Protein AF-0000000084583555 (afdb_homodimer)

InterPro domains:
  IPR003680 Flavodoxin-like fold [PF02525] (1-180)
  IPR029039 Flavoprotein-like superfamily [G3DSA:3.40.50.360] (1-193)
  IPR029039 Flavoprotein-like superfamily [SSF52218] (1-193)
  IPR051545 NAD(P)H dehydrogenase (quinone) [PTHR10204] (1-180)

pLDDT: mean 95.26, std 5.64, range [62.12, 98.94]

Organism: NCBI:txid361277

Foldseek 3Di:
DEEEEEEEDQDCPDLLVLLVVLLVLLQVLAPQYDHYHYDDLNVVVPDLDDDADDVRHQQCLQVPPVCVVVLVSLQPHQEYEYGAEDDPLAGDSSVVSVLSRRCGDPRQWHDPDPAIGADSANHAYEYEYEYQAQPVCSCPVVVVPHCCCPQPVRQVRNHHHHYYYHYQYNVVDPPSCSVVVSNVSSNCSNPDDD/DEEEEEEEDQDCPDLLVLLVVLLVLLQVLAPQYDHYHYDDLNVVVPDLDDDADDVRHQQCLQVPPVCVVVLVSLQPHQEYEYGAEDDPLAGDSSVVSVLSRRCGDPRQWHDPDPAIGADSANHAYEYEYEYQAQPVCSCPVVVVPHCCCPQPVRQVRNHHHHYYYHYQYNCVDPPSCSVVVSNVSSNCSNPDDD

Secondary structure (DSSP, 8-state):
-EEEEEE--S-TTSHHHHHHHHHHHHHHT-TT--EEEEEETTTTT--------SSS-GGGGGG-GGGHHHHHHHHH-SEEEEEEE-BTTB--HHHHHHHHHHS-BTTTEE-SSSS-EES-TT-EEEEEEE-SS-HHIIIIISTTHHHIIIIIIIIITTT--EEEEEEE--TTSTTS-HHHHHHHHHHHHHH---/-EEEEEE--S-TTSHHHHHHHHHHHHHHT-TT--EEEEEETTTTT--------SSS-GGGGGG-GGGHHHHHHHHH-SEEEEEEE-BTTB--HHHHHHHHHHS-BTTTEE-SSSS-EES-TT-EEEEEEE-SS-HHIIIIISTTHHHIIIIIIIIITTT--EEEEEEE--TTSTTS-HHHHHHHHHHHHHH---

Sequence (388 aa):
MNALLIYAHPNHASLNYAFFEAVQEGIRHNPAITEVDVIDLYDEDFNPTLVFHEKKRRRDMHSDPDFEIYREKIKRADLLVFIYPIFWGRPPAMLLGFIDQNFSSNFAYRHEGLLPEGLLKGKQAICVSTMKGPGFYSRFYLGNAHKILMKRALFRFVGIRKVKIFEFGGMEKKNGKQKKYLSRVGAYFRKLARMNALLIYAHPNHASLNYAFFEAVQEGIRHNPAITEVDVIDLYDEDFNPTLVFHEKKRRRDMHSDPDFEIYREKIKRADLLVFIYPIFWGRPPAMLLGFIDQNFSSNFAYRHEGLLPEGLLKGKQAICVSTMKGPGFYSRFYLGNAHKILMKRALFRFVGIRKVKIFEFGGMEKKNGKQKKYLSRVGAYFRKLAR

Solvent-accessible surface area (backbone atoms only — not comparable to full-atom values): 20064 Å² total; per-residue (Å²): 72,30,33,29,40,39,37,45,62,66,40,86,88,34,72,61,35,50,44,51,50,26,39,51,54,10,37,74,66,12,87,57,47,74,45,77,48,77,43,47,39,53,86,66,63,62,75,32,68,77,76,39,45,93,90,44,41,69,74,51,42,59,70,38,72,92,47,42,70,58,45,50,50,57,67,65,28,38,30,41,35,40,36,30,48,45,50,64,60,25,68,43,25,51,52,47,11,48,46,67,56,59,60,20,46,78,54,24,24,41,74,89,58,98,58,74,38,37,58,40,55,86,25,32,40,36,37,44,35,36,25,61,55,51,50,63,49,44,47,67,73,41,63,32,28,41,56,37,39,49,48,51,45,41,34,43,48,23,29,26,71,52,70,47,75,46,75,44,35,26,60,76,43,93,83,34,52,60,69,58,52,37,50,50,47,16,52,48,38,33,63,53,72,134,73,30,32,28,39,38,38,43,62,66,39,85,88,36,71,62,36,51,44,50,49,25,39,50,53,10,37,74,67,12,87,57,48,76,44,78,47,77,43,47,39,53,86,65,64,61,75,32,69,76,76,40,44,93,90,45,42,69,75,52,42,59,69,38,72,93,48,42,69,58,46,51,51,56,68,65,28,39,31,42,36,40,36,31,48,44,51,65,61,26,69,42,26,51,52,46,11,47,46,67,56,59,61,20,46,79,54,24,23,40,75,90,58,97,57,74,40,38,57,42,56,86,27,33,39,37,37,45,34,38,26,62,57,52,51,62,49,44,48,68,75,42,63,33,28,41,57,37,39,50,48,51,45,41,34,43,49,22,29,26,73,52,68,46,74,48,74,44,34,26,60,77,45,94,84,34,52,60,69,58,51,37,50,49,47,16,53,48,37,33,64,54,71,136

Nearest PDB structures (foldseek):
  3lcm-assembly1_B  TM=9.283E-01  e=2.173E-21  Streptococcus mutans UA159
  6jxn-assembly2_B  TM=8.075E-01  e=9.715E-12  Bacillus smithii
  3p0r-assembly1_A-2  TM=7.960E-01  e=1.244E-11  Bacillus anthracis str. Sterne
  4m0c-assembly1_B  TM=7.692E-01  e=1.498E-11  Bacillus anthracis str. 'Ames Ancestor'
  2z9b-assembly1_A-2  TM=7.422E-01  e=2.428E-10  Escherichia coli

Structure (mmCIF, N/CA/C/O backbone):
data_AF-0000000084583555-model_v1
#
loop_
_entity.id
_entity.type
_entity.pdbx_description
1 polymer 'NAD(P)H dehydrogenase'
#
loop_
_atom_site.group_PDB
_atom_site.id
_atom_site.type_symbol
_atom_site.label_atom_id
_atom_site.label_alt_id
_atom_site.label_comp_id
_atom_site.label_asym_id
_atom_site.label_entity_id
_atom_site.label_seq_id
_atom_site.pdbx_PDB_ins_code
_atom_site.Cartn_x
_atom_site.Cartn_y
_atom_site.Cartn_z
_atom_site.occupancy
_atom_site.B_iso_or_equiv
_atom_site.auth_seq_id
_atom_site.auth_comp_id
_atom_site.auth_asym_id
_atom_site.auth_atom_id
_atom_site.pdbx_PDB_model_num
ATOM 1 N N . MET A 1 1 ? -1.578 -27.656 -13.289 1 94.94 1 MET A N 1
ATOM 2 C CA . MET A 1 1 ? -1.98 -26.391 -12.672 1 94.94 1 MET A CA 1
ATOM 3 C C . MET A 1 1 ? -1.832 -25.234 -13.656 1 94.94 1 MET A C 1
ATOM 5 O O . MET A 1 1 ? -0.917 -25.234 -14.477 1 94.94 1 MET A O 1
ATOM 9 N N . ASN A 1 2 ? -2.781 -24.328 -13.633 1 97.75 2 ASN A N 1
ATOM 10 C CA . ASN A 1 2 ? -2.65 -23.047 -14.328 1 97.75 2 ASN A CA 1
ATOM 11 C C . ASN A 1 2 ? -2.047 -21.984 -13.43 1 97.75 2 ASN A C 1
ATOM 13 O O . ASN A 1 2 ? -2.559 -21.719 -12.336 1 97.75 2 ASN A O 1
ATOM 17 N N . ALA A 1 3 ? -0.941 -21.391 -13.953 1 98.5 3 ALA A N 1
ATOM 18 C CA . ALA A 1 3 ? -0.259 -20.375 -13.156 1 98.5 3 ALA A CA 1
ATOM 19 C C . ALA A 1 3 ? -0.473 -18.984 -13.742 1 98.5 3 ALA A C 1
ATOM 21 O O . ALA A 1 3 ? -0.471 -18.812 -14.961 1 98.5 3 ALA A O 1
ATOM 22 N N . LEU A 1 4 ? -0.688 -18.078 -12.883 1 98.88 4 LEU A N 1
ATOM 23 C CA . LEU A 1 4 ? -0.688 -16.656 -13.242 1 98.88 4 LEU A CA 1
ATOM 24 C C . LEU A 1 4 ? 0.448 -15.922 -12.539 1 98.88 4 LEU A C 1
ATOM 26 O O . LEU A 1 4 ? 0.507 -15.891 -11.312 1 98.88 4 LEU A O 1
ATOM 30 N N . LEU A 1 5 ? 1.393 -15.406 -13.336 1 98.88 5 LEU A N 1
ATOM 31 C CA . LEU A 1 5 ? 2.473 -14.578 -12.812 1 98.88 5 LEU A CA 1
ATOM 32 C C . LEU A 1 5 ? 2.102 -13.102 -12.875 1 98.88 5 LEU A C 1
ATOM 34 O O . LEU A 1 5 ? 1.716 -12.594 -13.93 1 98.88 5 LEU A O 1
ATOM 38 N N . ILE A 1 6 ? 2.129 -12.477 -11.719 1 98.94 6 ILE A N 1
ATOM 39 C CA . ILE A 1 6 ? 1.904 -11.039 -11.617 1 98.94 6 ILE A CA 1
ATOM 40 C C . ILE A 1 6 ? 3.205 -10.344 -11.234 1 98.94 6 ILE A C 1
ATOM 42 O O . ILE A 1 6 ? 3.709 -10.516 -10.117 1 98.94 6 ILE A O 1
ATOM 46 N N . TYR A 1 7 ? 3.727 -9.555 -12.18 1 98.88 7 TYR A N 1
ATOM 47 C CA . TYR A 1 7 ? 5.02 -8.891 -12.031 1 98.88 7 TYR A CA 1
ATOM 48 C C . TYR A 1 7 ? 4.852 -7.387 -11.883 1 98.88 7 TYR A C 1
ATOM 50 O O . TYR A 1 7 ? 4.145 -6.754 -12.672 1 98.88 7 TYR A O 1
ATOM 58 N N . ALA A 1 8 ? 5.434 -6.844 -10.773 1 98.69 8 ALA A N 1
ATOM 59 C CA . ALA A 1 8 ? 5.309 -5.414 -10.508 1 98.69 8 ALA A CA 1
ATOM 60 C C . ALA A 1 8 ? 6.676 -4.777 -10.273 1 98.69 8 ALA A C 1
ATOM 62 O O . ALA A 1 8 ? 7.086 -4.582 -9.125 1 98.69 8 ALA A O 1
ATOM 63 N N . HIS A 1 9 ? 7.297 -4.34 -11.328 1 97.94 9 HIS A N 1
ATOM 64 C CA . HIS A 1 9 ? 8.539 -3.574 -11.32 1 97.94 9 HIS A CA 1
ATOM 65 C C . HIS A 1 9 ? 8.75 -2.855 -12.648 1 97.94 9 HIS A C 1
ATOM 67 O O . HIS A 1 9 ? 8.492 -3.42 -13.719 1 97.94 9 HIS A O 1
ATOM 73 N N . PRO A 1 10 ? 9.203 -1.628 -12.602 1 95.56 10 PRO A N 1
ATOM 74 C CA . PRO A 1 10 ? 9.234 -0.817 -13.82 1 95.56 10 PRO A CA 1
ATOM 75 C C . PRO A 1 10 ? 10.445 -1.119 -14.703 1 95.56 10 PRO A C 1
ATOM 77 O O . PRO A 1 10 ? 10.508 -0.671 -15.852 1 95.56 10 PRO A O 1
ATOM 80 N N . ASN A 1 11 ? 11.438 -1.883 -14.18 1 91.38 11 ASN A N 1
ATOM 81 C CA . ASN A 1 11 ? 12.695 -2.121 -14.875 1 91.38 11 ASN A CA 1
ATOM 82 C C . ASN A 1 11 ? 12.906 -3.605 -15.164 1 91.38 11 ASN A C 1
ATOM 84 O O . ASN A 1 11 ? 12.914 -4.426 -14.25 1 91.38 11 ASN A O 1
ATOM 88 N N . HIS A 1 12 ? 13.219 -3.943 -16.469 1 93.94 12 HIS A N 1
ATOM 89 C CA . HIS A 1 12 ? 13.414 -5.336 -16.844 1 93.94 12 HIS A CA 1
ATOM 90 C C . HIS A 1 12 ? 14.898 -5.707 -16.828 1 93.94 12 HIS A C 1
ATOM 92 O O . HIS A 1 12 ? 15.273 -6.789 -17.281 1 93.94 12 HIS A O 1
ATOM 98 N N . ALA A 1 13 ? 15.727 -4.828 -16.344 1 91.81 13 ALA A N 1
ATOM 99 C CA . ALA A 1 13 ? 17.141 -5.105 -16.094 1 91.81 13 ALA A CA 1
ATOM 100 C C . ALA A 1 13 ? 17.422 -5.109 -14.586 1 91.81 13 ALA A C 1
ATOM 102 O O . ALA A 1 13 ? 18.547 -4.824 -14.172 1 91.81 13 ALA A O 1
ATOM 103 N N . SER A 1 14 ? 16.469 -5.527 -13.867 1 93.56 14 SER A N 1
ATOM 104 C CA . SER A 1 14 ? 16.547 -5.449 -12.414 1 93.56 14 SER A CA 1
ATOM 105 C C . SER A 1 14 ? 16.656 -6.832 -11.789 1 93.56 14 SER A C 1
ATOM 107 O O . SER A 1 14 ? 16.453 -7.844 -12.461 1 93.56 14 SER A O 1
ATOM 109 N N . LEU A 1 15 ? 17.016 -6.848 -10.508 1 95.5 15 LEU A N 1
ATOM 110 C CA . LEU A 1 15 ? 17.031 -8.086 -9.727 1 95.5 15 LEU A CA 1
ATOM 111 C C . LEU A 1 15 ? 15.641 -8.711 -9.688 1 95.5 15 LEU A C 1
ATOM 113 O O . LEU A 1 15 ? 15.5 -9.93 -9.773 1 95.5 15 LEU A O 1
ATOM 117 N N . ASN A 1 16 ? 14.609 -7.883 -9.578 1 97.56 16 ASN A N 1
ATOM 118 C CA . ASN A 1 16 ? 13.25 -8.406 -9.562 1 97.56 16 ASN A CA 1
ATOM 119 C C . ASN A 1 16 ? 12.906 -9.094 -10.883 1 97.56 16 ASN A C 1
ATOM 121 O O . ASN A 1 16 ? 12.234 -10.125 -10.883 1 97.56 16 ASN A O 1
ATOM 125 N N . TYR A 1 17 ? 13.391 -8.523 -11.914 1 97.88 17 TYR A N 1
ATOM 126 C CA . TYR A 1 17 ? 13.133 -9.172 -13.195 1 97.88 17 TYR A CA 1
ATOM 127 C C . TYR A 1 17 ? 13.891 -10.492 -13.289 1 97.88 17 TYR A C 1
ATOM 129 O O . TYR A 1 17 ? 13.391 -11.461 -13.867 1 97.88 17 TYR A O 1
ATOM 137 N N . ALA A 1 18 ? 15.094 -10.555 -12.742 1 98.19 18 ALA A N 1
ATOM 138 C CA . ALA A 1 18 ? 15.836 -11.812 -12.688 1 98.19 18 ALA A CA 1
ATOM 139 C C . ALA A 1 18 ? 15.047 -12.875 -11.922 1 98.19 18 ALA A C 1
ATOM 141 O O . ALA A 1 18 ? 15.039 -14.047 -12.305 1 98.19 18 ALA A O 1
ATOM 142 N N . PHE A 1 19 ? 14.375 -12.477 -10.852 1 98.75 19 PHE A N 1
ATOM 143 C CA . PHE A 1 19 ? 13.531 -13.414 -10.109 1 98.75 19 PHE A CA 1
ATOM 144 C C . PHE A 1 19 ? 12.344 -13.852 -10.953 1 98.75 19 PHE A C 1
ATOM 146 O O . PHE A 1 19 ? 11.953 -15.023 -10.922 1 98.75 19 PHE A O 1
ATOM 153 N N . PHE A 1 20 ? 11.773 -12.875 -11.695 1 98.75 20 PHE A N 1
ATOM 154 C CA . PHE A 1 20 ? 10.695 -13.188 -12.625 1 98.75 20 PHE A CA 1
ATOM 155 C C . PHE A 1 20 ? 11.125 -14.258 -13.617 1 98.75 20 PHE A C 1
ATOM 157 O O . PHE A 1 20 ? 10.414 -15.234 -13.836 1 98.75 20 PHE A O 1
ATOM 164 N N . GLU A 1 21 ? 12.32 -14.125 -14.133 1 98.56 21 GLU A N 1
ATOM 165 C CA . GLU A 1 21 ? 12.867 -15.086 -15.086 1 98.56 21 GLU A CA 1
ATOM 166 C C . GLU A 1 21 ? 13.148 -16.422 -14.414 1 98.56 21 GLU A C 1
ATOM 168 O O . GLU A 1 21 ? 12.898 -17.484 -15 1 98.56 21 GLU A O 1
ATOM 173 N N . ALA A 1 22 ? 13.656 -16.391 -13.234 1 98.62 22 ALA A N 1
ATOM 174 C CA . ALA A 1 22 ? 13.938 -17.625 -12.492 1 98.62 22 ALA A CA 1
ATOM 175 C C . ALA A 1 22 ? 12.664 -18.406 -12.234 1 98.62 22 ALA A C 1
ATOM 177 O O . ALA A 1 22 ? 12.648 -19.641 -12.352 1 98.62 22 ALA A O 1
ATOM 178 N N . VAL A 1 23 ? 11.617 -17.688 -11.852 1 98.75 23 VAL A N 1
ATOM 179 C CA . VAL A 1 23 ? 10.312 -18.312 -11.641 1 98.75 23 VAL A CA 1
ATOM 180 C C . VAL A 1 23 ? 9.844 -18.984 -12.93 1 98.75 23 VAL A C 1
ATOM 182 O O . VAL A 1 23 ? 9.453 -20.156 -12.93 1 98.75 23 VAL A O 1
ATOM 185 N N . GLN A 1 24 ? 9.938 -18.25 -14.008 1 98.38 24 GLN A N 1
ATOM 186 C CA . GLN A 1 24 ? 9.492 -18.766 -15.297 1 98.38 24 GLN A CA 1
ATOM 187 C C . GLN A 1 24 ? 10.305 -19.984 -15.703 1 98.38 24 GLN A C 1
ATOM 189 O O . GLN A 1 24 ? 9.75 -20.953 -16.219 1 98.38 24 GLN A O 1
ATOM 194 N N . GLU A 1 25 ? 11.594 -19.922 -15.484 1 97.88 25 GLU A N 1
ATOM 195 C CA . GLU A 1 25 ? 12.461 -21.047 -15.82 1 97.88 25 GLU A CA 1
ATOM 196 C C . GLU A 1 25 ? 12.102 -22.281 -15 1 97.88 25 GLU A C 1
ATOM 198 O O . GLU A 1 25 ? 12.023 -23.391 -15.531 1 97.88 25 GLU A O 1
ATOM 203 N N . GLY A 1 26 ? 11.906 -22.078 -13.711 1 98.19 26 GLY A N 1
ATOM 204 C CA . GLY A 1 26 ? 11.484 -23.188 -12.867 1 98.19 26 GLY A CA 1
ATOM 205 C C . GLY A 1 26 ? 10.18 -23.812 -13.312 1 98.19 26 GLY A C 1
ATOM 206 O O . GLY A 1 26 ? 10.062 -25.047 -13.375 1 98.19 26 GLY A O 1
ATOM 207 N N . ILE A 1 27 ? 9.211 -22.984 -13.656 1 97.94 27 ILE A N 1
ATOM 208 C CA . ILE A 1 27 ? 7.879 -23.422 -14.062 1 97.94 27 ILE A CA 1
ATOM 209 C C . ILE A 1 27 ? 7.977 -24.188 -15.383 1 97.94 27 ILE A C 1
ATOM 211 O O . ILE A 1 27 ? 7.293 -25.203 -15.562 1 97.94 27 ILE A O 1
ATOM 215 N N . ARG A 1 28 ? 8.828 -23.703 -16.297 1 96.38 28 ARG A N 1
ATOM 216 C CA . ARG A 1 28 ? 8.984 -24.344 -17.609 1 96.38 28 ARG A CA 1
ATOM 217 C C . ARG A 1 28 ? 9.43 -25.781 -17.469 1 96.38 28 ARG A C 1
ATOM 219 O O . ARG A 1 28 ? 9.102 -26.625 -18.312 1 96.38 28 ARG A O 1
ATOM 226 N N . HIS A 1 29 ? 10.062 -26.078 -16.391 1 96.19 29 HIS A N 1
ATOM 227 C CA . HIS A 1 29 ? 10.602 -27.422 -16.188 1 96.19 29 HIS A CA 1
ATOM 228 C C . HIS A 1 29 ? 9.75 -28.203 -15.203 1 96.19 29 HIS A C 1
ATOM 230 O O . HIS A 1 29 ? 10.18 -29.25 -14.695 1 96.19 29 HIS A O 1
ATOM 236 N N . ASN A 1 30 ? 8.625 -27.703 -14.844 1 97.62 30 ASN A N 1
ATOM 237 C CA . ASN A 1 30 ? 7.703 -28.359 -13.914 1 97.62 30 ASN A CA 1
ATOM 238 C C . ASN A 1 30 ? 6.504 -28.953 -14.641 1 97.62 30 ASN A C 1
ATOM 240 O O . ASN A 1 30 ? 5.605 -28.219 -15.07 1 97.62 30 ASN A O 1
ATOM 244 N N . PRO A 1 31 ? 6.391 -30.25 -14.766 1 95.75 31 PRO A N 1
ATOM 245 C CA . PRO A 1 31 ? 5.305 -30.875 -15.523 1 95.75 31 PRO A CA 1
ATOM 246 C C . PRO A 1 31 ? 3.941 -30.688 -14.859 1 95.75 31 PRO A C 1
ATOM 248 O O . PRO A 1 31 ? 2.908 -30.891 -15.508 1 95.75 31 PRO A O 1
ATOM 251 N N . ALA A 1 32 ? 3.934 -30.281 -13.617 1 96.75 32 ALA A N 1
ATOM 252 C CA . ALA A 1 32 ? 2.678 -30.094 -12.898 1 96.75 32 ALA A CA 1
ATOM 253 C C . ALA A 1 32 ? 2.002 -28.781 -13.32 1 96.75 32 ALA A C 1
ATOM 255 O O . ALA A 1 32 ? 0.822 -28.578 -13.031 1 96.75 32 ALA A O 1
ATOM 256 N N . ILE A 1 33 ? 2.74 -27.922 -13.922 1 97.19 33 ILE A N 1
ATOM 257 C CA . ILE A 1 33 ? 2.203 -26.656 -14.391 1 97.19 33 ILE A CA 1
ATOM 258 C C . ILE A 1 33 ? 2.029 -26.688 -15.906 1 97.19 33 ILE A C 1
ATOM 260 O O . ILE A 1 33 ? 3.01 -26.766 -16.641 1 97.19 33 ILE A O 1
ATOM 264 N N . THR A 1 34 ? 0.836 -26.578 -16.375 1 95.25 34 THR A N 1
ATOM 265 C CA . THR A 1 34 ? 0.535 -26.875 -17.766 1 95.25 34 THR A CA 1
ATOM 266 C C . THR A 1 34 ? 0.288 -25.594 -18.547 1 95.25 34 THR A C 1
ATOM 268 O O . THR A 1 34 ? 0.421 -25.562 -19.766 1 95.25 34 THR A O 1
ATOM 271 N N . GLU A 1 35 ? -0.118 -24.531 -17.922 1 97 35 GLU A N 1
ATOM 272 C CA . GLU A 1 35 ? -0.388 -23.234 -18.547 1 97 35 GLU A CA 1
ATOM 273 C C . GLU A 1 35 ? 0.131 -22.094 -17.688 1 97 35 GLU A C 1
ATOM 275 O O . GLU A 1 35 ? 0.098 -22.172 -16.453 1 97 35 GLU A O 1
ATOM 280 N N . VAL A 1 36 ? 0.603 -21.078 -18.375 1 98.12 36 VAL A N 1
ATOM 281 C CA . VAL A 1 36 ? 1.117 -19.906 -17.688 1 98.12 36 VAL A CA 1
ATOM 282 C C . VAL A 1 36 ? 0.579 -18.625 -18.344 1 98.12 36 VAL A C 1
ATOM 284 O O . VAL A 1 36 ? 0.692 -18.453 -19.547 1 98.12 36 VAL A O 1
ATOM 287 N N . ASP A 1 37 ? -0.091 -17.797 -17.578 1 98.44 37 ASP A N 1
ATOM 288 C CA . ASP A 1 37 ? -0.409 -16.422 -17.953 1 98.44 37 ASP A CA 1
ATOM 289 C C . ASP A 1 37 ? 0.473 -15.422 -17.203 1 98.44 37 ASP A C 1
ATOM 291 O O . ASP A 1 37 ? 0.953 -15.719 -16.109 1 98.44 37 ASP A O 1
ATOM 295 N N . VAL A 1 38 ? 0.708 -14.328 -17.875 1 98.56 38 VAL A N 1
ATOM 296 C CA . VAL A 1 38 ? 1.55 -13.312 -17.266 1 98.56 38 VAL A CA 1
ATOM 297 C C . VAL A 1 38 ? 0.842 -11.961 -17.297 1 98.56 38 VAL A C 1
ATOM 299 O O . VAL A 1 38 ? 0.23 -11.602 -18.312 1 98.56 38 VAL A O 1
ATOM 302 N N . ILE A 1 39 ? 0.872 -11.328 -16.188 1 98.75 39 ILE A N 1
ATOM 303 C CA . ILE A 1 39 ? 0.526 -9.914 -16.094 1 98.75 39 ILE A CA 1
ATOM 304 C C . ILE A 1 39 ? 1.755 -9.102 -15.688 1 98.75 39 ILE A C 1
ATOM 306 O O . ILE A 1 39 ? 2.23 -9.219 -14.555 1 98.75 39 ILE A O 1
ATOM 310 N N . ASP A 1 40 ? 2.303 -8.453 -16.609 1 98.69 40 ASP A N 1
ATOM 311 C CA . ASP A 1 40 ? 3.316 -7.449 -16.297 1 98.69 40 ASP A CA 1
ATOM 312 C C . ASP A 1 40 ? 2.693 -6.059 -16.188 1 98.69 40 ASP A C 1
ATOM 314 O O . ASP A 1 40 ? 2.393 -5.418 -17.188 1 98.69 40 ASP A O 1
ATOM 318 N N . LEU A 1 41 ? 2.553 -5.586 -14.961 1 98.69 41 LEU A N 1
ATOM 319 C CA . LEU A 1 41 ? 1.723 -4.418 -14.695 1 98.69 41 LEU A CA 1
ATOM 320 C C . LEU A 1 41 ? 2.299 -3.178 -15.367 1 98.69 41 LEU A C 1
ATOM 322 O O . LEU A 1 41 ? 1.553 -2.344 -15.891 1 98.69 41 LEU A O 1
ATOM 326 N N . TYR A 1 42 ? 3.609 -3.035 -15.32 1 98.06 42 TYR A N 1
ATOM 327 C CA . TYR A 1 42 ? 4.23 -1.861 -15.922 1 98.06 42 TYR A CA 1
ATOM 328 C C . TYR A 1 42 ? 4.246 -1.973 -17.438 1 98.06 42 TYR A C 1
ATOM 330 O O . TYR A 1 42 ? 3.938 -1.008 -18.141 1 98.06 42 TYR A O 1
ATOM 338 N N . ASP A 1 43 ? 4.562 -3.193 -17.938 1 97.19 43 ASP A N 1
ATOM 339 C CA . ASP A 1 43 ? 4.598 -3.387 -19.375 1 97.19 43 ASP A CA 1
ATOM 340 C C . ASP A 1 43 ? 3.217 -3.17 -20 1 97.19 43 ASP A C 1
ATOM 342 O O . ASP A 1 43 ? 3.104 -2.682 -21.125 1 97.19 43 ASP A O 1
ATOM 346 N N . GLU A 1 44 ? 2.154 -3.438 -19.234 1 97.38 44 GLU A N 1
ATOM 347 C CA . GLU A 1 44 ? 0.782 -3.324 -19.719 1 97.38 44 GLU A CA 1
ATOM 348 C C . GLU A 1 44 ? 0.208 -1.94 -19.438 1 97.38 44 GLU A C 1
ATOM 350 O O . GLU A 1 44 ? -0.964 -1.679 -19.719 1 97.38 44 GLU A O 1
ATOM 355 N N . ASP A 1 45 ? 0.981 -1.053 -18.828 1 96.56 45 ASP A N 1
ATOM 356 C CA . ASP A 1 45 ? 0.559 0.296 -18.469 1 96.56 45 ASP A CA 1
ATOM 357 C C . ASP A 1 45 ? -0.693 0.261 -17.594 1 96.56 45 ASP A C 1
ATOM 359 O O . ASP A 1 45 ? -1.643 1.011 -17.828 1 96.56 45 ASP A O 1
ATOM 363 N N . PHE A 1 46 ? -0.739 -0.676 -16.688 1 97.81 46 PHE A N 1
ATOM 364 C CA . PHE A 1 46 ? -1.862 -0.761 -15.766 1 97.81 46 PHE A CA 1
ATOM 365 C C . PHE A 1 46 ? -1.997 0.524 -14.953 1 97.81 46 PHE A C 1
ATOM 367 O O . PHE A 1 46 ? -0.998 1.088 -14.5 1 97.81 46 PHE A O 1
ATOM 374 N N . ASN A 1 47 ? -3.188 1.024 -14.797 1 97.44 47 ASN A N 1
ATOM 375 C CA . ASN A 1 47 ? -3.459 2.174 -13.938 1 97.44 47 ASN A CA 1
ATOM 376 C C . ASN A 1 47 ? -3.904 1.74 -12.547 1 97.44 47 ASN A C 1
ATOM 378 O O . ASN A 1 47 ? -5.023 1.251 -12.367 1 97.44 47 ASN A O 1
ATOM 382 N N . PRO A 1 48 ? -3.037 1.955 -11.539 1 97.81 48 PRO A N 1
ATOM 383 C CA . PRO A 1 48 ? -3.348 1.447 -10.203 1 97.81 48 PRO A CA 1
ATOM 384 C C . PRO A 1 48 ? -4.312 2.35 -9.438 1 97.81 48 PRO A C 1
ATOM 386 O O . PRO A 1 48 ? -4.656 2.061 -8.289 1 97.81 48 PRO A O 1
ATOM 389 N N . THR A 1 49 ? -4.855 3.41 -10.016 1 97.31 49 THR A N 1
ATOM 390 C CA . THR A 1 49 ? -5.75 4.348 -9.344 1 97.31 49 THR A CA 1
ATOM 391 C C . THR A 1 49 ? -7.152 3.76 -9.219 1 97.31 49 THR A C 1
ATOM 393 O O . THR A 1 49 ? -7.816 3.502 -10.219 1 97.31 49 THR A O 1
ATOM 396 N N . LEU A 1 50 ? -7.531 3.57 -8.023 1 96.44 50 LEU A N 1
ATOM 397 C CA . LEU A 1 50 ? -8.891 3.111 -7.773 1 96.44 50 LEU A CA 1
ATOM 398 C C . LEU A 1 50 ? -9.875 4.277 -7.805 1 96.44 50 LEU A C 1
ATOM 400 O O . LEU A 1 50 ? -9.766 5.207 -7.004 1 96.44 50 LEU A O 1
ATOM 404 N N . VAL A 1 51 ? -10.797 4.211 -8.703 1 94.06 51 VAL A N 1
ATOM 405 C CA . VAL A 1 51 ? -11.805 5.262 -8.82 1 94.06 51 VAL A CA 1
ATOM 406 C C . VAL A 1 51 ? -13.203 4.664 -8.648 1 94.06 51 VAL A C 1
ATOM 408 O O . VAL A 1 51 ? -13.523 3.65 -9.273 1 94.06 51 VAL A O 1
ATOM 411 N N . PHE A 1 52 ? -13.953 5.219 -7.719 1 92 52 PHE A N 1
ATOM 412 C CA . PHE A 1 52 ? -15.359 4.855 -7.543 1 92 52 PHE A CA 1
ATOM 413 C C . PHE A 1 52 ? -16.172 6.059 -7.078 1 92 52 PHE A C 1
ATOM 415 O O . PHE A 1 52 ? -15.633 6.98 -6.465 1 92 52 PHE A O 1
ATOM 422 N N . HIS A 1 53 ? -17.297 6.125 -7.496 1 89.81 53 HIS A N 1
ATOM 423 C CA . HIS A 1 53 ? -18.266 7.168 -7.176 1 89.81 53 HIS A CA 1
ATOM 424 C C . HIS A 1 53 ? -19.688 6.641 -7.285 1 89.81 53 HIS A C 1
ATOM 426 O O . HIS A 1 53 ? -19.906 5.426 -7.25 1 89.81 53 HIS A O 1
ATOM 432 N N . GLU A 1 54 ? -20.641 7.488 -7.332 1 86.56 54 GLU A N 1
ATOM 433 C CA . GLU A 1 54 ? -22.047 7.105 -7.285 1 86.56 54 GLU A CA 1
ATOM 434 C C . GLU A 1 54 ? -22.422 6.23 -8.477 1 86.56 54 GLU A C 1
ATOM 436 O O . GLU A 1 54 ? -23.203 5.285 -8.336 1 86.56 54 GLU A O 1
ATOM 441 N N . LYS A 1 55 ? -21.906 6.457 -9.602 1 87.5 55 LYS A N 1
ATOM 442 C CA . LYS A 1 55 ? -22.266 5.738 -10.82 1 87.5 55 LYS A CA 1
ATOM 443 C C . LYS A 1 55 ? -21.344 4.535 -11.039 1 87.5 55 LYS A C 1
ATOM 445 O O . LYS A 1 55 ? -21.703 3.611 -11.781 1 87.5 55 LYS A O 1
ATOM 450 N N . LYS A 1 56 ? -20.141 4.613 -10.484 1 88.5 56 LYS A N 1
ATOM 451 C CA . LYS A 1 56 ? -19.172 3.52 -10.453 1 88.5 56 LYS A CA 1
ATOM 452 C C . LYS A 1 56 ? -18.859 3.107 -9.023 1 88.5 56 LYS A C 1
ATOM 454 O O . LYS A 1 56 ? -17.875 3.568 -8.445 1 88.5 56 LYS A O 1
ATOM 459 N N . ARG A 1 57 ? -19.688 2.188 -8.609 1 89.88 57 ARG A N 1
ATOM 460 C CA . ARG A 1 57 ? -19.625 1.871 -7.184 1 89.88 57 ARG A CA 1
ATOM 461 C C . ARG A 1 57 ? -18.562 0.812 -6.906 1 89.88 57 ARG A C 1
ATOM 463 O O . ARG A 1 57 ? -18.375 -0.105 -7.707 1 89.88 57 ARG A O 1
ATOM 470 N N . ARG A 1 58 ? -18.031 0.912 -5.746 1 87.94 58 ARG A N 1
ATOM 471 C CA . ARG A 1 58 ? -17 -0.019 -5.309 1 87.94 58 ARG A CA 1
ATOM 472 C C . ARG A 1 58 ? -17.531 -1.448 -5.27 1 87.94 58 ARG A C 1
ATOM 474 O O . ARG A 1 58 ? -16.828 -2.385 -5.676 1 87.94 58 ARG A O 1
ATOM 481 N N . ARG A 1 59 ? -18.719 -1.592 -4.883 1 87 59 ARG A N 1
ATOM 482 C CA . ARG A 1 59 ? -19.312 -2.91 -4.691 1 87 59 ARG A CA 1
ATOM 483 C C . ARG A 1 59 ? -19.625 -3.572 -6.031 1 87 59 ARG A C 1
ATOM 485 O O . ARG A 1 59 ? -19.922 -4.77 -6.086 1 87 59 ARG A O 1
ATOM 492 N N . ASP A 1 60 ? -19.562 -2.77 -7.102 1 91.06 60 ASP A N 1
ATOM 493 C CA . ASP A 1 60 ? -19.938 -3.287 -8.414 1 91.06 60 ASP A CA 1
ATOM 494 C C . ASP A 1 60 ? -18.688 -3.535 -9.273 1 91.06 60 ASP A C 1
ATOM 496 O O . ASP A 1 60 ? -18.812 -3.834 -10.469 1 91.06 60 ASP A O 1
ATOM 500 N N . MET A 1 61 ? -17.578 -3.5 -8.672 1 91.12 61 MET A N 1
ATOM 501 C CA . MET A 1 61 ? -16.328 -3.596 -9.422 1 91.12 61 MET A CA 1
ATOM 502 C C . MET A 1 61 ? -16.156 -5 -9.992 1 91.12 61 MET A C 1
ATOM 504 O O . MET A 1 61 ? -15.414 -5.188 -10.961 1 91.12 61 MET A O 1
ATOM 508 N N . HIS A 1 62 ? -16.797 -5.957 -9.461 1 92.88 62 HIS A N 1
ATOM 509 C CA . HIS A 1 62 ? -16.719 -7.336 -9.93 1 92.88 62 HIS A CA 1
ATOM 510 C C . HIS A 1 62 ? -17.297 -7.473 -11.336 1 92.88 62 HIS A C 1
ATOM 512 O O . HIS A 1 62 ? -17.078 -8.484 -12.008 1 92.88 62 HIS A O 1
ATOM 518 N N . SER A 1 63 ? -18.047 -6.445 -11.734 1 92.56 63 SER A N 1
ATOM 519 C CA . SER A 1 63 ? -18.688 -6.512 -13.047 1 92.56 63 SER A CA 1
ATOM 520 C C . SER A 1 63 ? -18.125 -5.453 -13.984 1 92.56 63 SER A C 1
ATOM 522 O O . SER A 1 63 ? -18.625 -5.262 -15.094 1 92.56 63 SER A O 1
ATOM 524 N N . ASP A 1 64 ? -17.125 -4.715 -13.492 1 92.62 64 ASP A N 1
ATOM 525 C CA . ASP A 1 64 ? -16.5 -3.707 -14.336 1 92.62 64 ASP A CA 1
ATOM 526 C C . ASP A 1 64 ? -15.828 -4.348 -15.555 1 92.62 64 ASP A C 1
ATOM 528 O O . ASP A 1 64 ? -14.922 -5.168 -15.406 1 92.62 64 ASP A O 1
ATOM 532 N N . PRO A 1 65 ? -16.234 -4.027 -16.766 1 93.5 65 PRO A N 1
ATOM 533 C CA . PRO A 1 65 ? -15.68 -4.672 -17.969 1 93.5 65 PRO A CA 1
ATOM 534 C C . PRO A 1 65 ? -14.195 -4.363 -18.156 1 93.5 65 PRO A C 1
ATOM 536 O O . PRO A 1 65 ? -13.469 -5.16 -18.766 1 93.5 65 PRO A O 1
ATOM 539 N N . ASP A 1 66 ? -13.727 -3.236 -17.625 1 90.94 66 ASP A N 1
ATOM 540 C CA . ASP A 1 66 ? -12.344 -2.82 -17.812 1 90.94 66 ASP A CA 1
ATOM 541 C C . ASP A 1 66 ? -11.383 -3.793 -17.141 1 90.94 66 ASP A C 1
ATOM 543 O O . ASP A 1 66 ? -10.219 -3.895 -17.531 1 90.94 66 ASP A O 1
ATOM 547 N N . PHE A 1 67 ? -11.914 -4.574 -16.188 1 94.38 67 PHE A N 1
ATOM 548 C CA . PHE A 1 67 ? -11.031 -5.422 -15.391 1 94.38 67 PHE A CA 1
ATOM 549 C C . PHE A 1 67 ? -11.359 -6.895 -15.609 1 94.38 67 PHE A C 1
ATOM 551 O O . PHE A 1 67 ? -10.758 -7.77 -14.977 1 94.38 67 PHE A O 1
ATOM 558 N N . GLU A 1 68 ? -12.266 -7.148 -16.469 1 96.25 68 GLU A N 1
ATOM 559 C CA . GLU A 1 68 ? -12.711 -8.516 -16.703 1 96.25 68 GLU A CA 1
ATOM 560 C C . GLU A 1 68 ? -11.555 -9.422 -17.109 1 96.25 68 GLU A C 1
ATOM 562 O O . GLU A 1 68 ? -11.484 -10.578 -16.703 1 96.25 68 GLU A O 1
ATOM 567 N N . ILE A 1 69 ? -10.68 -8.867 -17.953 1 97.31 69 ILE A N 1
ATOM 568 C CA . ILE A 1 69 ? -9.555 -9.664 -18.438 1 97.31 69 ILE A CA 1
ATOM 569 C C . ILE A 1 69 ? -8.711 -10.148 -17.25 1 97.31 69 ILE A C 1
ATOM 571 O O . ILE A 1 69 ? -8.242 -11.289 -17.25 1 97.31 69 ILE A O 1
ATOM 575 N N . TYR A 1 70 ? -8.469 -9.344 -16.266 1 98.25 70 TYR A N 1
ATOM 576 C CA . TYR A 1 70 ? -7.68 -9.703 -15.094 1 98.25 70 TYR A CA 1
ATOM 577 C C . TYR A 1 70 ? -8.43 -10.695 -14.219 1 98.25 70 TYR A C 1
ATOM 579 O O . TYR A 1 70 ? -7.855 -11.664 -13.727 1 98.25 70 TYR A O 1
ATOM 587 N N . ARG A 1 71 ? -9.727 -10.453 -14.039 1 97.81 71 ARG A N 1
ATOM 588 C CA . ARG A 1 71 ? -10.539 -11.359 -13.234 1 97.81 71 ARG A CA 1
ATOM 589 C C . ARG A 1 71 ? -10.562 -12.758 -13.844 1 97.81 71 ARG A C 1
ATOM 591 O O . ARG A 1 71 ? -10.477 -13.758 -13.125 1 97.81 71 ARG A O 1
ATOM 598 N N . GLU A 1 72 ? -10.641 -12.812 -15.133 1 98.06 72 GLU A N 1
ATOM 599 C CA . GLU A 1 72 ? -10.664 -14.109 -15.805 1 98.06 72 GLU A CA 1
ATOM 600 C C . GLU A 1 72 ? -9.336 -14.836 -15.641 1 98.06 72 GLU A C 1
ATOM 602 O O . GLU A 1 72 ? -9.312 -16.047 -15.438 1 98.06 72 GLU A O 1
ATOM 607 N N . LYS A 1 73 ? -8.234 -14.086 -15.742 1 98.62 73 LYS A N 1
ATOM 608 C CA . LYS A 1 73 ? -6.922 -14.695 -15.516 1 98.62 7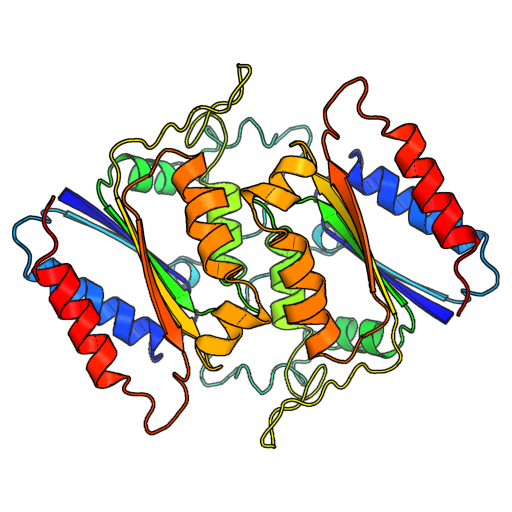3 LYS A CA 1
ATOM 609 C C . LYS A 1 73 ? -6.809 -15.242 -14.094 1 98.62 73 LYS A C 1
ATOM 611 O O . LYS A 1 73 ? -6.316 -16.359 -13.891 1 98.62 73 LYS A O 1
ATOM 616 N N . ILE A 1 74 ? -7.305 -14.477 -13.133 1 98.75 74 ILE A N 1
ATOM 617 C CA . ILE A 1 74 ? -7.254 -14.891 -11.734 1 98.75 74 ILE A CA 1
ATOM 618 C C . ILE A 1 74 ? -8.148 -16.109 -11.531 1 98.75 74 ILE A C 1
ATOM 620 O O . ILE A 1 74 ? -7.758 -17.078 -10.859 1 98.75 74 ILE A O 1
ATOM 624 N N . LYS A 1 75 ? -9.289 -16.062 -12.086 1 97.81 75 LYS A N 1
ATOM 625 C CA . LYS A 1 75 ? -10.258 -17.141 -11.961 1 97.81 75 LYS A CA 1
ATOM 626 C C . LYS A 1 75 ? -9.688 -18.453 -12.5 1 97.81 75 LYS A C 1
ATOM 628 O O . LYS A 1 75 ? -9.867 -19.516 -11.898 1 97.81 75 LYS A O 1
ATOM 633 N N . ARG A 1 76 ? -9.008 -18.422 -13.57 1 97.81 76 ARG A N 1
ATOM 634 C CA . ARG A 1 76 ? -8.5 -19.594 -14.258 1 97.81 76 ARG A CA 1
ATOM 635 C C . ARG A 1 76 ? -7.277 -20.172 -13.547 1 97.81 76 ARG A C 1
ATOM 637 O O . ARG A 1 76 ? -6.953 -21.344 -13.695 1 97.81 76 ARG A O 1
ATOM 644 N N . ALA A 1 77 ? -6.625 -19.406 -12.773 1 98.5 77 ALA A N 1
ATOM 645 C CA . ALA A 1 77 ? -5.348 -19.797 -12.18 1 98.5 77 ALA A CA 1
ATOM 646 C C . ALA A 1 77 ? -5.555 -20.672 -10.961 1 98.5 77 ALA A C 1
ATOM 648 O O . ALA A 1 77 ? -6.441 -20.422 -10.141 1 98.5 77 ALA A O 1
ATOM 649 N N . ASP A 1 78 ? -4.77 -21.703 -10.859 1 98.25 78 ASP A N 1
ATOM 650 C CA . ASP A 1 78 ? -4.648 -22.5 -9.641 1 98.25 78 ASP A CA 1
ATOM 651 C C . ASP A 1 78 ? -3.576 -21.938 -8.719 1 98.25 78 ASP A C 1
ATOM 653 O O . ASP A 1 78 ? -3.648 -22.094 -7.5 1 98.25 78 ASP A O 1
ATOM 657 N N . LEU A 1 79 ? -2.57 -21.312 -9.352 1 98.5 79 LEU A N 1
ATOM 658 C CA . LEU A 1 79 ? -1.398 -20.75 -8.695 1 98.5 79 LEU A CA 1
ATOM 659 C C . LEU A 1 79 ? -1.213 -19.281 -9.062 1 98.5 79 LEU A C 1
ATOM 661 O O . LEU A 1 79 ? -1.117 -18.938 -10.25 1 98.5 79 LEU A O 1
ATOM 665 N N . LEU A 1 80 ? -1.242 -18.453 -8.047 1 98.88 80 LEU A N 1
ATOM 666 C CA . LEU A 1 80 ? -0.916 -17.047 -8.227 1 98.88 80 LEU A CA 1
ATOM 667 C C . LEU A 1 80 ? 0.493 -16.75 -7.727 1 98.88 80 LEU A C 1
ATOM 669 O O . LEU A 1 80 ? 0.819 -17.031 -6.57 1 98.88 80 LEU A O 1
ATOM 673 N N . VAL A 1 81 ? 1.347 -16.203 -8.602 1 98.94 81 VAL A N 1
ATOM 674 C CA . VAL A 1 81 ? 2.721 -15.867 -8.234 1 98.94 81 VAL A CA 1
ATOM 675 C C . VAL A 1 81 ? 2.932 -14.359 -8.367 1 98.94 81 VAL A C 1
ATOM 677 O O . VAL A 1 81 ? 2.758 -13.789 -9.453 1 98.94 81 VAL A O 1
ATOM 680 N N . PHE A 1 82 ? 3.281 -13.734 -7.281 1 98.94 82 PHE A N 1
ATOM 681 C CA . PHE A 1 82 ? 3.543 -12.305 -7.25 1 98.94 82 PHE A CA 1
ATOM 682 C C . PHE A 1 82 ? 5.039 -12.023 -7.129 1 98.94 82 PHE A C 1
ATOM 684 O O . PHE A 1 82 ? 5.707 -12.57 -6.25 1 98.94 82 PHE A O 1
ATOM 691 N N . ILE A 1 83 ? 5.617 -11.234 -8.008 1 98.94 83 ILE A N 1
ATOM 692 C CA . ILE A 1 83 ? 7.027 -10.859 -7.98 1 98.94 83 ILE A CA 1
ATOM 693 C C . ILE A 1 83 ? 7.156 -9.344 -7.93 1 98.94 83 ILE A C 1
ATOM 695 O O . ILE A 1 83 ? 6.734 -8.641 -8.859 1 98.94 83 ILE A O 1
ATOM 699 N N . TYR A 1 84 ? 7.75 -8.828 -6.891 1 98.75 84 TYR A N 1
ATOM 700 C CA . TYR A 1 84 ? 7.773 -7.387 -6.66 1 98.75 84 TYR A CA 1
ATOM 701 C C . TYR A 1 84 ? 8.812 -7.016 -5.613 1 98.75 84 TYR A C 1
ATOM 703 O O . TYR A 1 84 ? 9.242 -7.867 -4.828 1 98.75 84 TYR A O 1
ATOM 711 N N . PRO A 1 85 ? 9.25 -5.762 -5.574 1 97.88 85 PRO A N 1
ATOM 712 C CA . PRO A 1 85 ? 10.094 -5.27 -4.477 1 97.88 85 PRO A CA 1
ATOM 713 C C . PRO A 1 85 ? 9.273 -4.832 -3.262 1 97.88 85 PRO A C 1
ATOM 715 O O . PRO A 1 85 ? 8.047 -4.727 -3.344 1 97.88 85 PRO A O 1
ATOM 718 N N . ILE A 1 86 ? 9.938 -4.66 -2.156 1 97.75 86 ILE A N 1
ATOM 719 C CA . ILE A 1 86 ? 9.344 -4.082 -0.96 1 97.75 86 ILE A CA 1
ATOM 720 C C . ILE A 1 86 ? 9.828 -2.646 -0.78 1 97.75 86 ILE A C 1
ATOM 722 O O . ILE A 1 86 ? 11.039 -2.4 -0.707 1 97.75 86 ILE A O 1
ATOM 726 N N . PHE A 1 87 ? 8.891 -1.691 -0.806 1 96.44 87 PHE A N 1
ATOM 727 C CA . PHE A 1 87 ? 9.109 -0.281 -0.512 1 96.44 87 PHE A CA 1
ATOM 728 C C . PHE A 1 87 ? 8.391 0.123 0.771 1 96.44 87 PHE A C 1
ATOM 730 O O . PHE A 1 87 ? 7.188 -0.108 0.914 1 96.44 87 PHE A O 1
ATOM 737 N N . TRP A 1 88 ? 9.148 0.718 1.68 1 97.06 88 TRP A N 1
ATOM 738 C CA . TRP A 1 88 ? 8.539 1.213 2.906 1 97.06 88 TRP A CA 1
ATOM 739 C C . TRP A 1 88 ? 7.82 0.09 3.648 1 97.06 88 TRP A C 1
ATOM 741 O O . TRP A 1 88 ? 6.75 0.302 4.223 1 97.06 88 TRP A O 1
ATOM 751 N N . GLY A 1 89 ? 8.312 -1.122 3.49 1 97.56 89 GLY A N 1
ATOM 752 C CA . GLY A 1 89 ? 7.812 -2.24 4.27 1 97.56 89 GLY A CA 1
ATOM 753 C C . GLY A 1 89 ? 6.59 -2.898 3.652 1 97.56 89 GLY A C 1
ATOM 754 O O . GLY A 1 89 ? 5.902 -3.68 4.309 1 97.56 89 GLY A O 1
ATOM 755 N N . ARG A 1 90 ? 6.281 -2.646 2.418 1 98.44 90 ARG A N 1
ATOM 756 C CA . ARG A 1 90 ? 5.078 -3.156 1.767 1 98.44 90 ARG A CA 1
ATOM 757 C C . ARG A 1 90 ? 5.293 -3.307 0.264 1 98.44 90 ARG A C 1
ATOM 759 O O . ARG A 1 90 ? 6.332 -2.906 -0.263 1 98.44 90 ARG A O 1
ATOM 766 N N . PRO A 1 91 ? 4.352 -4.008 -0.465 1 98.69 91 PRO A N 1
ATOM 767 C CA . PRO A 1 91 ? 4.426 -4.008 -1.928 1 98.69 91 PRO A CA 1
ATOM 768 C C . PRO A 1 91 ? 4.309 -2.609 -2.525 1 98.69 91 PRO A C 1
ATOM 770 O O . PRO A 1 91 ? 3.836 -1.686 -1.857 1 98.69 91 PRO A O 1
ATOM 773 N N . PRO A 1 92 ? 4.801 -2.469 -3.768 1 98.5 92 PRO A N 1
ATOM 774 C CA . PRO A 1 92 ? 4.672 -1.166 -4.426 1 98.5 92 PRO A CA 1
ATOM 775 C C . PRO A 1 92 ? 3.217 -0.768 -4.664 1 98.5 92 PRO A C 1
ATOM 777 O O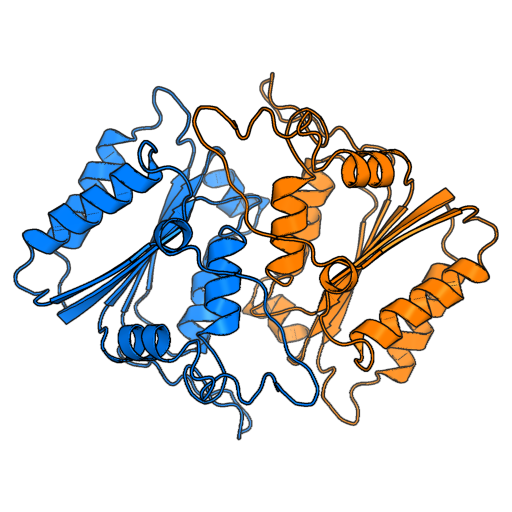 . PRO A 1 92 ? 2.35 -1.634 -4.797 1 98.5 92 PRO A O 1
ATOM 780 N N . ALA A 1 93 ? 2.98 0.505 -4.758 1 98.75 93 ALA A N 1
ATOM 781 C CA . ALA A 1 93 ? 1.643 1.044 -4.984 1 98.75 93 ALA A CA 1
ATOM 782 C C . ALA A 1 93 ? 1.006 0.431 -6.227 1 98.75 93 ALA A C 1
ATOM 784 O O . ALA A 1 93 ? -0.205 0.196 -6.262 1 98.75 93 ALA A O 1
ATOM 785 N N . MET A 1 94 ? 1.803 0.168 -7.207 1 98.69 94 MET A N 1
ATOM 786 C CA . MET A 1 94 ? 1.319 -0.449 -8.438 1 98.69 94 MET A CA 1
ATOM 787 C C . MET A 1 94 ? 0.586 -1.754 -8.141 1 98.69 94 MET A C 1
ATOM 789 O O . MET A 1 94 ? -0.571 -1.922 -8.531 1 98.69 94 MET A O 1
ATOM 793 N N . LEU A 1 95 ? 1.242 -2.596 -7.43 1 98.88 95 LEU A N 1
ATOM 794 C CA . LEU A 1 95 ? 0.663 -3.898 -7.121 1 98.88 95 LEU A CA 1
ATOM 795 C C . LEU A 1 95 ? -0.544 -3.754 -6.203 1 98.88 95 LEU A C 1
ATOM 797 O O . LEU A 1 95 ? -1.552 -4.441 -6.379 1 98.88 95 LEU A O 1
ATOM 801 N N . LEU A 1 96 ? -0.446 -2.842 -5.246 1 98.88 96 LEU A N 1
ATOM 802 C CA . LEU A 1 96 ? -1.532 -2.652 -4.289 1 98.88 96 LEU A CA 1
ATOM 803 C C . LEU A 1 96 ? -2.768 -2.084 -4.977 1 98.88 96 LEU A C 1
ATOM 805 O O . LEU A 1 96 ? -3.898 -2.398 -4.594 1 98.88 96 LEU A O 1
ATOM 809 N N . GLY A 1 97 ? -2.521 -1.224 -5.977 1 98.56 97 GLY A N 1
ATOM 810 C CA . GLY A 1 97 ? -3.635 -0.76 -6.789 1 98.56 97 GLY A CA 1
ATOM 811 C C . GLY A 1 97 ? -4.305 -1.872 -7.574 1 98.56 97 GLY A C 1
ATOM 812 O O . GLY A 1 97 ? -5.531 -1.911 -7.68 1 98.56 97 GLY A O 1
ATOM 813 N N . PHE A 1 98 ? -3.525 -2.797 -8.125 1 98.75 98 PHE A N 1
ATOM 814 C CA . PHE A 1 98 ? -4.051 -3.967 -8.82 1 98.75 98 PHE A CA 1
ATOM 815 C C . PHE A 1 98 ? -4.93 -4.793 -7.887 1 98.75 98 PHE A C 1
ATOM 817 O O . PHE A 1 98 ? -6.027 -5.211 -8.266 1 98.75 98 PHE A O 1
ATOM 824 N N . ILE A 1 99 ? -4.473 -4.992 -6.676 1 98.62 99 ILE A N 1
ATOM 825 C CA . ILE A 1 99 ? -5.211 -5.746 -5.668 1 98.62 99 ILE A CA 1
ATOM 826 C C . ILE A 1 99 ? -6.512 -5.027 -5.332 1 98.62 99 ILE A C 1
ATOM 828 O O . ILE A 1 99 ? -7.582 -5.645 -5.297 1 98.62 99 ILE A O 1
ATOM 832 N N . ASP A 1 100 ? -6.434 -3.717 -5.141 1 97.56 100 ASP A N 1
ATOM 833 C CA . ASP A 1 100 ? -7.613 -2.928 -4.801 1 97.56 100 ASP A CA 1
ATOM 834 C C . ASP A 1 100 ? -8.695 -3.061 -5.871 1 97.56 100 ASP A C 1
ATOM 836 O O . ASP A 1 100 ? -9.883 -3.047 -5.562 1 97.56 100 ASP A O 1
ATOM 840 N N . GLN A 1 101 ? -8.281 -3.215 -7.074 1 97.06 101 GLN A N 1
ATOM 841 C CA . GLN A 1 101 ? -9.219 -3.127 -8.188 1 97.06 101 GLN A CA 1
ATOM 842 C C . GLN A 1 101 ? -9.75 -4.504 -8.57 1 97.06 101 GLN A C 1
ATOM 844 O O . GLN A 1 101 ? -10.883 -4.629 -9.047 1 97.06 101 GLN A O 1
ATOM 849 N N . ASN A 1 102 ? -8.969 -5.512 -8.328 1 97.69 102 ASN A N 1
ATOM 850 C CA . ASN A 1 102 ? -9.32 -6.785 -8.945 1 97.69 102 ASN A CA 1
ATOM 851 C C . ASN A 1 102 ? -9.766 -7.809 -7.91 1 97.69 102 ASN A C 1
ATOM 853 O O . ASN A 1 102 ? -10.43 -8.797 -8.242 1 97.69 102 ASN A O 1
ATOM 857 N N . PHE A 1 103 ? -9.336 -7.672 -6.691 1 97.56 103 PHE A N 1
ATOM 858 C CA . PHE A 1 103 ? -9.82 -8.547 -5.629 1 97.56 103 PHE A CA 1
ATOM 859 C C . PHE A 1 103 ? -11.039 -7.941 -4.941 1 97.56 103 PHE A C 1
ATOM 861 O O . PHE A 1 103 ? -11.008 -7.656 -3.744 1 97.56 103 PHE A O 1
ATOM 868 N N . SER A 1 104 ? -12.117 -7.891 -5.648 1 95 104 SER A N 1
ATOM 869 C CA . SER A 1 104 ? -13.297 -7.117 -5.258 1 95 104 SER A CA 1
ATOM 870 C C . SER A 1 104 ? -14.375 -8.023 -4.676 1 95 104 SER A C 1
ATOM 872 O O . SER A 1 104 ? -14.312 -9.242 -4.812 1 95 104 SER A O 1
ATOM 874 N N . SER A 1 105 ? -15.328 -7.379 -4.066 1 94.62 105 SER A N 1
ATOM 875 C CA . SER A 1 105 ? -16.5 -8.07 -3.547 1 94.62 105 SER A CA 1
ATOM 876 C C . SER A 1 105 ? -17.266 -8.789 -4.66 1 94.62 105 SER A C 1
ATOM 878 O O . SER A 1 105 ? -17.391 -8.258 -5.766 1 94.62 105 SER A O 1
ATOM 880 N N . ASN A 1 106 ? -17.734 -9.906 -4.402 1 95.25 106 ASN A N 1
ATOM 881 C CA . ASN A 1 106 ? -18.516 -10.758 -5.289 1 95.25 106 ASN A CA 1
ATOM 882 C C . ASN A 1 106 ? -17.641 -11.414 -6.352 1 95.25 106 ASN A C 1
ATOM 884 O O . ASN A 1 106 ? -18.141 -12.172 -7.191 1 95.25 106 ASN A O 1
ATOM 888 N N . PHE A 1 107 ? -16.391 -11.164 -6.336 1 97.19 107 PHE A N 1
ATOM 889 C CA . PHE A 1 107 ? -15.422 -11.906 -7.141 1 97.19 107 PHE A CA 1
ATOM 890 C C . PHE A 1 107 ? -14.422 -12.641 -6.25 1 97.19 107 PHE A C 1
ATOM 892 O O . PHE A 1 107 ? -14.336 -13.875 -6.293 1 97.19 107 PHE A O 1
ATOM 899 N N . ALA A 1 108 ? -13.789 -11.875 -5.387 1 97.69 108 ALA A N 1
ATOM 900 C CA . ALA A 1 108 ? -12.758 -12.469 -4.547 1 97.69 108 ALA A CA 1
ATOM 901 C C . ALA A 1 108 ? -13.312 -12.852 -3.176 1 97.69 108 ALA A C 1
ATOM 903 O O . ALA A 1 108 ? -12.781 -13.734 -2.506 1 97.69 108 ALA A O 1
ATOM 904 N N . TYR A 1 109 ? -14.32 -12.125 -2.725 1 96.75 109 TYR A N 1
ATOM 905 C CA . TYR A 1 109 ? -14.953 -12.367 -1.436 1 96.75 109 TYR A CA 1
ATOM 906 C C . TYR A 1 109 ? -16.406 -11.914 -1.451 1 96.75 109 TYR A C 1
ATOM 908 O O . TYR A 1 109 ? -16.844 -11.227 -2.385 1 96.75 109 TYR A O 1
ATOM 916 N N . ARG A 1 110 ? -17.156 -12.375 -0.456 1 93.5 110 ARG A N 1
ATOM 917 C CA . ARG A 1 110 ? -18.547 -11.953 -0.262 1 93.5 110 ARG A CA 1
ATOM 918 C C . ARG A 1 110 ? -18.812 -11.594 1.197 1 93.5 110 ARG A C 1
ATOM 920 O O . ARG A 1 110 ? -18.328 -12.281 2.105 1 93.5 110 ARG A O 1
ATOM 927 N N . HIS A 1 111 ? -19.516 -10.367 1.41 1 80.44 111 HIS A N 1
ATOM 928 C CA . HIS A 1 111 ? -19.844 -9.922 2.76 1 80.44 111 HIS A CA 1
ATOM 929 C C . HIS A 1 111 ? -21.359 -9.945 2.994 1 80.44 111 HIS A C 1
ATOM 931 O O . HIS A 1 111 ? -21.922 -8.992 3.539 1 80.44 111 HIS A O 1
ATOM 937 N N . GLU A 1 112 ? -22.156 -10.805 2.658 1 68.94 112 GLU A N 1
ATOM 938 C CA . GLU A 1 112 ? -23.594 -10.875 2.842 1 68.94 112 GLU A CA 1
ATOM 939 C C . GLU A 1 112 ? -23.953 -11.43 4.219 1 68.94 112 GLU A C 1
ATOM 941 O O . GLU A 1 112 ? -25.047 -11.18 4.73 1 68.94 112 GLU A O 1
ATOM 946 N N . GLY A 1 113 ? -23.016 -12.031 4.945 1 62.12 113 GLY A N 1
ATOM 947 C CA . GLY A 1 113 ? -23.297 -12.602 6.254 1 62.12 113 GLY A CA 1
ATOM 948 C C . GLY A 1 113 ? -22.469 -11.969 7.367 1 62.12 113 GLY A C 1
ATOM 949 O O . GLY A 1 113 ? -22.031 -10.828 7.246 1 62.12 113 GLY A O 1
ATOM 950 N N . LEU A 1 114 ? -22.562 -12.68 8.531 1 65.31 114 LEU A N 1
ATOM 951 C CA . LEU A 1 114 ? -21.844 -12.234 9.727 1 65.31 114 LEU A CA 1
ATOM 952 C C . LEU A 1 114 ? -20.344 -12.195 9.477 1 65.31 114 LEU A C 1
ATOM 954 O O . LEU A 1 114 ? -19.656 -11.266 9.914 1 65.31 114 LEU A O 1
ATOM 958 N N . LEU A 1 115 ? -19.844 -13.195 8.68 1 79 115 LEU A N 1
ATOM 959 C CA . LEU A 1 115 ? -18.406 -13.289 8.398 1 79 115 LEU A CA 1
ATOM 960 C C . LEU A 1 115 ? -18.141 -13.242 6.898 1 79 115 LEU A C 1
ATOM 962 O O . LEU A 1 115 ? -18.922 -13.773 6.109 1 79 115 LEU A O 1
ATOM 966 N N . PRO A 1 116 ? -17.094 -12.586 6.559 1 85.75 116 PRO A N 1
ATOM 967 C CA . PRO A 1 116 ? -16.75 -12.602 5.137 1 85.75 116 PRO A CA 1
ATOM 968 C C . PRO A 1 116 ? -16.406 -14.008 4.633 1 85.75 116 PRO A C 1
ATOM 970 O O . PRO A 1 116 ? -15.906 -14.836 5.395 1 85.75 116 PRO A O 1
ATOM 973 N N . GLU A 1 117 ? -16.844 -14.328 3.418 1 95 117 GLU A N 1
ATOM 974 C CA . GLU A 1 117 ? -16.516 -15.586 2.75 1 95 117 GLU A CA 1
ATOM 975 C C . GLU A 1 117 ? -15.516 -15.359 1.619 1 95 117 GLU A C 1
ATOM 977 O O . GLU A 1 117 ? -15.742 -14.523 0.738 1 95 117 GLU A O 1
ATOM 982 N N . GLY A 1 118 ? -14.414 -16.078 1.667 1 97.25 118 GLY A N 1
ATOM 983 C CA . GLY A 1 118 ? -13.469 -16.031 0.564 1 97.25 118 GLY A CA 1
ATOM 984 C C . GLY A 1 118 ? -13.922 -16.844 -0.635 1 97.25 118 GLY A C 1
ATOM 985 O O . GLY A 1 118 ? -14.406 -17.969 -0.484 1 97.25 118 GLY A O 1
ATOM 986 N N . LEU A 1 119 ? -13.742 -16.328 -1.804 1 97.94 119 LEU A N 1
ATOM 987 C CA . LEU A 1 119 ? -14.305 -16.969 -2.988 1 97.94 119 LEU A CA 1
ATOM 988 C C . LEU A 1 119 ? -13.203 -17.562 -3.855 1 97.94 119 LEU A C 1
ATOM 990 O O . LEU A 1 119 ? -13.477 -18.172 -4.898 1 97.94 119 LEU A O 1
ATOM 994 N N . LEU A 1 120 ? -11.969 -17.484 -3.422 1 98.5 120 LEU A N 1
ATOM 995 C CA . LEU A 1 120 ? -10.852 -18 -4.211 1 98.5 120 LEU A CA 1
ATOM 996 C C . LEU A 1 120 ? -10.203 -19.188 -3.525 1 98.5 120 LEU A C 1
ATOM 998 O O . LEU A 1 120 ? -8.984 -19.375 -3.592 1 98.5 120 LEU A O 1
ATOM 1002 N N . LYS A 1 121 ? -11.039 -19.875 -2.846 1 97.62 121 LYS A N 1
ATOM 1003 C CA . LYS A 1 121 ? -10.602 -21.094 -2.17 1 97.62 121 LYS A CA 1
ATOM 1004 C C . LYS A 1 121 ? -9.984 -22.078 -3.158 1 97.62 121 LYS A C 1
ATOM 1006 O O . LYS A 1 121 ? -10.375 -22.125 -4.328 1 97.62 121 LYS A O 1
ATOM 1011 N N . GLY A 1 122 ? -8.992 -22.812 -2.641 1 97.06 122 GLY A N 1
ATOM 1012 C CA . GLY A 1 122 ? -8.398 -23.875 -3.451 1 97.06 122 GLY A CA 1
ATOM 1013 C C . GLY A 1 122 ? -7.176 -23.406 -4.227 1 97.06 122 GLY A C 1
ATOM 1014 O O . GLY A 1 122 ? -6.41 -24.234 -4.727 1 97.06 122 GLY A O 1
ATOM 1015 N N . LYS A 1 123 ? -7.008 -22.156 -4.324 1 98.12 123 LYS A N 1
ATOM 1016 C CA . LYS A 1 123 ? -5.836 -21.625 -5.016 1 98.12 123 LYS A CA 1
ATOM 1017 C C . LYS A 1 123 ? -4.633 -21.547 -4.078 1 98.12 123 LYS A C 1
ATOM 1019 O O . LYS A 1 123 ? -4.785 -21.594 -2.857 1 98.12 123 LYS A O 1
ATOM 1024 N N . GLN A 1 124 ? -3.496 -21.484 -4.719 1 98.25 124 GLN A N 1
ATOM 1025 C CA . GLN A 1 124 ? -2.223 -21.281 -4.039 1 98.25 124 GLN A CA 1
ATOM 1026 C C . GLN A 1 124 ? -1.601 -19.938 -4.438 1 98.25 124 GLN A C 1
ATOM 1028 O O . GLN A 1 124 ? -1.747 -19.5 -5.578 1 98.25 124 GLN A O 1
ATOM 1033 N N . ALA A 1 125 ? -0.96 -19.312 -3.443 1 98.75 125 ALA A N 1
ATOM 1034 C CA . ALA A 1 125 ? -0.281 -18.047 -3.734 1 98.75 125 ALA A CA 1
ATOM 1035 C C . ALA A 1 125 ? 1.177 -18.094 -3.285 1 98.75 125 ALA A C 1
ATOM 1037 O O . ALA A 1 125 ? 1.487 -18.641 -2.219 1 98.75 125 ALA A O 1
ATOM 1038 N N . ILE A 1 126 ? 2.08 -17.578 -4.082 1 98.88 126 ILE A N 1
ATOM 1039 C CA . ILE A 1 126 ? 3.498 -17.453 -3.766 1 98.88 126 ILE A CA 1
ATOM 1040 C C . ILE A 1 126 ? 3.969 -16.031 -4.062 1 98.88 126 ILE A C 1
ATOM 1042 O O . ILE A 1 126 ? 3.719 -15.508 -5.148 1 98.88 126 ILE A O 1
ATOM 1046 N N . CYS A 1 127 ? 4.574 -15.43 -3.092 1 98.88 127 CYS A N 1
ATOM 1047 C CA . CYS A 1 127 ? 5.184 -14.125 -3.285 1 98.88 127 CYS A CA 1
ATOM 1048 C C . CYS A 1 127 ? 6.703 -14.227 -3.285 1 98.88 127 CYS A C 1
ATOM 1050 O O . CYS A 1 127 ? 7.285 -14.906 -2.438 1 98.88 127 CYS A O 1
ATOM 1052 N N . VAL A 1 128 ? 7.305 -13.602 -4.27 1 98.88 128 VAL A N 1
ATOM 1053 C CA . VAL A 1 128 ? 8.75 -13.414 -4.332 1 98.88 128 VAL A CA 1
ATOM 1054 C C . VAL A 1 128 ? 9.094 -11.93 -4.238 1 98.88 128 VAL A C 1
ATOM 1056 O O . VAL A 1 128 ? 8.859 -11.172 -5.184 1 98.88 128 VAL A O 1
ATOM 1059 N N . SER A 1 129 ? 9.648 -11.562 -3.084 1 98.38 129 SER A N 1
ATOM 1060 C CA . SER A 1 129 ? 9.844 -10.141 -2.826 1 98.38 129 SER A CA 1
ATOM 1061 C C . SER A 1 129 ? 11.258 -9.852 -2.326 1 98.38 129 SER A C 1
ATOM 1063 O O . SER A 1 129 ? 11.883 -10.719 -1.711 1 98.38 129 SER A O 1
ATOM 1065 N N . THR A 1 130 ? 11.75 -8.672 -2.68 1 97.44 130 THR A N 1
ATOM 1066 C CA . THR A 1 130 ? 13.094 -8.266 -2.305 1 97.44 130 THR A CA 1
ATOM 1067 C C . THR A 1 130 ? 13.086 -6.883 -1.652 1 97.44 130 THR A C 1
ATOM 1069 O O . THR A 1 130 ? 12.156 -6.098 -1.872 1 97.44 130 THR A O 1
ATOM 1072 N N . MET A 1 131 ? 14.062 -6.645 -0.814 1 95.69 131 MET A N 1
ATOM 1073 C CA . MET A 1 131 ? 14.242 -5.312 -0.243 1 95.69 131 MET A CA 1
ATOM 1074 C C . MET A 1 131 ? 15.727 -4.98 -0.095 1 95.69 131 MET A C 1
ATOM 1076 O O . MET A 1 131 ? 16.562 -5.883 -0.027 1 95.69 131 MET A O 1
ATOM 1080 N N . LYS A 1 132 ? 15.984 -3.701 -0.076 1 91.88 132 LYS A N 1
ATOM 1081 C CA . LYS A 1 132 ? 17.344 -3.229 0.129 1 91.88 132 LYS A CA 1
ATOM 1082 C C . LYS A 1 132 ? 17.812 -3.484 1.561 1 91.88 132 LYS A C 1
ATOM 1084 O O . LYS A 1 132 ? 18.922 -3.957 1.783 1 91.88 132 LYS A O 1
ATOM 1089 N N . GLY A 1 133 ? 16.953 -3.178 2.543 1 89.12 133 GLY A N 1
ATOM 1090 C CA . GLY A 1 133 ? 17.297 -3.354 3.943 1 89.12 133 GLY A CA 1
ATOM 1091 C C . GLY A 1 133 ? 17.391 -4.812 4.355 1 89.12 133 GLY A C 1
ATOM 1092 O O . GLY A 1 133 ? 16.938 -5.699 3.627 1 89.12 133 GLY A O 1
ATOM 1093 N N . PRO A 1 134 ? 17.969 -5 5.508 1 90.94 134 PRO A N 1
ATOM 1094 C CA . PRO A 1 134 ? 18.062 -6.375 5.996 1 90.94 134 PRO A CA 1
ATOM 1095 C C . PRO A 1 134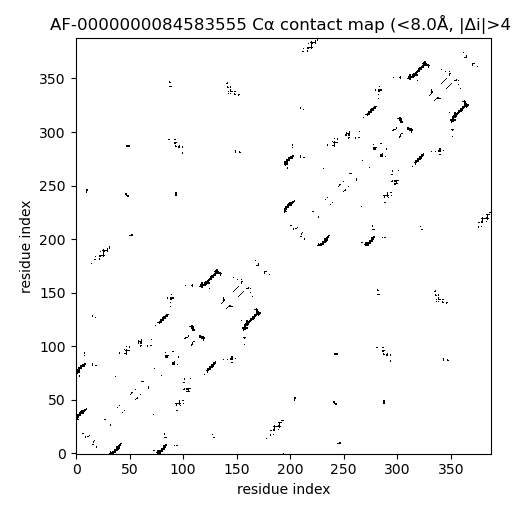 ? 16.703 -6.965 6.367 1 90.94 134 PRO A C 1
ATOM 1097 O O . PRO A 1 134 ? 15.836 -6.25 6.863 1 90.94 134 PRO A O 1
ATOM 1100 N N . GLY A 1 135 ? 16.547 -8.234 6.191 1 88.62 135 GLY A N 1
ATOM 1101 C CA . GLY A 1 135 ? 15.305 -8.93 6.488 1 88.62 135 GLY A CA 1
ATOM 1102 C C . GLY A 1 135 ? 14.867 -8.781 7.934 1 88.62 135 GLY A C 1
ATOM 1103 O O . GLY A 1 135 ? 13.664 -8.727 8.219 1 88.62 135 GLY A O 1
ATOM 1104 N N . PHE A 1 136 ? 15.836 -8.703 8.766 1 90.25 136 PHE A N 1
ATOM 1105 C CA . PHE A 1 136 ? 15.523 -8.625 10.188 1 90.25 136 PHE A CA 1
ATOM 1106 C C . PHE A 1 136 ? 14.828 -7.312 10.516 1 90.25 136 PHE A C 1
ATOM 1108 O O . PHE A 1 136 ? 14.055 -7.234 11.477 1 90.25 136 PHE A O 1
ATOM 1115 N N . TYR A 1 137 ? 15.086 -6.309 9.766 1 88.94 137 TYR A N 1
ATOM 1116 C CA . TYR A 1 137 ? 14.406 -5.031 9.945 1 88.94 137 TYR A CA 1
ATOM 1117 C C . TYR A 1 137 ? 12.906 -5.176 9.727 1 88.94 137 TYR A C 1
ATOM 1119 O O . TYR A 1 137 ? 12.102 -4.703 10.539 1 88.94 137 TYR A O 1
ATOM 1127 N N . SER A 1 138 ? 12.562 -5.844 8.664 1 88.62 138 SER A N 1
ATOM 1128 C CA . SER A 1 138 ? 11.156 -6.09 8.344 1 88.62 138 SER A CA 1
ATOM 1129 C C . SER A 1 138 ? 10.484 -6.934 9.414 1 88.62 138 SER A C 1
ATOM 1131 O O . SER A 1 138 ? 9.391 -6.602 9.875 1 88.62 138 SER A O 1
ATOM 1133 N N . ARG A 1 139 ? 11.141 -7.891 9.883 1 90.06 139 ARG A N 1
ATOM 1134 C CA . ARG A 1 139 ? 10.57 -8.859 10.82 1 90.06 139 ARG A CA 1
ATOM 1135 C C . ARG A 1 139 ? 10.398 -8.25 12.203 1 90.06 139 ARG A C 1
ATOM 1137 O O . ARG A 1 139 ? 9.312 -8.312 12.781 1 90.06 139 ARG A O 1
ATOM 1144 N N . PHE A 1 140 ? 11.367 -7.598 12.648 1 92 140 PHE A N 1
ATOM 1145 C CA . PHE A 1 140 ? 11.359 -7.223 14.062 1 92 140 PHE A CA 1
ATOM 1146 C C . PHE A 1 140 ? 10.953 -5.766 14.234 1 92 140 PHE A C 1
ATOM 1148 O O . PHE A 1 140 ? 10.219 -5.426 15.164 1 92 140 PHE A O 1
ATOM 1155 N N . TYR A 1 141 ? 11.438 -4.969 13.32 1 92.69 141 TYR A N 1
ATOM 1156 C CA . TYR A 1 141 ? 11.125 -3.551 13.492 1 92.69 141 TYR A CA 1
ATOM 1157 C C . TYR A 1 141 ? 9.781 -3.207 12.859 1 92.69 141 TYR A C 1
ATOM 1159 O O . TYR A 1 141 ? 9.008 -2.424 13.414 1 92.69 141 TYR A O 1
ATOM 1167 N N . LEU A 1 142 ? 9.523 -3.854 11.758 1 96 142 LEU A N 1
ATOM 1168 C CA . LEU A 1 142 ? 8.273 -3.543 11.078 1 96 142 LEU A CA 1
ATOM 1169 C C . LEU A 1 142 ? 7.234 -4.633 11.336 1 96 142 LEU A C 1
ATOM 1171 O O . LEU A 1 142 ? 6.227 -4.715 10.625 1 96 142 LEU A O 1
ATOM 1175 N N . GLY A 1 143 ? 7.473 -5.539 12.258 1 94.56 143 GLY A N 1
ATOM 1176 C CA . GLY A 1 143 ? 6.496 -6.512 12.727 1 94.56 143 GLY A CA 1
ATOM 1177 C C . GLY A 1 143 ? 5.941 -7.383 11.617 1 94.56 143 GLY A C 1
ATOM 1178 O O . GLY A 1 143 ? 4.766 -7.746 11.633 1 94.56 143 GLY A O 1
ATOM 1179 N N . ASN A 1 144 ? 6.699 -7.59 10.562 1 95.94 144 ASN A N 1
ATOM 1180 C CA . ASN A 1 144 ? 6.285 -8.391 9.422 1 95.94 144 ASN A CA 1
ATOM 1181 C C . ASN A 1 144 ? 5.055 -7.801 8.734 1 95.94 144 ASN A C 1
ATOM 1183 O O . ASN A 1 144 ? 4.184 -8.539 8.273 1 95.94 144 ASN A O 1
ATOM 1187 N N . ALA A 1 145 ? 4.973 -6.508 8.688 1 97.69 145 ALA A N 1
ATOM 1188 C CA . ALA A 1 145 ? 3.818 -5.828 8.102 1 97.69 145 ALA A CA 1
ATOM 1189 C C . ALA A 1 145 ? 3.572 -6.301 6.672 1 97.69 145 ALA A C 1
ATOM 1191 O O . ALA A 1 145 ? 2.428 -6.539 6.281 1 97.69 145 ALA A O 1
ATOM 1192 N N . HIS A 1 146 ? 4.633 -6.438 5.91 1 98.06 146 HIS A N 1
ATOM 1193 C CA . HIS A 1 146 ? 4.539 -6.914 4.535 1 98.06 146 HIS A CA 1
ATOM 1194 C C . HIS A 1 146 ? 3.854 -8.281 4.473 1 98.06 146 HIS A C 1
ATOM 1196 O O . HIS A 1 146 ? 2.889 -8.461 3.727 1 98.06 146 HIS A O 1
ATOM 1202 N N . LYS A 1 147 ? 4.301 -9.234 5.223 1 97.94 147 LYS A N 1
ATOM 1203 C CA . LYS A 1 147 ? 3.742 -10.586 5.211 1 97.94 147 LYS A CA 1
ATOM 1204 C C . LYS A 1 147 ? 2.307 -10.594 5.727 1 97.94 147 LYS A C 1
ATOM 1206 O O . LYS A 1 147 ? 1.465 -11.336 5.223 1 97.94 147 LYS A O 1
ATOM 1211 N N . ILE A 1 148 ? 2.053 -9.789 6.719 1 98.12 148 ILE A N 1
ATOM 1212 C CA . ILE A 1 148 ? 0.712 -9.711 7.285 1 98.12 148 ILE A CA 1
ATOM 1213 C C . ILE A 1 148 ? -0.26 -9.172 6.238 1 98.12 148 ILE A C 1
ATOM 1215 O O . ILE A 1 148 ? -1.355 -9.711 6.062 1 98.12 148 ILE A O 1
ATOM 1219 N N . LEU A 1 149 ? 0.133 -8.156 5.516 1 98.5 149 LEU A N 1
ATOM 1220 C CA . LEU A 1 149 ? -0.72 -7.562 4.488 1 98.5 149 LEU A CA 1
ATOM 1221 C C . LEU A 1 149 ? -1.038 -8.578 3.396 1 98.5 149 LEU A C 1
ATOM 1223 O O . LEU A 1 149 ? -2.193 -8.719 2.988 1 98.5 149 LEU A O 1
ATOM 1227 N N . MET A 1 150 ? -0.041 -9.336 3.008 1 98.69 150 MET A N 1
ATOM 1228 C CA . MET A 1 150 ? -0.254 -10.25 1.895 1 98.69 150 MET A CA 1
ATOM 1229 C C . MET A 1 150 ? -0.93 -11.539 2.371 1 98.69 150 MET A C 1
ATOM 1231 O O . MET A 1 150 ? -1.966 -11.93 1.835 1 98.69 150 MET A O 1
ATOM 1235 N N . LYS A 1 151 ? -0.479 -12.078 3.406 1 98.31 151 LYS A N 1
ATOM 1236 C CA . LYS A 1 151 ? -0.952 -13.398 3.824 1 98.31 151 LYS A CA 1
ATOM 1237 C C . LYS A 1 151 ? -2.299 -13.297 4.531 1 98.31 151 LYS A C 1
ATOM 1239 O O . LYS A 1 151 ? -3.254 -13.984 4.16 1 98.31 151 LYS A O 1
ATOM 1244 N N . ARG A 1 152 ? -2.428 -12.406 5.492 1 97.62 152 ARG A N 1
ATOM 1245 C CA . ARG A 1 152 ? -3.625 -12.359 6.324 1 97.62 152 ARG A CA 1
ATOM 1246 C C . ARG A 1 152 ? -4.672 -11.422 5.727 1 97.62 152 ARG A C 1
ATOM 1248 O O . ARG A 1 152 ? -5.816 -11.82 5.504 1 97.62 152 ARG A O 1
ATOM 1255 N N . ALA A 1 153 ? -4.254 -10.234 5.434 1 97.88 153 ALA A N 1
ATOM 1256 C CA . ALA A 1 153 ? -5.227 -9.242 4.98 1 97.88 153 ALA A CA 1
ATOM 1257 C C . ALA A 1 153 ? -5.797 -9.617 3.617 1 97.88 153 ALA A C 1
ATOM 1259 O O . ALA A 1 153 ? -6.996 -9.461 3.373 1 97.88 153 ALA A O 1
ATOM 1260 N N . LEU A 1 154 ? -4.938 -10.109 2.754 1 98.56 154 LEU A N 1
ATOM 1261 C CA . LEU A 1 154 ? -5.395 -10.375 1.395 1 98.56 154 LEU A CA 1
ATOM 1262 C C . LEU A 1 154 ? -5.742 -11.844 1.216 1 98.56 154 LEU A C 1
ATOM 1264 O O . LEU A 1 154 ? -6.922 -12.203 1.14 1 98.56 154 LEU A O 1
ATOM 1268 N N . PHE A 1 155 ? -4.766 -12.766 1.246 1 98.81 155 PHE A N 1
ATOM 1269 C CA . PHE A 1 155 ? -4.938 -14.125 0.75 1 98.81 155 PHE A CA 1
ATOM 1270 C C . PHE A 1 155 ? -5.887 -14.914 1.644 1 98.81 155 PHE A C 1
ATOM 1272 O O . PHE A 1 155 ? -6.832 -15.539 1.157 1 98.81 155 PHE A O 1
ATOM 1279 N N . ARG A 1 156 ? -5.672 -14.836 2.898 1 97.5 156 ARG A N 1
ATOM 1280 C CA . ARG A 1 156 ? -6.566 -15.555 3.797 1 97.5 156 ARG A CA 1
ATOM 1281 C C . ARG A 1 156 ? -7.992 -15.016 3.697 1 97.5 156 ARG A C 1
ATOM 1283 O O . ARG A 1 156 ? -8.953 -15.781 3.75 1 97.5 156 ARG A O 1
ATOM 1290 N N . PHE A 1 157 ? -8.062 -13.75 3.564 1 96.75 157 PHE A N 1
ATOM 1291 C CA . PHE A 1 157 ? -9.367 -13.109 3.492 1 96.75 157 PHE A CA 1
ATOM 1292 C C . PHE A 1 157 ? -10.141 -13.602 2.273 1 96.75 157 PHE A C 1
ATOM 1294 O O . PHE A 1 157 ? -11.352 -13.82 2.348 1 96.75 157 PHE A O 1
ATOM 1301 N N . VAL A 1 158 ? -9.43 -13.82 1.175 1 98.12 158 VAL A N 1
ATOM 1302 C CA . VAL A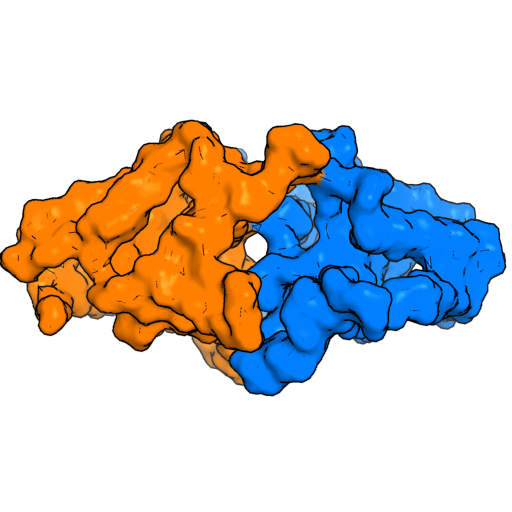 1 158 ? -10.133 -14.18 -0.052 1 98.12 158 VAL A CA 1
ATOM 1303 C C . VAL A 1 158 ? -10.195 -15.703 -0.187 1 98.12 158 VAL A C 1
ATOM 1305 O O . VAL A 1 158 ? -10.625 -16.219 -1.218 1 98.12 158 VAL A O 1
ATOM 1308 N N . GLY A 1 159 ? -9.672 -16.438 0.778 1 98.06 159 GLY A N 1
ATOM 1309 C CA . GLY A 1 159 ? -9.867 -17.875 0.847 1 98.06 159 GLY A CA 1
ATOM 1310 C C . GLY A 1 159 ? -8.648 -18.672 0.435 1 98.06 159 GLY A C 1
ATOM 1311 O O . GLY A 1 159 ? -8.68 -19.906 0.409 1 98.06 159 GLY A O 1
ATOM 1312 N N . ILE A 1 160 ? -7.582 -18 0.142 1 98.56 160 ILE A N 1
ATOM 1313 C CA . ILE A 1 160 ? -6.359 -18.703 -0.238 1 98.56 160 ILE A CA 1
ATOM 1314 C C . ILE A 1 160 ? -5.539 -19.016 1.01 1 98.56 160 ILE A C 1
ATOM 1316 O O . ILE A 1 160 ? -5.031 -18.109 1.678 1 98.56 160 ILE A O 1
ATOM 1320 N N . ARG A 1 161 ? -5.348 -20.266 1.279 1 97.62 161 ARG A N 1
ATOM 1321 C CA . ARG A 1 161 ? -4.719 -20.672 2.531 1 97.62 161 ARG A CA 1
ATOM 1322 C C . ARG A 1 161 ? -3.303 -21.188 2.289 1 97.62 161 ARG A C 1
ATOM 1324 O O . ARG A 1 161 ? -2.443 -21.094 3.168 1 97.62 161 ARG A O 1
ATOM 1331 N N . LYS A 1 162 ? -3.062 -21.766 1.166 1 97.88 162 LYS A N 1
ATOM 1332 C CA . LYS A 1 162 ? -1.714 -22.203 0.811 1 97.88 162 LYS A CA 1
ATOM 1333 C C . LYS A 1 162 ? -0.884 -21.031 0.283 1 97.88 162 LYS A C 1
ATOM 1335 O O . LYS A 1 162 ? -0.964 -20.688 -0.899 1 97.88 162 LYS A O 1
ATOM 1340 N N . VAL A 1 163 ? -0.087 -20.453 1.185 1 98.5 163 VAL A N 1
ATOM 1341 C CA . VAL A 1 163 ? 0.66 -19.25 0.841 1 98.5 163 VAL A CA 1
ATOM 1342 C C . VAL A 1 163 ? 2.129 -19.422 1.216 1 98.5 163 VAL A C 1
ATOM 1344 O O . VAL A 1 163 ? 2.445 -19.875 2.318 1 98.5 163 VAL A O 1
ATOM 1347 N N . LYS A 1 164 ? 2.986 -19.141 0.309 1 98.31 164 LYS A N 1
ATOM 1348 C CA . LYS A 1 164 ? 4.426 -19.078 0.543 1 98.31 164 LYS A CA 1
ATOM 1349 C C . LYS A 1 164 ? 4.98 -17.703 0.191 1 98.31 164 LYS A C 1
ATOM 1351 O O . LYS A 1 164 ? 4.672 -17.156 -0.872 1 98.31 164 LYS A O 1
ATOM 1356 N N . ILE A 1 165 ? 5.73 -17.156 1.09 1 98.31 165 ILE A N 1
ATOM 1357 C CA . ILE A 1 165 ? 6.328 -15.844 0.835 1 98.31 165 ILE A CA 1
ATOM 1358 C C . ILE A 1 165 ? 7.848 -15.945 0.941 1 98.31 165 ILE A C 1
ATOM 1360 O O . ILE A 1 165 ? 8.383 -16.25 2.01 1 98.31 165 ILE A O 1
ATOM 1364 N N . PHE A 1 166 ? 8.5 -15.766 -0.177 1 98.31 166 PHE A N 1
ATOM 1365 C CA . PHE A 1 166 ? 9.938 -15.508 -0.192 1 98.31 166 PHE A CA 1
ATOM 1366 C C . PHE A 1 166 ? 10.227 -14.031 0.01 1 98.31 166 PHE A C 1
ATOM 1368 O O . PHE A 1 166 ? 9.766 -13.188 -0.768 1 98.31 166 PHE A O 1
ATOM 1375 N N . GLU A 1 167 ? 10.836 -13.727 1.037 1 97.44 167 GLU A N 1
ATOM 1376 C CA . GLU A 1 167 ? 11.242 -12.352 1.34 1 97.44 167 GLU A CA 1
ATOM 1377 C C . GLU A 1 167 ? 12.75 -12.25 1.529 1 97.44 167 GLU A C 1
ATOM 1379 O O . GLU A 1 167 ? 13.297 -12.766 2.51 1 97.44 167 GLU A O 1
ATOM 1384 N N . PHE A 1 168 ? 13.414 -11.602 0.596 1 97.38 168 PHE A N 1
ATOM 1385 C CA . PHE A 1 168 ? 14.867 -11.531 0.625 1 97.38 168 PHE A CA 1
ATOM 1386 C C . PHE A 1 168 ? 15.336 -10.125 0.959 1 97.38 168 PHE A C 1
ATOM 1388 O O . PHE A 1 168 ? 15.008 -9.164 0.253 1 97.38 168 PHE A O 1
ATOM 1395 N N . GLY A 1 169 ? 16.125 -10 2.01 1 94.94 169 GLY A N 1
ATOM 1396 C CA . GLY A 1 169 ? 16.688 -8.727 2.432 1 94.94 169 GLY A CA 1
ATOM 1397 C C . GLY A 1 169 ? 18.156 -8.578 2.078 1 94.94 169 GLY A C 1
ATOM 1398 O O . GLY A 1 169 ? 18.812 -9.547 1.693 1 94.94 169 GLY A O 1
ATOM 1399 N N . GLY A 1 170 ? 18.656 -7.297 2.107 1 92.06 170 GLY A N 1
ATOM 1400 C CA . GLY A 1 170 ? 20.062 -7.023 1.816 1 92.06 170 GLY A CA 1
ATOM 1401 C C . GLY A 1 170 ? 20.422 -7.211 0.353 1 92.06 170 GLY A C 1
ATOM 1402 O O . GLY A 1 170 ? 21.516 -7.637 0.027 1 92.06 170 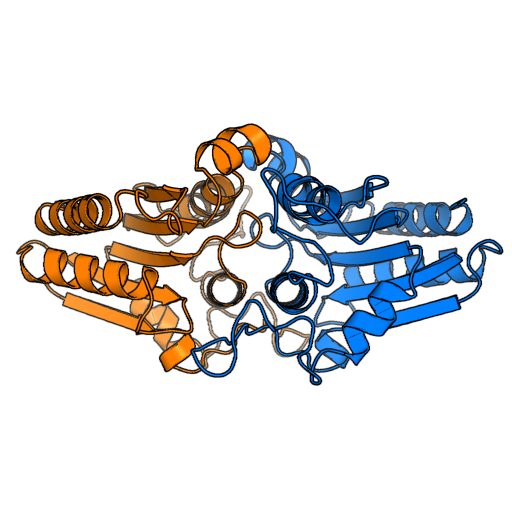GLY A O 1
ATOM 1403 N N . MET A 1 171 ? 19.516 -6.91 -0.548 1 90.25 171 MET A N 1
ATOM 1404 C CA . MET A 1 171 ? 19.641 -7.348 -1.938 1 90.25 171 MET A CA 1
ATOM 1405 C C . MET A 1 171 ? 20.438 -6.348 -2.754 1 90.25 171 MET A C 1
ATOM 1407 O O . MET A 1 171 ? 20.766 -6.605 -3.914 1 90.25 171 MET A O 1
ATOM 1411 N N . GLU A 1 172 ? 20.828 -5.246 -2.234 1 84.5 172 GLU A N 1
ATOM 1412 C CA . GLU A 1 172 ? 21.688 -4.324 -2.959 1 84.5 172 GLU A CA 1
ATOM 1413 C C . GLU A 1 172 ? 23.141 -4.457 -2.498 1 84.5 172 GLU A C 1
ATOM 1415 O O . GLU A 1 172 ? 24.031 -3.775 -3.02 1 84.5 172 GLU A O 1
ATOM 1420 N N . LYS A 1 173 ? 23.375 -5.414 -1.637 1 86.06 173 LYS A N 1
ATOM 1421 C CA . LYS A 1 173 ? 24.75 -5.648 -1.168 1 86.06 173 LYS A CA 1
ATOM 1422 C C . LYS A 1 173 ? 25.531 -6.504 -2.16 1 86.06 173 LYS A C 1
ATOM 1424 O O . LYS A 1 173 ? 24.969 -7.422 -2.766 1 86.06 173 LYS A O 1
ATOM 1429 N N . LYS A 1 174 ? 26.75 -6.199 -2.264 1 83.56 174 LYS A N 1
ATOM 1430 C CA . LYS A 1 174 ? 27.625 -6.977 -3.133 1 83.56 174 LYS A CA 1
ATOM 1431 C C . LYS A 1 174 ? 27.641 -8.453 -2.732 1 83.56 174 LYS A C 1
ATOM 1433 O O . LYS A 1 174 ? 27.641 -9.336 -3.594 1 83.56 174 LYS A O 1
ATOM 1438 N N . ASN A 1 175 ? 27.594 -8.711 -1.528 1 84.5 175 ASN A N 1
ATOM 1439 C CA . ASN A 1 175 ? 27.562 -10.078 -1.019 1 84.5 175 ASN A CA 1
ATOM 1440 C C . ASN A 1 175 ? 26.172 -10.477 -0.557 1 84.5 175 ASN A C 1
ATOM 1442 O O . ASN A 1 175 ? 26.031 -11.273 0.371 1 84.5 175 ASN A O 1
ATOM 1446 N N . GLY A 1 176 ? 25.172 -10.055 -1.225 1 86.44 176 GLY A N 1
ATOM 1447 C CA . GLY A 1 176 ? 23.797 -10.242 -0.793 1 86.44 176 GLY A CA 1
ATOM 1448 C C . GLY A 1 176 ? 23.234 -11.594 -1.189 1 86.44 176 GLY A C 1
ATOM 1449 O O . GLY A 1 176 ? 22.031 -11.82 -1.08 1 86.44 176 GLY A O 1
ATOM 1450 N N . LYS A 1 177 ? 24.047 -12.484 -1.776 1 93 177 LYS A N 1
ATOM 1451 C CA . LYS A 1 177 ? 23.688 -13.852 -2.123 1 93 177 LYS A CA 1
ATOM 1452 C C . LYS A 1 177 ? 22.578 -13.875 -3.18 1 93 177 LYS A C 1
ATOM 1454 O O . LYS A 1 177 ? 21.719 -14.75 -3.162 1 93 177 LYS A O 1
ATOM 1459 N N . GLN A 1 178 ? 22.516 -12.914 -4.043 1 95.25 178 GLN A N 1
ATOM 1460 C CA . GLN A 1 178 ? 21.484 -12.797 -5.066 1 95.25 178 GLN A CA 1
ATOM 1461 C C . GLN A 1 178 ? 21.406 -14.055 -5.926 1 95.25 178 GLN A C 1
ATOM 1463 O O . GLN A 1 178 ? 20.328 -14.578 -6.176 1 95.25 178 GLN A O 1
ATOM 1468 N N . LYS A 1 179 ? 22.562 -14.578 -6.367 1 95.5 179 LYS A N 1
ATOM 1469 C CA . LYS A 1 179 ? 22.594 -15.766 -7.219 1 95.5 179 LYS A CA 1
ATOM 1470 C C . LYS A 1 179 ? 22.031 -16.984 -6.496 1 95.5 179 LYS A C 1
ATOM 1472 O O . LYS A 1 179 ? 21.312 -17.781 -7.098 1 95.5 179 LYS A O 1
ATOM 1477 N N . LYS A 1 180 ? 22.328 -17.078 -5.277 1 97.06 180 LYS A N 1
ATOM 1478 C CA . LYS A 1 180 ? 21.828 -18.188 -4.473 1 97.06 180 LYS A CA 1
ATOM 1479 C C . LYS A 1 180 ? 20.297 -18.141 -4.359 1 97.06 180 LYS A C 1
ATOM 1481 O O . LYS A 1 180 ? 19.625 -19.156 -4.5 1 97.06 180 LYS A O 1
ATOM 1486 N N . TYR A 1 181 ? 19.812 -16.984 -4.094 1 97.81 181 TYR A N 1
ATOM 1487 C CA . TYR A 1 181 ? 18.359 -16.812 -3.926 1 97.81 181 TYR A CA 1
ATOM 1488 C C . TYR A 1 181 ? 17.625 -17.047 -5.238 1 97.81 181 TYR A C 1
ATOM 1490 O O . TYR A 1 181 ? 16.547 -17.641 -5.254 1 97.81 181 TYR A O 1
ATOM 1498 N N . LEU A 1 182 ? 18.234 -16.625 -6.297 1 98.19 182 LEU A N 1
ATOM 1499 C CA . LEU A 1 182 ? 17.672 -16.891 -7.613 1 98.19 182 LEU A CA 1
ATOM 1500 C C . LEU A 1 182 ? 17.578 -18.391 -7.871 1 98.19 182 LEU A C 1
ATOM 1502 O O . LEU A 1 182 ? 16.531 -18.875 -8.32 1 98.19 182 LEU A O 1
ATOM 1506 N N . SER A 1 183 ? 18.625 -19.078 -7.59 1 98.06 183 SER A N 1
ATOM 1507 C CA . SER A 1 183 ? 18.641 -20.531 -7.762 1 98.06 183 SER A CA 1
ATOM 1508 C C . SER A 1 183 ? 17.609 -21.219 -6.875 1 98.06 183 SER A C 1
ATOM 1510 O O . SER A 1 183 ? 16.938 -22.156 -7.305 1 98.06 183 SER A O 1
ATOM 1512 N N . ARG A 1 184 ? 17.5 -20.719 -5.672 1 98.38 184 ARG A N 1
ATOM 1513 C CA . ARG A 1 184 ? 16.531 -21.266 -4.723 1 98.38 184 ARG A CA 1
ATOM 1514 C C . ARG A 1 184 ? 15.109 -21.125 -5.246 1 98.38 184 ARG A C 1
ATOM 1516 O O . ARG A 1 184 ? 14.328 -22.078 -5.184 1 98.38 184 ARG A O 1
ATOM 1523 N N . VAL A 1 185 ? 14.789 -19.984 -5.738 1 98.62 185 VAL A N 1
ATOM 1524 C CA . VAL A 1 185 ? 13.453 -19.719 -6.258 1 98.62 185 VAL A CA 1
ATOM 1525 C C . VAL A 1 185 ? 13.195 -20.594 -7.488 1 98.62 185 VAL A C 1
ATOM 1527 O O . VAL A 1 185 ? 12.141 -21.219 -7.598 1 98.62 185 VAL A O 1
ATOM 1530 N N . GLY A 1 186 ? 14.156 -20.609 -8.398 1 98.38 186 GLY A N 1
ATOM 1531 C CA . GLY A 1 186 ? 14.016 -21.484 -9.562 1 98.38 186 GLY A CA 1
ATOM 1532 C C . GLY A 1 186 ? 13.773 -22.938 -9.188 1 98.38 186 GLY A C 1
ATOM 1533 O O . GLY A 1 186 ? 12.883 -23.578 -9.742 1 98.38 186 GLY A O 1
ATOM 1534 N N . ALA A 1 187 ? 14.562 -23.422 -8.266 1 98.31 187 ALA A N 1
ATOM 1535 C CA . ALA A 1 187 ? 14.461 -24.812 -7.828 1 98.31 187 ALA A CA 1
ATOM 1536 C C . ALA A 1 187 ? 13.102 -25.078 -7.184 1 98.31 187 ALA A C 1
ATOM 1538 O O . ALA A 1 187 ? 12.523 -26.141 -7.379 1 98.31 187 ALA A O 1
ATOM 1539 N N . TYR A 1 188 ? 12.617 -24.125 -6.379 1 98.56 188 TYR A N 1
ATOM 1540 C CA . TYR A 1 188 ? 11.328 -24.266 -5.727 1 98.56 188 TYR A CA 1
ATOM 1541 C C . TYR A 1 188 ? 10.219 -24.469 -6.75 1 98.56 188 TYR A C 1
ATOM 1543 O O . TYR A 1 188 ? 9.398 -25.391 -6.617 1 98.56 188 TYR A O 1
ATOM 1551 N N . PHE A 1 189 ? 10.188 -23.625 -7.793 1 98.38 189 PHE A N 1
ATOM 1552 C CA . PHE A 1 189 ? 9.109 -23.688 -8.773 1 98.38 189 PHE A CA 1
ATOM 1553 C C . PHE A 1 189 ? 9.242 -24.922 -9.656 1 98.38 189 PHE A C 1
ATOM 1555 O O . PHE A 1 189 ? 8.25 -25.438 -10.164 1 98.38 189 PHE A O 1
ATOM 1562 N N . ARG A 1 190 ? 10.484 -25.438 -9.852 1 97.44 190 ARG A N 1
ATOM 1563 C CA . ARG A 1 190 ? 10.711 -26.656 -10.617 1 97.44 190 ARG A CA 1
ATOM 1564 C C . ARG A 1 190 ? 10.078 -27.859 -9.93 1 97.44 190 ARG A C 1
ATOM 1566 O O . ARG A 1 190 ? 9.625 -28.797 -10.586 1 97.44 190 ARG A O 1
ATOM 1573 N N . LYS A 1 191 ? 10 -27.766 -8.609 1 97.06 191 LYS A N 1
ATOM 1574 C CA . LYS A 1 191 ? 9.555 -28.922 -7.84 1 97.06 191 LYS A CA 1
ATOM 1575 C C . LYS A 1 191 ? 8.164 -28.703 -7.266 1 97.06 191 LYS A C 1
ATOM 1577 O O . LYS A 1 191 ? 7.625 -29.562 -6.574 1 97.06 191 LYS A O 1
ATOM 1582 N N . LEU A 1 192 ? 7.613 -27.547 -7.488 1 95 192 LEU A N 1
ATOM 1583 C CA . LEU A 1 192 ? 6.328 -27.203 -6.895 1 95 192 LEU A CA 1
ATOM 1584 C C . LEU A 1 192 ? 5.258 -28.219 -7.273 1 95 192 LEU A C 1
ATOM 1586 O O . LEU A 1 192 ? 5.086 -28.531 -8.453 1 95 192 LEU A O 1
ATOM 1590 N N . ALA A 1 193 ? 4.766 -28.922 -6.305 1 84 193 ALA A N 1
ATOM 1591 C CA . ALA A 1 193 ? 3.709 -29.906 -6.5 1 84 193 ALA A CA 1
ATOM 1592 C C . ALA A 1 193 ? 2.348 -29.328 -6.121 1 84 193 ALA A C 1
ATOM 1594 O O . ALA A 1 193 ? 2.264 -28.359 -5.367 1 84 193 ALA A O 1
ATOM 1595 N N . ARG A 1 194 ? 1.225 -29.938 -6.746 1 73.69 194 ARG A N 1
ATOM 1596 C CA . ARG A 1 194 ? -0.116 -29.469 -6.406 1 73.69 194 ARG A CA 1
ATOM 1597 C C . ARG A 1 194 ? -0.491 -29.875 -4.984 1 73.69 194 ARG A C 1
ATOM 1599 O O . ARG A 1 194 ? -0.092 -30.953 -4.516 1 73.69 194 ARG A O 1
ATOM 1606 N N . MET B 1 1 ? 2.062 27.531 12.82 1 94.94 1 MET B N 1
ATOM 1607 C CA . MET B 1 1 ? 2.453 26.328 12.086 1 94.94 1 MET B CA 1
ATOM 1608 C C . MET B 1 1 ? 1.867 26.328 10.68 1 94.94 1 MET B C 1
ATOM 1610 O O . MET B 1 1 ? 0.762 26.828 10.461 1 94.94 1 MET B O 1
ATOM 1614 N N . ASN B 1 2 ? 2.646 25.875 9.719 1 97.75 2 ASN B N 1
ATOM 1615 C CA . ASN B 1 2 ? 2.145 25.594 8.383 1 97.75 2 ASN B CA 1
ATOM 1616 C C . ASN B 1 2 ? 1.684 24.141 8.258 1 97.75 2 ASN B C 1
ATOM 1618 O O . ASN B 1 2 ? 2.445 23.219 8.539 1 97.75 2 ASN B O 1
ATOM 1622 N N . ALA B 1 3 ? 0.401 24.016 7.82 1 98.5 3 ALA B N 1
ATOM 1623 C CA . ALA B 1 3 ? -0.155 22.672 7.703 1 98.5 3 ALA B CA 1
ATOM 1624 C C . ALA B 1 3 ? -0.312 22.266 6.238 1 98.5 3 ALA B C 1
ATOM 1626 O O . ALA B 1 3 ? -0.687 23.094 5.398 1 98.5 3 ALA B O 1
ATOM 1627 N N . LEU B 1 4 ? 0.019 21.078 5.977 1 98.88 4 LEU B N 1
ATOM 1628 C CA . LEU B 1 4 ? -0.279 20.469 4.688 1 98.88 4 LEU B CA 1
ATOM 1629 C C . LEU B 1 4 ? -1.256 19.312 4.852 1 98.88 4 LEU B C 1
ATOM 1631 O O . LEU B 1 4 ? -0.963 18.344 5.559 1 98.88 4 LEU B O 1
ATOM 1635 N N . LEU B 1 5 ? -2.453 19.453 4.266 1 98.88 5 LEU B N 1
ATOM 1636 C CA . LEU B 1 5 ? -3.439 18.375 4.246 1 98.88 5 LEU B CA 1
ATOM 1637 C C . LEU B 1 5 ? -3.309 17.547 2.977 1 98.88 5 LEU B C 1
ATOM 1639 O O . LEU B 1 5 ? -3.316 18.078 1.868 1 98.88 5 LEU B O 1
ATOM 1643 N N . ILE B 1 6 ? -3.094 16.266 3.174 1 98.94 6 ILE B N 1
ATOM 1644 C CA . ILE B 1 6 ? -3.047 15.305 2.07 1 98.94 6 ILE B CA 1
ATOM 1645 C C . ILE B 1 6 ? -4.266 14.391 2.129 1 98.94 6 ILE B C 1
ATOM 1647 O O . ILE B 1 6 ? -4.398 13.586 3.055 1 98.94 6 ILE B O 1
ATOM 1651 N N . TYR B 1 7 ? -5.137 14.547 1.125 1 98.88 7 TYR B N 1
ATOM 1652 C CA . TYR B 1 7 ? -6.41 13.844 1.077 1 98.88 7 TYR B CA 1
ATOM 1653 C C . TYR B 1 7 ? -6.418 12.805 -0.04 1 98.88 7 TYR B C 1
ATOM 1655 O O . TYR B 1 7 ? -6.062 13.109 -1.181 1 98.88 7 TYR B O 1
ATOM 1663 N N . ALA B 1 8 ? -6.73 11.539 0.354 1 98.69 8 ALA B N 1
ATOM 1664 C CA . ALA B 1 8 ? -6.734 10.453 -0.627 1 98.69 8 ALA B CA 1
ATOM 1665 C C . ALA B 1 8 ? -8.055 9.68 -0.584 1 98.69 8 ALA B C 1
ATOM 1667 O O . ALA B 1 8 ? -8.141 8.625 0.045 1 98.69 8 ALA B O 1
ATOM 1668 N N . HIS B 1 9 ? -9.008 10.133 -1.344 1 97.94 9 HIS B N 1
ATOM 1669 C CA . HIS B 1 9 ? -10.297 9.469 -1.563 1 97.94 9 HIS B CA 1
ATOM 1670 C C . HIS B 1 9 ? -10.984 10 -2.816 1 97.94 9 HIS B C 1
ATOM 1672 O O . HIS B 1 9 ? -10.969 11.203 -3.072 1 97.94 9 HIS B O 1
ATOM 1678 N N . PRO B 1 10 ? -11.57 9.125 -3.594 1 95.56 10 PRO B N 1
ATOM 1679 C CA . PRO B 1 10 ? -12.07 9.547 -4.906 1 95.56 10 PRO B CA 1
ATOM 1680 C C . PRO B 1 10 ? -13.43 10.234 -4.832 1 95.56 10 PRO B C 1
ATOM 1682 O O . PRO B 1 10 ? -13.883 10.812 -5.82 1 95.56 10 PRO B O 1
ATOM 1685 N N . ASN B 1 11 ? -14.102 10.188 -3.654 1 91.38 11 ASN B N 1
ATOM 1686 C CA . ASN B 1 11 ? -15.461 10.695 -3.512 1 91.38 11 ASN B CA 1
ATOM 1687 C C . ASN B 1 11 ? -15.539 11.82 -2.484 1 91.38 11 ASN B C 1
ATOM 1689 O O . ASN B 1 11 ? -15.18 11.625 -1.32 1 91.38 11 ASN B O 1
ATOM 1693 N N . HIS B 1 12 ? -16.156 12.977 -2.896 1 93.94 12 HIS B N 1
ATOM 1694 C CA . HIS B 1 12 ? -16.25 14.125 -1.995 1 93.94 12 HIS B CA 1
ATOM 1695 C C . HIS B 1 12 ? -17.594 14.141 -1.28 1 93.94 12 HIS B C 1
ATOM 1697 O O . HIS B 1 12 ? -17.938 15.125 -0.617 1 93.94 12 HIS B O 1
ATOM 1703 N N . ALA B 1 13 ? -18.359 13.094 -1.402 1 91.94 13 ALA B N 1
ATOM 1704 C CA . ALA B 1 13 ? -19.578 12.883 -0.632 1 91.94 13 ALA B CA 1
A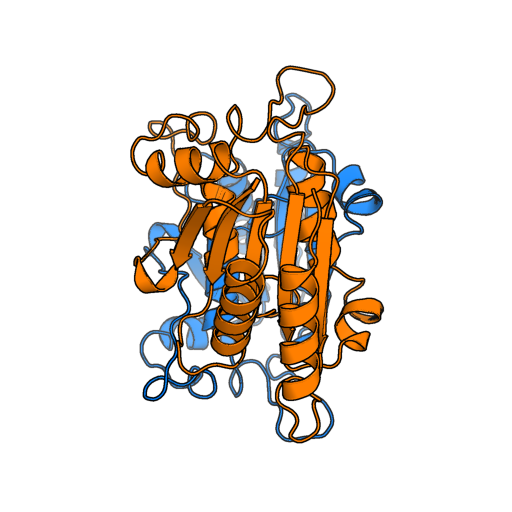TOM 1705 C C . ALA B 1 13 ? -19.422 11.719 0.34 1 91.94 13 ALA B C 1
ATOM 1707 O O . ALA B 1 13 ? -20.406 11.148 0.805 1 91.94 13 ALA B O 1
ATOM 1708 N N . SER B 1 14 ? -18.234 11.508 0.72 1 93.56 14 SER B N 1
ATOM 1709 C CA . SER B 1 14 ? -17.906 10.336 1.527 1 93.56 14 SER B CA 1
ATOM 1710 C C . SER B 1 14 ? -17.656 10.727 2.98 1 93.56 14 SER B C 1
ATOM 1712 O O . SER B 1 14 ? -17.516 11.906 3.299 1 93.56 14 SER B O 1
ATOM 1714 N N . LEU B 1 15 ? -17.625 9.711 3.838 1 95.44 15 LEU B N 1
ATOM 1715 C CA . LEU B 1 15 ? -17.234 9.898 5.23 1 95.44 15 LEU B CA 1
ATOM 1716 C C . LEU B 1 15 ? -15.82 10.453 5.336 1 95.44 15 LEU B C 1
ATOM 1718 O O . LEU B 1 15 ? -15.547 11.32 6.176 1 95.44 15 LEU B O 1
ATOM 1722 N N . ASN B 1 16 ? -14.93 9.984 4.477 1 97.5 16 ASN B N 1
ATOM 1723 C CA . ASN B 1 16 ? -13.562 10.5 4.488 1 97.5 16 ASN B CA 1
ATOM 1724 C C . ASN B 1 16 ? -13.523 11.992 4.156 1 97.5 16 ASN B C 1
ATOM 1726 O O . ASN B 1 16 ? -12.75 12.742 4.75 1 97.5 16 ASN B O 1
ATOM 1730 N N . TYR B 1 17 ? -14.367 12.352 3.27 1 97.81 17 TYR B N 1
ATOM 1731 C CA . TYR B 1 17 ? -14.406 13.781 2.959 1 97.81 17 TYR B CA 1
ATOM 1732 C C . TYR B 1 17 ? -14.961 14.578 4.129 1 97.81 17 TYR B C 1
ATOM 1734 O O . TYR B 1 17 ? -14.516 15.695 4.395 1 97.81 17 TYR B O 1
ATOM 1742 N N . ALA B 1 18 ? -15.922 14.031 4.84 1 98.19 18 ALA B N 1
ATOM 1743 C CA . ALA B 1 18 ? -16.438 14.672 6.047 1 98.19 18 ALA B CA 1
ATOM 1744 C C . ALA B 1 18 ? -15.32 14.867 7.078 1 98.19 18 ALA B C 1
ATOM 1746 O O . ALA B 1 18 ? -15.258 15.898 7.746 1 98.19 18 ALA B O 1
ATOM 1747 N N . PHE B 1 19 ? -14.438 13.891 7.195 1 98.75 19 PHE B N 1
ATOM 1748 C CA . PHE B 1 19 ? -13.297 14.031 8.094 1 98.75 19 PHE B CA 1
ATOM 1749 C C . PHE B 1 19 ? -12.352 15.117 7.605 1 98.75 19 PHE B C 1
ATOM 1751 O O . PHE B 1 19 ? -11.812 15.883 8.406 1 98.75 19 PHE B O 1
ATOM 1758 N N . PHE B 1 20 ? -12.164 15.148 6.258 1 98.75 20 PHE B N 1
ATOM 1759 C CA . PHE B 1 20 ? -11.359 16.203 5.652 1 98.75 20 PHE B CA 1
ATOM 1760 C C . PHE B 1 20 ? -11.906 17.578 6.02 1 98.75 20 PHE B C 1
ATOM 1762 O O . PHE B 1 20 ? -11.156 18.453 6.441 1 98.75 20 PHE B O 1
ATOM 1769 N N . GLU B 1 21 ? -13.195 17.734 5.969 1 98.56 21 GLU B N 1
ATOM 1770 C CA . GLU B 1 21 ? -13.859 18.984 6.312 1 98.56 21 GLU B CA 1
ATOM 1771 C C . GLU B 1 21 ? -13.75 19.281 7.805 1 98.56 21 GLU B C 1
ATOM 1773 O O . GLU B 1 21 ? -13.531 20.422 8.203 1 98.56 21 GLU B O 1
ATOM 1778 N N . ALA B 1 22 ? -13.898 18.281 8.617 1 98.62 22 ALA B N 1
ATOM 1779 C CA . ALA B 1 22 ? -13.781 18.438 10.062 1 98.62 22 ALA B CA 1
ATOM 1780 C C . ALA B 1 22 ? -12.383 18.922 10.445 1 98.62 22 ALA B C 1
ATOM 1782 O O . ALA B 1 22 ? -12.234 19.781 11.312 1 98.62 22 ALA B O 1
ATOM 1783 N N . VAL B 1 23 ? -11.391 18.328 9.805 1 98.75 23 VAL B N 1
ATOM 1784 C CA . VAL B 1 23 ? -10.016 18.75 10.031 1 98.75 23 VAL B CA 1
ATOM 1785 C C . VAL B 1 23 ? -9.852 20.219 9.656 1 98.75 23 VAL B C 1
ATOM 1787 O O . VAL B 1 23 ? -9.312 21 10.438 1 98.75 23 VAL B O 1
ATOM 1790 N N . GLN B 1 24 ? -10.344 20.562 8.5 1 98.38 24 GLN B N 1
ATOM 1791 C CA . GLN B 1 24 ? -10.219 21.938 8.023 1 98.38 24 GLN B CA 1
ATOM 1792 C C . GLN B 1 24 ? -10.938 22.906 8.953 1 98.38 24 GLN B C 1
ATOM 1794 O O . GLN B 1 24 ? -10.422 23.984 9.234 1 98.38 24 GLN B O 1
ATOM 1799 N N . GLU B 1 25 ? -12.102 22.516 9.406 1 97.94 25 GLU B N 1
ATOM 1800 C CA . GLU B 1 25 ? -12.859 23.359 10.32 1 97.94 25 GLU B CA 1
ATOM 1801 C C . GLU B 1 25 ? -12.117 23.547 11.641 1 97.94 25 GLU B C 1
ATOM 1803 O O . GLU B 1 25 ? -12.039 24.672 12.148 1 97.94 25 GLU B O 1
ATOM 1808 N N . GLY B 1 26 ? -11.594 22.469 12.18 1 98.19 26 GLY B N 1
ATOM 1809 C CA . GLY B 1 26 ? -10.797 22.578 13.391 1 98.19 26 GLY B CA 1
ATOM 1810 C C . GLY B 1 26 ? -9.602 23.5 13.234 1 98.19 26 GLY B C 1
ATOM 1811 O O . GLY B 1 26 ? -9.336 24.328 14.102 1 98.19 26 GLY B O 1
ATOM 1812 N N . ILE B 1 27 ? -8.898 23.375 12.117 1 98 27 ILE B N 1
ATOM 1813 C CA . ILE B 1 27 ? -7.695 24.156 11.836 1 98 27 ILE B CA 1
ATOM 1814 C C . ILE B 1 27 ? -8.055 25.625 11.695 1 98 27 ILE B C 1
ATOM 1816 O O . ILE B 1 27 ? -7.324 26.5 12.172 1 98 27 ILE B O 1
ATOM 1820 N N . ARG B 1 28 ? -9.188 25.906 11.039 1 96.44 28 ARG B N 1
ATOM 1821 C CA . ARG B 1 28 ? -9.633 27.281 10.82 1 96.44 28 ARG B CA 1
ATOM 1822 C C . ARG B 1 28 ? -9.805 28.031 12.141 1 96.44 28 ARG B C 1
ATOM 1824 O O . ARG B 1 28 ? -9.617 29.25 12.203 1 96.44 28 ARG B O 1
ATOM 1831 N N . HIS B 1 29 ? -10.055 27.312 13.164 1 96.25 29 HIS B N 1
ATOM 1832 C CA . HIS B 1 29 ? -10.32 27.906 14.461 1 96.25 29 HIS B CA 1
ATOM 1833 C C . HIS B 1 29 ? -9.125 27.766 15.391 1 96.25 29 HIS B C 1
ATOM 1835 O O . HIS B 1 29 ? -9.242 27.984 16.594 1 96.25 29 HIS B O 1
ATOM 1841 N N . ASN B 1 30 ? -8.031 27.328 14.883 1 97.69 30 ASN B N 1
ATOM 1842 C CA . ASN B 1 30 ? -6.801 27.156 15.656 1 97.69 30 ASN B CA 1
ATOM 1843 C C . ASN B 1 30 ? -5.789 28.266 15.344 1 97.69 30 ASN B C 1
ATOM 1845 O O . ASN B 1 30 ? -5.164 28.266 14.281 1 97.69 30 ASN B O 1
ATOM 1849 N N . PRO B 1 31 ? -5.531 29.188 16.234 1 95.81 31 PRO B N 1
ATOM 1850 C CA . PRO B 1 31 ? -4.637 30.312 15.969 1 95.81 31 PRO B CA 1
ATOM 1851 C C . PRO B 1 31 ? -3.178 29.891 15.812 1 95.81 31 PRO B C 1
ATOM 1853 O O . PRO B 1 31 ? -2.355 30.656 15.297 1 95.81 31 PRO B O 1
ATOM 1856 N N . ALA B 1 32 ? -2.877 28.672 16.219 1 96.81 32 ALA B N 1
ATOM 1857 C CA . ALA B 1 32 ? -1.507 28.188 16.125 1 96.81 32 ALA B CA 1
ATOM 1858 C C . ALA B 1 32 ? -1.171 27.781 14.688 1 96.81 32 ALA B C 1
ATOM 1860 O O . ALA B 1 32 ? -0 27.578 14.352 1 96.81 32 ALA B O 1
ATOM 1861 N N . ILE B 1 33 ? -2.162 27.594 13.891 1 97.19 33 ILE B N 1
ATOM 1862 C CA . ILE B 1 33 ? -1.964 27.219 12.5 1 97.19 33 ILE B CA 1
ATOM 1863 C C . ILE B 1 33 ? -2.23 28.438 11.594 1 97.19 33 ILE B C 1
ATOM 1865 O O . ILE B 1 33 ? -3.363 28.906 11.508 1 97.19 33 ILE B O 1
ATOM 1869 N N . THR B 1 34 ? -1.239 28.891 10.898 1 95.25 34 THR B N 1
ATOM 1870 C CA . THR B 1 34 ? -1.313 30.188 10.234 1 95.25 34 THR B CA 1
ATOM 1871 C C . THR B 1 34 ? -1.484 30 8.727 1 95.25 34 THR B C 1
ATOM 1873 O O . THR B 1 34 ? -1.965 30.906 8.039 1 95.25 34 THR B O 1
ATOM 1876 N N . GLU B 1 35 ? -1.075 28.922 8.164 1 97 35 GLU B N 1
ATOM 1877 C CA . GLU B 1 35 ? -1.178 28.609 6.738 1 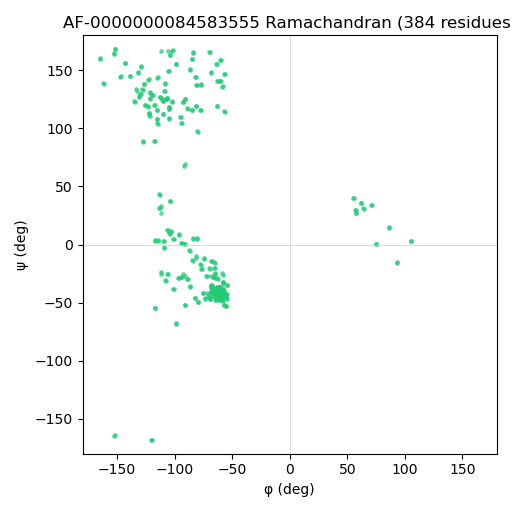97 35 GLU B CA 1
ATOM 1878 C C . GLU B 1 35 ? -1.582 27.156 6.512 1 97 35 GLU B C 1
ATOM 1880 O O . GLU B 1 35 ? -1.191 26.266 7.277 1 97 35 GLU B O 1
ATOM 1885 N N . VAL B 1 36 ? -2.365 26.984 5.461 1 98.12 36 VAL B N 1
ATOM 1886 C CA . VAL B 1 36 ? -2.814 25.641 5.117 1 98.12 36 VAL B CA 1
ATOM 1887 C C . VAL B 1 36 ? -2.67 25.422 3.613 1 98.12 36 VAL B C 1
ATOM 1889 O O . VAL B 1 36 ? -3.156 26.219 2.812 1 98.12 36 VAL B O 1
ATOM 1892 N N . ASP B 1 37 ? -1.935 24.391 3.219 1 98.44 37 ASP B N 1
ATOM 1893 C CA . ASP B 1 37 ? -1.935 23.859 1.859 1 98.44 37 ASP B CA 1
ATOM 1894 C C . ASP B 1 37 ? -2.693 22.547 1.785 1 98.44 37 ASP B C 1
ATOM 1896 O O . ASP B 1 37 ? -2.793 21.828 2.779 1 98.44 37 ASP B O 1
ATOM 1900 N N . VAL B 1 38 ? -3.262 22.344 0.63 1 98.56 38 VAL B N 1
ATOM 1901 C CA . VAL B 1 38 ? -4.023 21.109 0.449 1 98.56 38 VAL B CA 1
ATOM 1902 C C . VAL B 1 38 ? -3.551 20.391 -0.814 1 98.56 38 VAL B C 1
ATOM 1904 O O . VAL B 1 38 ? -3.314 21.031 -1.845 1 98.56 38 VAL B O 1
ATOM 1907 N N . ILE B 1 39 ? -3.348 19.125 -0.644 1 98.75 39 ILE B N 1
ATOM 1908 C CA . ILE B 1 39 ? -3.191 18.219 -1.775 1 98.75 39 ILE B CA 1
ATOM 1909 C C . ILE B 1 39 ? -4.348 17.219 -1.802 1 98.75 39 ILE B C 1
ATOM 1911 O O . ILE B 1 39 ? -4.453 16.359 -0.927 1 98.75 39 ILE B O 1
ATOM 1915 N N . ASP B 1 40 ? -5.219 17.438 -2.672 1 98.69 40 ASP B N 1
ATOM 1916 C CA . ASP B 1 40 ? -6.234 16.438 -2.975 1 98.69 40 ASP B CA 1
ATOM 1917 C C . ASP B 1 40 ? -5.801 15.555 -4.145 1 98.69 40 ASP B C 1
ATOM 1919 O O . ASP B 1 40 ? -5.898 15.961 -5.305 1 98.69 40 ASP B O 1
ATOM 1923 N N . LEU B 1 41 ? -5.383 14.336 -3.84 1 98.69 41 LEU B N 1
ATOM 1924 C CA . LEU B 1 41 ? -4.684 13.516 -4.824 1 98.69 41 LEU B CA 1
ATOM 1925 C C . LEU B 1 41 ? -5.602 13.172 -5.992 1 98.69 41 LEU B C 1
ATOM 1927 O O . LEU B 1 41 ? -5.164 13.148 -7.145 1 98.69 41 LEU B O 1
ATOM 1931 N N . TYR B 1 42 ? -6.844 12.867 -5.695 1 98.06 42 TYR B N 1
ATOM 1932 C CA . TYR B 1 42 ? -7.77 12.508 -6.762 1 98.06 42 TYR B CA 1
ATOM 1933 C C . TYR B 1 42 ? -8.211 13.734 -7.547 1 98.06 42 TYR B C 1
ATOM 1935 O O . TYR B 1 42 ? -8.258 13.711 -8.781 1 98.06 42 TYR B O 1
ATOM 1943 N N . ASP B 1 43 ? -8.484 14.836 -6.801 1 97.19 43 ASP B N 1
ATOM 1944 C CA . ASP B 1 43 ? -8.906 16.062 -7.477 1 97.19 43 ASP B CA 1
ATOM 1945 C C . ASP B 1 43 ? -7.809 16.578 -8.398 1 97.19 43 ASP B C 1
ATOM 1947 O O . ASP B 1 43 ? -8.094 17.156 -9.453 1 97.19 43 ASP B O 1
ATOM 1951 N N . GLU B 1 44 ? -6.539 16.328 -8.07 1 97.38 44 GLU B N 1
ATOM 1952 C CA . GLU B 1 44 ? -5.395 16.812 -8.828 1 97.38 44 GLU B CA 1
ATOM 1953 C C . GLU B 1 44 ? -4.965 15.797 -9.891 1 97.38 44 GLU B C 1
ATOM 1955 O O . GLU B 1 44 ? -3.977 16.016 -10.594 1 97.38 44 GLU B O 1
ATOM 1960 N N . ASP B 1 45 ? -5.66 14.672 -9.992 1 96.62 45 ASP B N 1
ATOM 1961 C CA . ASP B 1 45 ? -5.344 13.602 -10.93 1 96.62 45 ASP B CA 1
ATOM 1962 C C . ASP B 1 45 ? -3.902 13.133 -10.766 1 96.62 45 ASP B C 1
ATOM 1964 O O . ASP B 1 45 ? -3.178 12.969 -11.75 1 96.62 45 ASP B O 1
ATOM 1968 N N . PHE B 1 46 ? -3.457 13.039 -9.547 1 97.81 46 PHE B N 1
ATOM 1969 C CA . PHE B 1 46 ? -2.111 12.539 -9.273 1 97.81 46 PHE B CA 1
ATOM 1970 C C . PHE B 1 46 ? -1.928 11.133 -9.836 1 97.81 46 PHE B C 1
ATOM 1972 O O . PHE B 1 46 ? -2.82 10.297 -9.719 1 97.81 46 PHE B O 1
ATOM 1979 N N . ASN B 1 47 ? -0.823 10.867 -10.469 1 97.44 47 ASN B N 1
ATOM 1980 C CA . ASN B 1 47 ? -0.475 9.531 -10.93 1 97.44 47 ASN B CA 1
ATOM 1981 C C . ASN B 1 47 ? 0.408 8.797 -9.922 1 97.44 47 ASN B C 1
ATOM 1983 O O . ASN B 1 47 ? 1.586 9.125 -9.766 1 97.44 47 ASN B O 1
ATOM 1987 N N . PRO B 1 48 ? -0.152 7.777 -9.258 1 97.81 48 PRO B N 1
ATOM 1988 C CA . PRO B 1 48 ? 0.599 7.117 -8.188 1 97.81 48 PRO B CA 1
ATOM 1989 C C . PRO B 1 48 ? 1.604 6.098 -8.711 1 97.81 48 PRO B C 1
ATOM 1991 O O . PRO B 1 48 ? 2.299 5.445 -7.93 1 97.81 48 PRO B O 1
ATOM 1994 N N . THR B 1 49 ? 1.812 5.953 -10.016 1 97.31 49 THR B N 1
ATOM 1995 C CA . THR B 1 49 ? 2.721 4.977 -10.602 1 97.31 49 THR B CA 1
ATOM 1996 C C . THR B 1 49 ? 4.168 5.441 -10.484 1 97.31 49 THR B C 1
ATOM 1998 O O . THR B 1 49 ? 4.547 6.465 -11.062 1 97.31 49 THR B O 1
ATOM 2001 N N . LEU B 1 50 ? 4.895 4.703 -9.758 1 96.44 50 LEU B N 1
ATOM 2002 C CA . LEU B 1 50 ? 6.324 4.992 -9.656 1 96.44 50 LEU B CA 1
ATOM 2003 C C . LEU B 1 50 ? 7.082 4.414 -10.852 1 96.44 50 LEU B C 1
ATOM 2005 O O . LEU B 1 50 ? 7.082 3.199 -11.055 1 96.44 50 LEU B O 1
ATOM 2009 N N . VAL B 1 51 ? 7.695 5.262 -11.586 1 94.06 51 VAL B N 1
ATOM 2010 C CA . VAL B 1 51 ? 8.469 4.824 -12.742 1 94.06 51 VAL B CA 1
ATOM 2011 C C . VAL B 1 51 ? 9.922 5.273 -12.594 1 94.06 51 VAL B C 1
ATOM 2013 O O . VAL B 1 51 ? 10.188 6.434 -12.281 1 94.06 51 VAL B O 1
ATOM 2016 N N . PHE B 1 52 ? 10.828 4.316 -12.703 1 92.12 52 PHE B N 1
ATOM 2017 C CA . PHE B 1 52 ? 12.258 4.605 -12.727 1 92.12 52 PHE B CA 1
ATOM 2018 C C . PHE B 1 52 ? 13 3.605 -13.602 1 92.12 52 PHE B C 1
ATOM 2020 O O . PHE B 1 52 ? 12.547 2.475 -13.789 1 92.12 52 PHE B O 1
ATOM 2027 N N . HIS B 1 53 ? 13.922 4.035 -14.219 1 90.12 53 HIS B N 1
ATOM 2028 C CA . HIS B 1 53 ? 14.797 3.268 -15.102 1 90.12 53 HIS B CA 1
ATOM 2029 C C . HIS B 1 53 ? 16.188 3.883 -15.18 1 90.12 53 HIS B C 1
ATOM 2031 O O . HIS B 1 53 ? 16.578 4.652 -14.297 1 90.12 53 HIS B O 1
ATOM 2037 N N . GLU B 1 54 ? 16.953 3.521 -16.141 1 86.69 54 GLU B N 1
ATOM 2038 C CA . GLU B 1 54 ? 18.344 3.918 -16.219 1 86.69 54 GLU B CA 1
ATOM 2039 C C . GLU B 1 54 ? 18.484 5.434 -16.344 1 86.69 54 GLU B C 1
ATOM 2041 O O . GLU B 1 54 ? 19.391 6.031 -15.773 1 86.69 54 GLU B O 1
ATOM 2046 N N . LYS B 1 55 ? 17.656 6.086 -17.016 1 87.75 55 LYS B N 1
ATOM 2047 C CA . LYS B 1 55 ? 17.734 7.523 -17.266 1 87.75 55 LYS B CA 1
ATOM 2048 C C . LYS B 1 55 ? 16.984 8.32 -16.203 1 87.75 55 LYS B C 1
ATOM 2050 O O . LYS B 1 55 ? 17.25 9.508 -16 1 87.75 55 LYS B O 1
ATOM 2055 N N . LYS B 1 56 ? 15.977 7.688 -15.617 1 88.56 56 LYS B N 1
ATOM 2056 C CA . LYS B 1 56 ? 15.219 8.219 -14.484 1 88.56 56 LYS B CA 1
ATOM 2057 C C . LYS B 1 56 ? 15.383 7.332 -13.258 1 88.56 56 LYS B C 1
ATOM 2059 O O . LYS B 1 56 ? 14.57 6.441 -13.008 1 88.56 56 LYS B O 1
ATOM 2064 N N . ARG B 1 57 ? 16.406 7.684 -12.539 1 90 57 ARG B N 1
ATOM 2065 C CA . ARG B 1 57 ? 16.797 6.785 -11.461 1 90 57 ARG B CA 1
ATOM 2066 C C . ARG B 1 57 ? 16.016 7.098 -10.188 1 90 57 ARG B C 1
ATOM 2068 O O . ARG B 1 57 ? 15.758 8.258 -9.883 1 90 57 ARG B O 1
ATOM 2075 N N . ARG B 1 58 ? 15.828 6.105 -9.43 1 88.19 58 ARG B N 1
ATOM 2076 C CA . ARG B 1 58 ? 15.102 6.219 -8.172 1 88.19 58 ARG B CA 1
ATOM 2077 C C . ARG B 1 58 ? 15.82 7.148 -7.199 1 88.19 58 ARG B C 1
ATOM 2079 O O . ARG B 1 58 ? 15.188 7.957 -6.516 1 88.19 58 ARG B O 1
ATOM 2086 N N . ARG B 1 59 ? 17.094 7.094 -7.234 1 87.25 59 ARG B N 1
ATOM 2087 C CA . ARG B 1 59 ? 17.891 7.852 -6.285 1 87.25 59 ARG B CA 1
ATOM 2088 C C . ARG B 1 59 ? 17.906 9.336 -6.633 1 87.25 59 ARG B C 1
ATOM 2090 O O . ARG B 1 59 ? 18.359 10.164 -5.84 1 87.25 59 ARG B O 1
ATOM 2097 N N . ASP B 1 60 ? 17.422 9.656 -7.828 1 91.25 60 ASP B N 1
ATOM 2098 C CA . ASP B 1 60 ? 17.484 11.039 -8.289 1 91.25 60 ASP B CA 1
ATOM 2099 C C . ASP B 1 60 ? 16.094 11.688 -8.25 1 91.25 60 ASP B C 1
ATOM 2101 O O . ASP B 1 60 ? 15.914 12.805 -8.734 1 91.25 60 ASP B O 1
ATOM 2105 N N . MET B 1 61 ? 15.203 11.039 -7.605 1 91.44 61 MET B N 1
ATOM 2106 C CA . MET B 1 61 ? 13.82 11.508 -7.617 1 91.44 61 MET B CA 1
ATOM 2107 C C . MET B 1 61 ? 13.68 12.805 -6.816 1 91.44 61 MET B C 1
ATOM 2109 O O . MET B 1 61 ? 12.734 13.562 -7.023 1 91.44 61 MET B O 1
ATOM 2113 N N . HIS B 1 62 ? 14.578 13.086 -5.957 1 93.12 62 HIS B N 1
ATOM 2114 C CA . HIS B 1 62 ? 14.555 14.297 -5.148 1 93.12 62 HIS B CA 1
ATOM 2115 C C . HIS B 1 62 ? 14.727 15.539 -6.016 1 93.12 62 HIS B C 1
ATOM 2117 O O . HIS B 1 62 ? 14.461 16.656 -5.566 1 93.12 62 HIS B O 1
ATOM 2123 N N . SER B 1 63 ? 15.18 15.305 -7.258 1 92.75 63 SER B N 1
ATOM 2124 C CA . SER B 1 63 ? 15.414 16.438 -8.141 1 92.75 63 SER B CA 1
ATOM 2125 C C . SER B 1 63 ? 14.461 16.422 -9.336 1 92.75 63 SER B C 1
ATOM 2127 O O . SER B 1 63 ? 14.602 17.234 -10.258 1 92.75 63 SER B O 1
ATOM 2129 N N . ASP B 1 64 ? 13.555 15.445 -9.32 1 92.75 64 ASP B N 1
ATOM 2130 C CA . ASP B 1 64 ? 12.586 15.375 -10.406 1 92.75 64 ASP B CA 1
ATOM 2131 C C . ASP B 1 64 ? 11.688 16.609 -10.422 1 92.75 64 ASP B C 1
ATOM 2133 O O . ASP B 1 64 ? 10.984 16.891 -9.453 1 92.75 64 ASP B O 1
ATOM 2137 N N . PRO B 1 65 ? 11.68 17.406 -11.484 1 93.62 65 PRO B N 1
ATOM 2138 C CA . PRO B 1 65 ? 10.898 18.641 -11.523 1 93.62 65 PRO B CA 1
ATOM 2139 C C . PRO B 1 65 ? 9.391 18.406 -11.453 1 93.62 65 PRO B C 1
ATOM 2141 O O . PRO B 1 65 ? 8.641 19.266 -10.977 1 93.62 65 PRO B O 1
ATOM 2144 N N . ASP B 1 66 ? 8.945 17.219 -11.867 1 91 66 ASP B N 1
ATOM 2145 C CA . ASP B 1 66 ? 7.52 16.906 -11.891 1 91 66 ASP B CA 1
ATOM 2146 C C . ASP B 1 66 ? 6.941 16.859 -10.484 1 91 66 ASP B C 1
ATOM 2148 O O . ASP B 1 66 ? 5.742 17.062 -10.289 1 91 66 ASP B O 1
ATOM 2152 N N . PHE B 1 67 ? 7.828 16.688 -9.5 1 94.44 67 PHE B N 1
ATOM 2153 C CA . PHE B 1 67 ? 7.344 16.484 -8.133 1 94.44 67 PHE B CA 1
ATOM 2154 C C . PHE B 1 67 ? 7.797 17.625 -7.227 1 94.44 67 PHE B C 1
ATOM 2156 O O . PHE B 1 67 ? 7.539 17.609 -6.023 1 94.44 67 PHE B O 1
ATOM 2163 N N . GLU B 1 68 ? 8.438 18.578 -7.789 1 96.31 68 GLU B N 1
ATOM 2164 C CA . GLU B 1 68 ? 8.984 19.688 -7.004 1 96.31 68 GLU B CA 1
ATOM 2165 C C . GLU B 1 68 ? 7.891 20.391 -6.215 1 96.31 68 GLU B C 1
ATOM 2167 O O . GLU B 1 68 ? 8.102 20.797 -5.07 1 96.31 68 GLU B O 1
ATOM 2172 N N . ILE B 1 69 ? 6.742 20.562 -6.859 1 97.38 69 ILE B N 1
ATOM 2173 C CA . ILE B 1 69 ? 5.645 21.281 -6.215 1 97.38 69 ILE B CA 1
ATOM 2174 C C . ILE B 1 69 ? 5.258 20.562 -4.922 1 97.38 69 ILE B C 1
ATOM 2176 O O . ILE B 1 69 ? 4.977 21.203 -3.908 1 97.38 69 ILE B O 1
ATOM 2180 N N . TYR B 1 70 ? 5.211 19.266 -4.902 1 98.31 70 TYR B N 1
ATOM 2181 C CA . TYR B 1 70 ? 4.852 18.484 -3.725 1 98.31 70 TYR B CA 1
ATOM 2182 C C . TYR B 1 70 ? 5.961 18.531 -2.68 1 98.31 70 TYR B C 1
ATOM 2184 O O . TYR B 1 70 ? 5.691 18.688 -1.486 1 98.31 70 TYR B O 1
ATOM 2192 N N . ARG B 1 71 ? 7.199 18.422 -3.131 1 97.81 71 ARG B N 1
ATOM 2193 C CA . ARG B 1 71 ? 8.328 18.5 -2.211 1 97.81 71 ARG B CA 1
ATOM 2194 C C . ARG B 1 71 ? 8.359 19.844 -1.495 1 97.81 71 ARG B C 1
ATOM 2196 O O . ARG B 1 71 ? 8.625 19.906 -0.292 1 97.81 71 ARG B O 1
ATOM 2203 N N . GLU B 1 72 ? 8.078 20.891 -2.217 1 98.06 72 GLU B N 1
ATOM 2204 C CA . GLU B 1 72 ? 8.078 22.219 -1.62 1 98.06 72 GLU B CA 1
ATOM 2205 C C . GLU B 1 72 ? 6.965 22.359 -0.586 1 98.06 72 GLU B C 1
ATOM 2207 O O . GLU B 1 72 ? 7.168 22.969 0.469 1 98.06 72 GLU B O 1
ATOM 2212 N N . LYS B 1 73 ? 5.785 21.812 -0.89 1 98.62 73 LYS B N 1
ATOM 2213 C CA . LYS B 1 73 ? 4.695 21.828 0.081 1 98.62 73 LYS B CA 1
ATOM 2214 C C . LYS B 1 73 ? 5.07 21.078 1.352 1 98.62 73 LYS B C 1
ATOM 2216 O O . LYS B 1 73 ? 4.816 21.547 2.461 1 98.62 73 LYS B O 1
ATOM 2221 N N . ILE B 1 74 ? 5.715 19.938 1.172 1 98.75 74 ILE B N 1
ATOM 2222 C CA . ILE B 1 74 ? 6.133 19.125 2.307 1 98.75 74 ILE B CA 1
ATOM 2223 C C . ILE B 1 74 ? 7.207 19.859 3.104 1 98.75 74 ILE B C 1
ATOM 2225 O O . ILE B 1 74 ? 7.168 19.875 4.336 1 98.75 74 ILE B O 1
ATOM 2229 N N . LYS B 1 75 ? 8.117 20.406 2.408 1 97.81 75 LYS B N 1
ATOM 2230 C CA . LYS B 1 75 ? 9.219 21.125 3.033 1 97.81 75 LYS B CA 1
ATOM 2231 C C . LYS B 1 75 ? 8.711 22.281 3.889 1 97.81 75 LYS B C 1
ATOM 2233 O O . LYS B 1 75 ? 9.203 22.5 4.996 1 97.81 75 LYS B O 1
ATOM 2238 N N . ARG B 1 76 ? 7.754 22.984 3.449 1 97.81 76 ARG B N 1
ATOM 2239 C CA . ARG B 1 76 ? 7.238 24.188 4.105 1 97.81 76 ARG B CA 1
ATOM 2240 C C . ARG B 1 76 ? 6.363 23.828 5.297 1 97.81 76 ARG B C 1
ATOM 2242 O O . ARG B 1 76 ? 6.18 24.641 6.211 1 97.81 76 ARG B O 1
ATOM 2249 N N . ALA B 1 77 ? 5.859 22.656 5.344 1 98.5 77 ALA B N 1
ATOM 2250 C CA . ALA B 1 77 ? 4.875 22.266 6.352 1 98.5 77 ALA B CA 1
ATOM 2251 C C . ALA B 1 77 ? 5.547 21.922 7.676 1 98.5 77 ALA B C 1
ATOM 2253 O O . ALA B 1 77 ? 6.586 21.266 7.695 1 98.5 77 ALA B O 1
ATOM 2254 N N . ASP B 1 78 ? 4.973 22.375 8.734 1 98.25 78 ASP B N 1
ATOM 2255 C CA . ASP B 1 78 ? 5.32 21.938 10.078 1 98.25 78 ASP B CA 1
ATOM 2256 C C . ASP B 1 78 ? 4.492 20.734 10.492 1 98.25 78 ASP B C 1
ATOM 2258 O O . ASP B 1 78 ? 4.934 19.906 11.305 1 98.25 78 ASP B O 1
ATOM 2262 N N . LEU B 1 79 ? 3.268 20.672 9.938 1 98.56 79 LEU B N 1
ATOM 2263 C CA . LEU B 1 79 ? 2.271 19.656 10.227 1 98.56 79 LEU B CA 1
ATOM 2264 C C . LEU B 1 79 ? 1.785 18.984 8.938 1 98.56 79 LEU B C 1
ATOM 2266 O O . LEU B 1 79 ? 1.305 19.672 8.031 1 98.56 79 LEU B O 1
ATOM 2270 N N . LEU B 1 80 ? 1.99 17.688 8.883 1 98.88 80 LEU B N 1
ATOM 2271 C CA . LEU B 1 80 ? 1.436 16.891 7.797 1 98.88 80 LEU B CA 1
ATOM 2272 C C . LEU B 1 80 ? 0.203 16.125 8.266 1 98.88 80 LEU B C 1
ATOM 2274 O O . LEU B 1 80 ? 0.267 15.375 9.242 1 98.88 80 LEU B O 1
ATOM 2278 N N . VAL B 1 81 ? -0.929 16.344 7.598 1 98.94 81 VAL B N 1
ATOM 2279 C CA . VAL B 1 81 ? -2.172 15.656 7.941 1 98.94 81 VAL B CA 1
ATOM 2280 C C . VAL B 1 81 ? -2.621 14.781 6.773 1 98.94 81 VAL B C 1
ATOM 2282 O O . VAL B 1 81 ? -2.846 15.273 5.668 1 98.94 81 VAL B O 1
ATOM 2285 N N . PHE B 1 82 ? -2.73 13.508 7.027 1 98.94 82 PHE B N 1
ATOM 2286 C CA . PHE B 1 82 ? -3.168 12.547 6.023 1 98.94 82 PHE B CA 1
ATOM 2287 C C . PHE B 1 82 ? -4.59 12.07 6.312 1 98.94 82 PHE B C 1
ATOM 2289 O O . PHE B 1 82 ? -4.895 11.648 7.43 1 98.94 82 PHE B O 1
ATOM 2296 N N . ILE B 1 83 ? -5.5 12.164 5.363 1 98.94 83 ILE B N 1
ATOM 2297 C CA . ILE B 1 83 ? -6.879 11.711 5.5 1 98.94 83 ILE B CA 1
ATOM 2298 C C . ILE B 1 83 ? -7.199 10.695 4.402 1 98.94 83 ILE B C 1
ATOM 2300 O O . ILE B 1 83 ? -7.164 11.023 3.217 1 98.94 83 ILE B O 1
ATOM 2304 N N . TYR B 1 84 ? -7.535 9.5 4.785 1 98.75 84 TYR B N 1
ATOM 2305 C CA . TYR B 1 84 ? -7.688 8.414 3.822 1 98.75 84 TYR B CA 1
ATOM 2306 C C . TYR B 1 84 ? -8.422 7.234 4.441 1 98.75 84 TYR B C 1
ATOM 2308 O O . TYR B 1 84 ? -8.492 7.109 5.664 1 98.75 84 TYR B O 1
ATOM 2316 N N . PRO B 1 85 ? -8.992 6.348 3.621 1 97.94 85 PRO B N 1
ATOM 2317 C CA . PRO B 1 85 ? -9.539 5.082 4.117 1 97.94 85 PRO B CA 1
ATOM 2318 C C . PRO B 1 85 ? -8.477 3.992 4.25 1 97.94 85 PRO B C 1
ATOM 2320 O O . PRO B 1 85 ? -7.359 4.156 3.762 1 97.94 85 PRO B O 1
ATOM 2323 N N . ILE B 1 86 ? -8.812 2.949 4.961 1 97.81 86 ILE B N 1
ATOM 2324 C CA . ILE B 1 86 ? -7.984 1.752 5.035 1 97.81 86 ILE B CA 1
ATOM 2325 C C . ILE B 1 86 ? -8.602 0.643 4.184 1 97.81 86 ILE B C 1
ATOM 2327 O O . ILE B 1 86 ? -9.758 0.267 4.387 1 97.81 86 ILE B O 1
ATOM 2331 N N . PHE B 1 87 ? -7.852 0.197 3.172 1 96.38 87 PHE B N 1
ATOM 2332 C CA . PHE B 1 87 ? -8.172 -0.946 2.326 1 96.38 87 PHE B CA 1
ATOM 2333 C C . PHE B 1 87 ? -7.18 -2.08 2.545 1 96.38 87 PHE B C 1
ATOM 2335 O O . PHE B 1 87 ? -5.969 -1.876 2.457 1 96.38 87 PHE B O 1
ATOM 2342 N N . TRP B 1 88 ? -7.73 -3.25 2.826 1 97.06 88 TRP B N 1
ATOM 2343 C CA . TRP B 1 88 ? -6.863 -4.414 2.975 1 97.06 88 TRP B CA 1
ATOM 2344 C C . TRP B 1 88 ? -5.809 -4.176 4.055 1 97.06 88 TRP B C 1
ATOM 2346 O O . TRP B 1 88 ? -4.66 -4.594 3.908 1 97.06 88 TRP B O 1
ATOM 2356 N N . GLY B 1 89 ? -6.152 -3.365 5.035 1 97.62 89 GLY B N 1
ATOM 2357 C CA . GLY B 1 89 ? -5.293 -3.189 6.195 1 97.62 89 GLY B CA 1
ATOM 2358 C C . GLY B 1 89 ? -4.227 -2.133 5.992 1 97.62 89 GLY B C 1
ATOM 2359 O O . GLY B 1 89 ? -3.277 -2.043 6.773 1 97.62 89 GLY B O 1
ATOM 2360 N N . ARG B 1 90 ? -4.312 -1.305 4.996 1 98.44 90 ARG B N 1
ATOM 2361 C CA . ARG B 1 90 ? -3.291 -0.317 4.664 1 98.44 90 ARG B CA 1
ATOM 2362 C C . ARG B 1 90 ? -3.904 0.896 3.975 1 98.44 90 ARG B C 1
ATOM 2364 O O . ARG B 1 90 ? -5.098 0.902 3.662 1 98.44 90 ARG B O 1
ATOM 2371 N N . PRO B 1 91 ? -3.127 2.029 3.82 1 98.75 91 PRO B N 1
ATOM 2372 C CA . PRO B 1 91 ? -3.619 3.139 3 1 98.75 91 PRO B CA 1
ATOM 2373 C C . PRO B 1 91 ? -3.879 2.73 1.551 1 98.75 91 PRO B C 1
ATOM 2375 O O . PRO B 1 91 ? -3.367 1.705 1.094 1 98.75 91 PRO B O 1
ATOM 2378 N N . PRO B 1 92 ? -4.719 3.523 0.871 1 98.5 92 PRO B N 1
ATOM 2379 C CA . PRO B 1 92 ? -4.969 3.223 -0.541 1 98.5 92 PRO B CA 1
ATOM 2380 C C . PRO B 1 92 ? -3.719 3.357 -1.403 1 98.5 92 PRO B C 1
ATOM 2382 O O . PRO B 1 92 ? -2.814 4.129 -1.069 1 98.5 92 PRO B O 1
ATOM 2385 N N . ALA B 1 93 ? -3.703 2.656 -2.502 1 98.75 93 ALA B N 1
ATOM 2386 C CA . ALA B 1 93 ? -2.574 2.676 -3.43 1 98.75 93 ALA B CA 1
ATOM 2387 C C . ALA B 1 93 ? -2.246 4.102 -3.863 1 98.75 93 ALA B C 1
ATOM 2389 O O . ALA B 1 93 ? -1.076 4.445 -4.055 1 98.75 93 ALA B O 1
ATOM 2390 N N . MET B 1 94 ? -3.246 4.91 -3.996 1 98.69 94 MET B N 1
ATOM 2391 C CA . MET B 1 94 ? -3.059 6.305 -4.375 1 98.69 94 MET B CA 1
ATOM 2392 C C . MET B 1 94 ? -2.096 7.004 -3.416 1 98.69 94 MET B C 1
ATOM 2394 O O . MET B 1 94 ? -1.087 7.566 -3.846 1 98.69 94 MET B O 1
ATOM 2398 N N . LEU B 1 95 ? -2.393 6.895 -2.168 1 98.88 95 LEU B N 1
ATOM 2399 C CA . LEU B 1 95 ? -1.573 7.562 -1.159 1 98.88 95 LEU B CA 1
ATOM 2400 C C . LEU B 1 95 ? -0.186 6.934 -1.086 1 98.88 95 LEU B C 1
ATOM 2402 O O . LEU B 1 95 ? 0.814 7.641 -0.952 1 98.88 95 LEU B O 1
ATOM 2406 N N . LEU B 1 96 ? -0.13 5.613 -1.214 1 98.88 96 LEU B N 1
ATOM 2407 C CA . LEU B 1 96 ? 1.146 4.914 -1.12 1 98.88 96 LEU B CA 1
ATOM 2408 C C . LEU B 1 96 ? 2.041 5.25 -2.309 1 98.88 96 LEU B C 1
ATOM 2410 O O . LEU B 1 96 ? 3.264 5.312 -2.172 1 98.88 96 LEU B O 1
ATOM 2414 N N . GLY B 1 97 ? 1.396 5.441 -3.467 1 98.56 97 GLY B N 1
ATOM 2415 C CA . GLY B 1 97 ? 2.154 5.922 -4.609 1 98.56 97 GLY B CA 1
ATOM 2416 C C . GLY B 1 97 ? 2.721 7.316 -4.406 1 98.56 97 GLY B C 1
ATOM 2417 O O . GLY B 1 97 ? 3.857 7.594 -4.793 1 98.56 97 GLY B O 1
ATOM 2418 N N . PHE B 1 98 ? 1.952 8.211 -3.795 1 98.75 98 PHE B N 1
ATOM 2419 C CA . PHE B 1 98 ? 2.418 9.555 -3.449 1 98.75 98 PHE B CA 1
ATOM 2420 C C . PHE B 1 98 ? 3.633 9.484 -2.531 1 98.75 98 PHE B C 1
ATOM 2422 O O . PHE B 1 98 ? 4.621 10.188 -2.746 1 98.75 98 PHE B O 1
ATOM 2429 N N . ILE B 1 99 ? 3.574 8.625 -1.556 1 98.62 99 ILE B N 1
ATOM 2430 C CA . ILE B 1 99 ? 4.664 8.43 -0.607 1 98.62 99 ILE B CA 1
ATOM 2431 C C . ILE B 1 99 ? 5.898 7.902 -1.338 1 98.62 99 ILE B C 1
ATOM 2433 O O . ILE B 1 99 ? 7.004 8.406 -1.15 1 98.62 99 ILE B O 1
ATOM 2437 N N . ASP B 1 100 ? 5.695 6.918 -2.209 1 97.56 100 ASP B N 1
ATOM 2438 C CA . ASP B 1 100 ? 6.801 6.324 -2.955 1 97.56 100 ASP B CA 1
ATOM 2439 C C . ASP B 1 100 ? 7.539 7.379 -3.779 1 97.56 100 ASP B C 1
ATOM 2441 O O . ASP B 1 100 ? 8.758 7.293 -3.959 1 97.56 100 ASP B O 1
ATOM 2445 N N . GLN B 1 101 ? 6.82 8.344 -4.227 1 97.06 101 GLN B N 1
ATOM 2446 C CA . GLN B 1 101 ? 7.379 9.266 -5.207 1 97.06 101 GLN B CA 1
ATOM 2447 C C . GLN B 1 101 ? 7.961 10.5 -4.527 1 97.06 101 GLN B C 1
ATOM 2449 O O . GLN B 1 101 ? 8.914 11.102 -5.027 1 97.06 101 GLN B O 1
ATOM 2454 N N . ASN B 1 102 ? 7.426 10.844 -3.387 1 97.75 102 ASN B N 1
ATOM 2455 C CA . ASN B 1 102 ? 7.754 12.172 -2.877 1 97.75 102 ASN B CA 1
ATOM 2456 C C . ASN B 1 102 ? 8.609 12.086 -1.617 1 97.75 102 ASN B C 1
ATOM 2458 O O . ASN B 1 102 ? 9.273 13.062 -1.247 1 97.75 102 ASN B O 1
ATOM 2462 N N . PHE B 1 103 ? 8.547 11.008 -0.906 1 97.62 103 PHE B N 1
ATOM 2463 C CA . PHE B 1 103 ? 9.43 10.812 0.236 1 97.62 103 PHE B CA 1
ATOM 2464 C C . PHE B 1 103 ? 10.703 10.086 -0.182 1 97.62 103 PHE B C 1
ATOM 2466 O O . PHE B 1 103 ? 10.984 8.992 0.307 1 97.62 103 PHE B O 1
ATOM 2473 N N . SER B 1 104 ? 11.5 10.742 -0.948 1 95.06 104 SER B N 1
ATOM 2474 C CA . SER B 1 104 ? 12.625 10.117 -1.648 1 95.06 104 SER B CA 1
ATOM 2475 C C . SER B 1 104 ? 13.938 10.391 -0.932 1 95.06 104 SER B C 1
ATOM 2477 O O . SER B 1 104 ? 14.016 11.266 -0.064 1 95.06 104 SER B O 1
ATOM 2479 N N . SER B 1 105 ? 14.93 9.648 -1.35 1 94.75 105 SER B N 1
ATOM 2480 C CA . SER B 1 105 ? 16.281 9.844 -0.855 1 94.75 105 SER B CA 1
ATOM 2481 C C . SER B 1 105 ? 16.797 11.25 -1.169 1 94.75 105 SER B C 1
ATOM 2483 O O . SER B 1 105 ? 16.516 11.789 -2.248 1 94.75 105 SER B O 1
ATOM 2485 N N . ASN B 1 106 ? 17.469 11.82 -0.292 1 95.38 106 ASN B N 1
ATOM 2486 C CA . ASN B 1 106 ? 18.078 13.141 -0.38 1 95.38 106 ASN B CA 1
ATOM 2487 C C . ASN B 1 106 ? 17.031 14.258 -0.239 1 95.38 106 ASN B C 1
ATOM 2489 O O . ASN B 1 106 ? 17.375 15.438 -0.279 1 95.38 106 ASN B O 1
ATOM 2493 N N . PHE B 1 107 ? 15.812 13.914 -0.064 1 97.25 107 PHE B N 1
ATOM 2494 C CA . PHE B 1 107 ? 14.773 14.867 0.317 1 97.25 107 PHE B CA 1
ATOM 2495 C C . PHE B 1 107 ? 14.188 14.508 1.678 1 97.25 107 PHE B C 1
ATOM 2497 O O . PHE B 1 107 ? 14.25 15.305 2.615 1 97.25 107 PHE B O 1
ATOM 2504 N N . ALA B 1 108 ? 13.727 13.273 1.774 1 97.69 108 ALA B N 1
ATOM 2505 C CA . ALA B 1 108 ? 13.07 12.859 3.014 1 97.69 108 ALA B CA 1
ATOM 2506 C C . ALA B 1 108 ? 14.047 12.125 3.934 1 97.69 108 ALA B C 1
ATOM 2508 O O . ALA B 1 108 ? 13.852 12.102 5.152 1 97.69 108 ALA B O 1
ATOM 2509 N N . TYR B 1 109 ? 15.031 11.477 3.355 1 96.75 109 TYR B N 1
ATOM 2510 C CA . TYR B 1 109 ? 16.031 10.727 4.102 1 96.75 109 TYR B CA 1
ATOM 2511 C C . TYR B 1 109 ? 17.344 10.656 3.326 1 96.75 109 TYR B C 1
ATOM 2513 O O . TYR B 1 109 ? 17.391 11 2.143 1 96.75 109 TYR B O 1
ATOM 2521 N N . ARG B 1 110 ? 18.422 10.297 4.035 1 93.5 110 ARG B N 1
ATOM 2522 C CA . ARG B 1 110 ? 19.719 10.07 3.422 1 93.5 110 ARG B CA 1
ATOM 2523 C C . ARG B 1 110 ? 20.344 8.766 3.92 1 93.5 110 ARG B C 1
ATOM 2525 O O . ARG B 1 110 ? 20.25 8.445 5.105 1 93.5 110 ARG B O 1
ATOM 2532 N N . HIS B 1 111 ? 20.875 7.91 2.893 1 80.44 111 HIS B N 1
ATOM 2533 C CA . HIS B 1 111 ? 21.5 6.637 3.24 1 80.44 111 HIS B CA 1
ATOM 2534 C C . HIS B 1 111 ? 23 6.656 2.928 1 80.44 111 HIS B C 1
ATOM 2536 O O . HIS B 1 111 ? 23.516 5.723 2.312 1 80.44 111 HIS B O 1
ATOM 2542 N N . GLU B 1 112 ? 23.797 7.566 3.156 1 69.44 112 GLU B N 1
ATOM 2543 C CA . GLU B 1 112 ? 25.219 7.656 2.877 1 69.44 112 GLU B CA 1
ATOM 2544 C C . GLU B 1 112 ? 26.047 7.008 3.986 1 69.44 112 GLU B C 1
ATOM 2546 O O . GLU B 1 112 ? 27.188 6.602 3.766 1 69.44 112 GLU B O 1
ATOM 2551 N N . GLY B 1 113 ? 25.453 6.699 5.156 1 62.44 113 GLY B N 1
ATOM 2552 C CA . GLY B 1 113 ? 26.188 6.105 6.266 1 62.44 113 GLY B CA 1
ATOM 2553 C C . GLY B 1 113 ? 25.641 4.75 6.684 1 62.44 113 GLY B C 1
ATOM 2554 O O . GLY B 1 113 ? 25.016 4.051 5.883 1 62.44 113 GLY B O 1
ATOM 2555 N N . LEU B 1 114 ? 26.172 4.34 7.887 1 65.19 114 LEU B N 1
ATOM 2556 C CA . LEU B 1 114 ? 25.781 3.057 8.461 1 65.19 114 LEU B CA 1
ATOM 2557 C C . LEU B 1 114 ? 24.281 3.018 8.727 1 65.19 114 LEU B C 1
ATOM 2559 O O . LEU B 1 114 ? 23.625 2 8.477 1 65.19 114 LEU B O 1
ATOM 2563 N N . LEU B 1 115 ? 23.703 4.195 9.156 1 79.19 115 LEU B N 1
ATOM 2564 C CA . LEU B 1 115 ? 22.281 4.273 9.484 1 79.19 115 LEU B CA 1
ATOM 2565 C C . LEU B 1 115 ? 21.594 5.352 8.656 1 79.19 115 LEU B C 1
ATOM 2567 O O . LEU B 1 115 ? 22.188 6.395 8.367 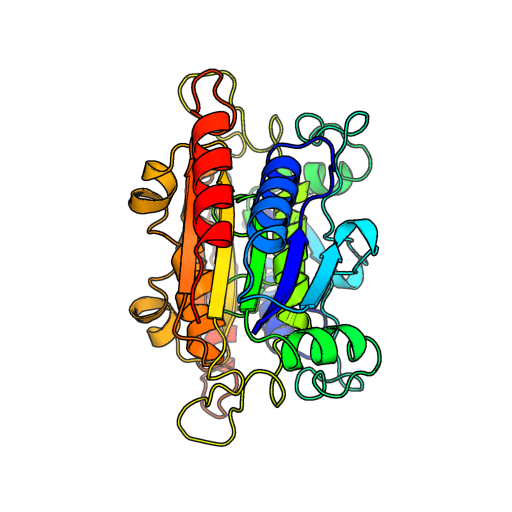1 79.19 115 LEU B O 1
ATOM 2571 N N . PRO B 1 116 ? 20.422 5.047 8.266 1 85.81 116 PRO B N 1
ATOM 2572 C CA . PRO B 1 116 ? 19.672 6.094 7.562 1 85.81 116 PRO B CA 1
ATOM 2573 C C . PRO B 1 116 ? 19.406 7.316 8.438 1 85.81 116 PRO B C 1
ATOM 2575 O O . PRO B 1 116 ? 19.281 7.191 9.656 1 85.81 116 PRO B O 1
ATOM 2578 N N . GLU B 1 117 ? 19.5 8.508 7.852 1 95 117 GLU B N 1
ATOM 2579 C CA . GLU B 1 117 ? 19.172 9.766 8.516 1 95 117 GLU B CA 1
ATOM 2580 C C . GLU B 1 117 ? 17.875 10.344 7.98 1 95 117 GLU B C 1
ATOM 2582 O O . GLU B 1 117 ? 17.719 10.523 6.77 1 95 117 GLU B O 1
ATOM 2587 N N . GLY B 1 118 ? 16.938 10.609 8.867 1 97.25 118 GLY B N 1
ATOM 2588 C CA . GLY B 1 118 ? 15.727 11.297 8.477 1 97.25 118 GLY B CA 1
ATOM 2589 C C . GLY B 1 118 ? 15.922 12.789 8.281 1 97.25 118 GLY B C 1
ATOM 2590 O O . GLY B 1 118 ? 16.594 13.445 9.078 1 97.25 118 GLY B O 1
ATOM 2591 N N . LEU B 1 119 ? 15.344 13.336 7.246 1 97.94 119 LEU B N 1
ATOM 2592 C CA . LEU B 1 119 ? 15.617 14.727 6.891 1 97.94 119 LEU B CA 1
ATOM 2593 C C . LEU B 1 119 ? 14.406 15.609 7.164 1 97.94 119 LEU B C 1
ATOM 2595 O O . LEU B 1 119 ? 14.453 16.812 6.941 1 97.94 119 LEU B O 1
ATOM 2599 N N . LEU B 1 120 ? 13.352 15.055 7.707 1 98.5 120 LEU B N 1
ATOM 2600 C CA . LEU B 1 120 ? 12.133 15.82 7.965 1 98.5 120 LEU B CA 1
ATOM 2601 C C . LEU B 1 120 ? 11.891 15.961 9.461 1 98.5 120 LEU B C 1
ATOM 2603 O O . LEU B 1 120 ? 10.742 15.953 9.906 1 98.5 120 LEU B O 1
ATOM 2607 N N . LYS B 1 121 ? 12.977 15.992 10.148 1 97.62 121 LYS B N 1
ATOM 2608 C CA . LYS B 1 121 ? 12.922 16.188 11.594 1 97.62 121 LYS B CA 1
ATOM 2609 C C . LYS B 1 121 ? 12.188 17.469 11.953 1 97.62 121 LYS B C 1
ATOM 2611 O O . LYS B 1 121 ? 12.219 18.438 11.195 1 97.62 121 LYS B O 1
ATOM 2616 N N . GLY B 1 122 ? 11.5 17.406 13.109 1 97.06 122 GLY B N 1
ATOM 2617 C CA . GLY B 1 122 ? 10.852 18.609 13.617 1 97.06 122 GLY B CA 1
ATOM 2618 C C . GLY B 1 122 ? 9.406 18.734 13.18 1 97.06 122 GLY B C 1
ATOM 2619 O O . GLY B 1 122 ? 8.648 19.516 13.742 1 97.06 122 GLY B O 1
ATOM 2620 N N . LYS B 1 123 ? 9.039 17.984 12.203 1 98.12 123 LYS B N 1
ATOM 2621 C CA . LYS B 1 123 ? 7.656 18.016 11.734 1 98.12 123 LYS B CA 1
ATOM 2622 C C . LYS B 1 123 ? 6.777 17.078 12.57 1 98.12 123 LYS B C 1
ATOM 2624 O O . LYS B 1 123 ? 7.281 16.203 13.258 1 98.12 123 LYS B O 1
ATOM 2629 N N . GLN B 1 124 ? 5.512 17.391 12.484 1 98.25 124 GLN B N 1
ATOM 2630 C CA . GLN B 1 124 ? 4.473 16.547 13.078 1 98.25 124 GLN B CA 1
ATOM 2631 C C . GLN B 1 124 ? 3.584 15.93 12.008 1 98.25 124 GLN B C 1
ATOM 2633 O O . GLN B 1 124 ? 3.332 16.547 10.969 1 98.25 124 GLN B O 1
ATOM 2638 N N . ALA B 1 125 ? 3.168 14.68 12.289 1 98.75 125 ALA B N 1
ATOM 2639 C CA . ALA B 1 125 ? 2.264 14.016 11.352 1 98.75 125 ALA B CA 1
ATOM 2640 C C . ALA B 1 125 ? 1.019 13.5 12.07 1 98.75 125 ALA B C 1
ATOM 2642 O O . ALA B 1 125 ? 1.105 12.984 13.188 1 98.75 125 ALA B O 1
ATOM 2643 N N . ILE B 1 126 ? -0.132 13.664 11.469 1 98.88 126 ILE B N 1
ATOM 2644 C CA . ILE B 1 126 ? -1.402 13.141 11.961 1 98.88 126 ILE B CA 1
ATOM 2645 C C . ILE B 1 126 ? -2.131 12.406 10.836 1 98.88 126 ILE B C 1
ATOM 2647 O O . ILE B 1 126 ? -2.279 12.938 9.734 1 98.88 126 ILE B O 1
ATOM 2651 N N . CYS B 1 127 ? -2.512 11.195 11.117 1 98.88 127 CYS B N 1
ATOM 2652 C CA . CYS B 1 127 ? -3.328 10.438 10.172 1 98.88 127 CYS B CA 1
ATOM 2653 C C . CYS B 1 127 ? -4.754 10.281 10.695 1 98.88 127 CYS B C 1
ATOM 2655 O O . CYS B 1 127 ? -4.965 9.977 11.867 1 98.88 127 CYS B O 1
ATOM 2657 N N . VAL B 1 128 ? -5.688 10.562 9.82 1 98.88 128 VAL B N 1
ATOM 2658 C CA . VAL B 1 128 ? -7.102 10.289 10.062 1 98.88 128 VAL B CA 1
ATOM 2659 C C . VAL B 1 128 ? -7.602 9.242 9.078 1 98.88 128 VAL B C 1
ATOM 2661 O O . VAL B 1 128 ? -7.758 9.523 7.883 1 98.88 128 VAL B O 1
ATOM 2664 N N . SER B 1 129 ? -7.84 8.047 9.617 1 98.38 129 SER B N 1
ATOM 2665 C CA . SER B 1 129 ? -8.148 6.926 8.734 1 98.38 129 SER B CA 1
ATOM 2666 C C . SER B 1 129 ? -9.383 6.168 9.211 1 98.38 129 SER B C 1
ATOM 2668 O O . SER B 1 129 ? -9.68 6.141 10.414 1 98.38 129 SER B O 1
ATOM 2670 N N . THR B 1 130 ? -10.117 5.625 8.25 1 97.5 130 THR B N 1
ATOM 2671 C CA . THR B 1 130 ? -11.344 4.895 8.539 1 97.5 130 THR B CA 1
ATOM 2672 C C . THR B 1 130 ? -11.336 3.527 7.859 1 97.5 130 THR B C 1
ATOM 2674 O O . THR B 1 130 ? -10.633 3.328 6.863 1 97.5 130 THR B O 1
ATOM 2677 N N . MET B 1 131 ? -12.047 2.604 8.445 1 95.81 131 MET B N 1
ATOM 2678 C CA . MET B 1 131 ? -12.242 1.303 7.809 1 95.81 131 MET B CA 1
ATOM 2679 C C . MET B 1 131 ? -13.648 0.772 8.062 1 95.81 131 MET B C 1
ATOM 2681 O O . MET B 1 131 ? -14.297 1.166 9.039 1 95.81 131 MET B O 1
ATOM 2685 N N . LYS B 1 132 ? -14.062 -0.09 7.18 1 91.94 132 LYS B N 1
ATOM 2686 C CA . LYS B 1 132 ? -15.367 -0.738 7.324 1 91.94 132 LYS B CA 1
ATOM 2687 C C . LYS B 1 132 ? -15.352 -1.738 8.477 1 91.94 132 LYS B C 1
ATOM 2689 O O . LYS B 1 132 ? -16.281 -1.771 9.289 1 91.94 132 LYS B O 1
ATOM 2694 N N . GLY B 1 133 ? -14.312 -2.562 8.562 1 89.31 133 GLY B N 1
ATOM 2695 C CA . GLY B 1 133 ? -14.203 -3.566 9.609 1 89.31 133 GLY B CA 1
ATOM 2696 C C . GLY B 1 133 ? -13.969 -2.973 10.984 1 89.31 133 GLY B C 1
ATOM 2697 O O . GLY B 1 133 ? -13.641 -1.793 11.109 1 89.31 133 GLY B O 1
ATOM 2698 N N . PRO B 1 134 ? -14.156 -3.82 11.977 1 91 134 PRO B N 1
ATOM 2699 C CA . PRO B 1 134 ? -13.914 -3.336 13.336 1 91 134 PRO B CA 1
ATOM 2700 C C . PRO B 1 134 ? -12.445 -3.053 13.609 1 91 134 PRO B C 1
ATOM 2702 O O . PRO B 1 134 ? -11.57 -3.75 13.094 1 91 134 PRO B O 1
ATOM 2705 N N . GLY B 1 135 ? -12.172 -2.088 14.445 1 88.62 135 GLY B N 1
ATOM 2706 C CA . GLY B 1 135 ? -10.812 -1.701 14.789 1 88.62 135 GLY B CA 1
ATOM 2707 C C . GLY B 1 135 ? -10 -2.838 15.375 1 88.62 135 GLY B C 1
ATOM 2708 O O . GLY B 1 135 ? -8.789 -2.92 15.148 1 88.62 135 GLY B O 1
ATOM 2709 N N . PHE B 1 136 ? -10.695 -3.676 16.062 1 90.31 136 PHE B N 1
ATOM 2710 C CA . PHE B 1 136 ? -9.992 -4.766 16.719 1 90.31 136 PHE B CA 1
ATOM 2711 C C . PHE B 1 136 ? -9.422 -5.746 15.703 1 90.31 136 PHE B C 1
ATOM 2713 O O . PHE B 1 136 ? -8.438 -6.43 15.977 1 90.31 136 PHE B O 1
ATOM 2720 N N . TYR B 1 137 ? -10.016 -5.828 14.578 1 88.88 137 TYR B N 1
ATOM 2721 C CA . TYR B 1 137 ? -9.508 -6.668 13.5 1 88.88 137 TYR B CA 1
ATOM 2722 C C . TYR B 1 137 ? -8.117 -6.207 13.062 1 88.88 137 TYR B C 1
ATOM 2724 O O . TYR B 1 137 ? -7.199 -7.016 12.938 1 88.88 137 TYR B O 1
ATOM 2732 N N . SER B 1 138 ? -8.008 -4.922 12.867 1 88.75 138 SER B N 1
ATOM 2733 C CA . SER B 1 138 ? -6.738 -4.324 12.469 1 88.75 138 SER B CA 1
ATOM 2734 C C . SER B 1 138 ? -5.672 -4.535 13.539 1 88.75 138 SER B C 1
ATOM 2736 O O . SER B 1 138 ? -4.551 -4.941 13.242 1 88.75 138 SER B O 1
ATOM 2738 N N . ARG B 1 139 ? -6.023 -4.391 14.734 1 90.12 139 ARG B N 1
ATOM 2739 C CA . ARG B 1 139 ? -5.082 -4.426 15.852 1 90.12 139 ARG B CA 1
ATOM 2740 C C . ARG B 1 139 ? -4.613 -5.852 16.125 1 90.12 139 ARG B C 1
ATOM 2742 O O . ARG B 1 139 ? -3.41 -6.109 16.188 1 90.12 139 ARG B O 1
ATOM 2749 N N . PHE B 1 140 ? -5.5 -6.734 16.172 1 91.81 140 PHE B N 1
ATOM 2750 C CA . PHE B 1 140 ? -5.148 -8.055 16.688 1 91.81 140 PHE B CA 1
ATOM 2751 C C . PHE B 1 140 ? -4.922 -9.039 15.547 1 91.81 140 PHE B C 1
ATOM 2753 O O . PHE B 1 140 ? -4.004 -9.859 15.602 1 91.81 140 PHE B O 1
ATOM 2760 N N . TYR B 1 141 ? -5.742 -8.898 14.555 1 92.81 141 TYR B N 1
ATOM 2761 C CA . TYR B 1 141 ? -5.605 -9.875 13.477 1 92.81 141 TYR B CA 1
ATOM 2762 C C . TYR B 1 141 ? -4.562 -9.422 12.461 1 92.81 141 TYR B C 1
ATOM 2764 O O . TYR B 1 141 ? -3.785 -10.234 11.953 1 92.81 141 TYR B O 1
ATOM 2772 N N . LEU B 1 142 ? -4.539 -8.133 12.25 1 95.94 142 LEU B N 1
ATOM 2773 C CA . LEU B 1 142 ? -3.588 -7.637 11.258 1 95.94 142 LEU B CA 1
ATOM 2774 C C . LEU B 1 142 ? -2.377 -7.004 11.938 1 95.94 142 LEU B C 1
ATOM 2776 O O . LEU B 1 142 ? -1.615 -6.27 11.305 1 95.94 142 LEU B O 1
ATOM 2780 N N . GLY B 1 143 ? -2.211 -7.184 13.234 1 94.62 143 GLY B N 1
ATOM 2781 C CA . GLY B 1 143 ? -1.012 -6.801 13.969 1 94.62 143 GLY B CA 1
ATOM 2782 C C . GLY B 1 143 ? -0.679 -5.328 13.836 1 94.62 143 GLY B C 1
ATOM 2783 O O . GLY B 1 143 ? 0.494 -4.953 13.781 1 94.62 143 GLY B O 1
ATOM 2784 N N . ASN B 1 144 ? -1.666 -4.488 13.609 1 95.94 144 ASN B N 1
ATOM 2785 C CA . ASN B 1 144 ? -1.488 -3.049 13.445 1 95.94 144 ASN B CA 1
ATOM 2786 C C . ASN B 1 144 ? -0.607 -2.725 12.242 1 95.94 144 ASN B C 1
ATOM 2788 O O . ASN B 1 144 ? 0.187 -1.782 12.289 1 95.94 144 ASN B O 1
ATOM 2792 N N . ALA B 1 145 ? -0.718 -3.492 11.203 1 97.62 145 ALA B N 1
ATOM 2793 C CA . ALA B 1 145 ? 0.11 -3.311 10.016 1 97.62 145 ALA B CA 1
ATOM 2794 C C . ALA B 1 145 ? -0.006 -1.886 9.484 1 97.62 145 ALA B C 1
ATOM 2796 O O . ALA B 1 145 ? 0.997 -1.274 9.102 1 97.62 145 ALA B O 1
ATOM 2797 N N . HIS B 1 146 ? -1.205 -1.364 9.461 1 98.12 146 HIS B N 1
ATOM 2798 C CA . HIS B 1 146 ? -1.445 -0 9 1 98.12 146 HIS B CA 1
ATOM 2799 C C . HIS B 1 146 ? -0.627 1.003 9.805 1 98.12 146 HIS B C 1
ATOM 2801 O O . HIS B 1 146 ? 0.1 1.819 9.234 1 98.12 146 HIS B O 1
ATOM 2807 N N . LYS B 1 147 ? -0.701 0.978 11.102 1 97.88 147 LYS B N 1
ATOM 2808 C CA . LYS B 1 147 ? 0.013 1.913 11.969 1 97.88 147 LYS B CA 1
ATOM 2809 C C . LYS B 1 147 ? 1.523 1.725 11.852 1 97.88 147 LYS B C 1
ATOM 2811 O O . LYS B 1 147 ? 2.279 2.697 11.883 1 97.88 147 LYS B O 1
ATOM 2816 N N . ILE B 1 148 ? 1.931 0.493 11.734 1 98.12 148 ILE B N 1
ATOM 2817 C CA . ILE B 1 148 ? 3.354 0.197 11.617 1 98.12 148 ILE B CA 1
ATOM 2818 C C . ILE B 1 148 ? 3.896 0.795 10.32 1 98.12 148 ILE B C 1
ATOM 2820 O O . ILE B 1 148 ? 4.961 1.421 10.312 1 98.12 148 ILE B O 1
ATOM 2824 N N . LEU B 1 149 ? 3.168 0.649 9.242 1 98.5 149 LEU B N 1
ATOM 2825 C CA . LEU B 1 149 ? 3.596 1.18 7.949 1 98.5 149 LEU B CA 1
ATOM 2826 C C . LEU B 1 149 ? 3.723 2.699 8 1 98.5 149 LEU B C 1
ATOM 2828 O O . LEU B 1 149 ? 4.719 3.26 7.539 1 98.5 149 LEU B O 1
ATOM 2832 N N . MET B 1 150 ? 2.775 3.338 8.641 1 98.75 150 MET B N 1
ATOM 2833 C CA . MET B 1 150 ? 2.785 4.797 8.641 1 98.75 150 MET B CA 1
ATOM 2834 C C . MET B 1 150 ? 3.736 5.336 9.703 1 98.75 150 MET B C 1
ATOM 2836 O O . MET B 1 150 ? 4.613 6.148 9.398 1 98.75 150 MET B O 1
ATOM 2840 N N . LYS B 1 151 ? 3.686 4.824 10.844 1 98.31 151 LYS B N 1
ATOM 2841 C CA . LYS B 1 151 ? 4.438 5.398 11.953 1 98.31 151 LYS B CA 1
ATOM 2842 C C . LYS B 1 151 ? 5.906 4.984 11.898 1 98.31 151 LYS B C 1
ATOM 2844 O O . LYS B 1 151 ? 6.797 5.832 11.93 1 98.31 151 LYS B O 1
ATOM 2849 N N . ARG B 1 152 ? 6.172 3.703 11.734 1 97.69 152 ARG B N 1
ATOM 2850 C CA . ARG B 1 152 ? 7.539 3.205 11.836 1 97.69 152 ARG B CA 1
ATOM 2851 C C . ARG B 1 152 ? 8.227 3.217 10.477 1 97.69 152 ARG B C 1
ATOM 2853 O O . ARG B 1 152 ? 9.305 3.793 10.328 1 97.69 152 ARG B O 1
ATOM 2860 N N . ALA B 1 153 ? 7.586 2.635 9.531 1 97.81 153 ALA B N 1
ATOM 2861 C CA . ALA B 1 153 ? 8.242 2.49 8.227 1 97.81 153 ALA B CA 1
ATOM 2862 C C . ALA B 1 153 ? 8.438 3.85 7.562 1 97.81 153 ALA B C 1
ATOM 2864 O O . ALA B 1 153 ? 9.477 4.102 6.953 1 97.81 153 ALA B O 1
ATOM 2865 N N . LEU B 1 154 ? 7.445 4.703 7.684 1 98.56 154 LEU B N 1
ATOM 2866 C CA . LEU B 1 154 ? 7.527 5.973 6.969 1 98.56 154 LEU B CA 1
ATOM 2867 C C . LEU B 1 154 ? 8.008 7.086 7.891 1 98.56 154 LEU B C 1
ATOM 2869 O O . LEU B 1 154 ? 9.156 7.539 7.781 1 98.56 154 LEU B O 1
ATOM 2873 N N . PHE B 1 155 ? 7.219 7.504 8.898 1 98.81 155 PHE B N 1
ATOM 2874 C CA . PHE B 1 155 ? 7.426 8.766 9.602 1 98.81 155 PHE B CA 1
ATOM 2875 C C . PHE B 1 155 ? 8.695 8.711 10.445 1 98.81 155 PHE B C 1
ATOM 2877 O O . PHE B 1 155 ? 9.539 9.609 10.367 1 98.81 155 PHE B O 1
ATOM 2884 N N . ARG B 1 156 ? 8.844 7.668 11.164 1 97.44 156 ARG B N 1
ATOM 2885 C CA . ARG B 1 156 ? 10.055 7.562 11.977 1 97.44 156 ARG B CA 1
ATOM 2886 C C . ARG B 1 156 ? 11.297 7.5 11.094 1 97.44 156 ARG B C 1
ATOM 2888 O O . ARG B 1 156 ? 12.328 8.078 11.43 1 97.44 156 ARG B O 1
ATOM 2895 N N . PHE B 1 157 ? 11.156 6.812 10.023 1 96.75 157 PHE B N 1
ATOM 2896 C CA . PHE B 1 157 ? 12.281 6.648 9.117 1 96.75 157 PHE B CA 1
ATOM 2897 C C . PHE B 1 157 ? 12.727 7.996 8.562 1 96.75 157 PHE B C 1
ATOM 2899 O O . PHE B 1 157 ? 13.93 8.25 8.422 1 96.75 157 PHE B O 1
ATOM 2906 N N . VAL B 1 158 ? 11.766 8.875 8.305 1 98.12 158 VAL B N 1
ATOM 2907 C CA . VAL B 1 158 ? 12.125 10.141 7.668 1 98.12 158 VAL B CA 1
ATOM 2908 C C . VAL B 1 158 ? 12.352 11.211 8.734 1 98.12 158 VAL B C 1
ATOM 2910 O O . VAL B 1 158 ? 12.531 12.391 8.414 1 98.12 158 VAL B O 1
ATOM 2913 N N . GLY B 1 159 ? 12.234 10.859 10.008 1 98.12 159 GLY B N 1
ATOM 2914 C CA . GLY B 1 159 ? 12.648 11.742 11.094 1 98.12 159 GLY B CA 1
ATOM 2915 C C . GLY B 1 159 ? 11.484 12.383 11.812 1 98.12 159 GLY B C 1
ATOM 2916 O O . GLY B 1 159 ? 11.672 13.195 12.719 1 98.12 159 GLY B O 1
ATOM 2917 N N . ILE B 1 160 ? 10.297 12.031 11.438 1 98.56 160 ILE B N 1
ATOM 2918 C CA . ILE B 1 160 ? 9.125 12.594 12.102 1 98.56 160 ILE B CA 1
ATOM 2919 C C . ILE B 1 160 ? 8.75 11.727 13.312 1 98.56 160 ILE B C 1
ATOM 2921 O O . ILE B 1 160 ? 8.328 10.578 13.148 1 98.56 160 ILE B O 1
ATOM 2925 N N . ARG B 1 161 ? 8.828 12.281 14.469 1 97.62 161 ARG B N 1
ATOM 2926 C CA . ARG B 1 161 ? 8.641 11.492 15.68 1 97.62 161 ARG B CA 1
ATOM 2927 C C . ARG B 1 161 ? 7.305 11.805 16.344 1 97.62 161 ARG B C 1
ATOM 2929 O O . ARG B 1 161 ? 6.727 10.953 17.016 1 97.62 161 ARG B O 1
ATOM 2936 N N . LYS B 1 162 ? 6.832 13 16.219 1 97.81 162 LYS B N 1
ATOM 2937 C CA . LYS B 1 162 ? 5.512 13.359 16.719 1 97.81 162 LYS B CA 1
ATOM 2938 C C . LYS B 1 162 ? 4.414 12.914 15.766 1 97.81 162 LYS B C 1
ATOM 2940 O O . LYS B 1 162 ? 4.102 13.609 14.805 1 97.81 162 LYS B O 1
ATOM 2945 N N . VAL B 1 163 ? 3.836 11.742 16.078 1 98.44 163 VAL B N 1
ATOM 2946 C CA . VAL B 1 163 ? 2.859 11.141 15.172 1 98.44 163 VAL B CA 1
ATOM 2947 C C . VAL B 1 163 ? 1.602 10.766 15.945 1 98.44 163 VAL B C 1
ATOM 2949 O O . VAL B 1 163 ? 1.686 10.164 17.016 1 98.44 163 VAL B O 1
ATOM 2952 N N . LYS B 1 164 ? 0.496 11.164 15.461 1 98.25 164 LYS B N 1
ATOM 2953 C CA . LYS B 1 164 ? -0.809 10.734 15.961 1 98.25 164 LYS B CA 1
ATOM 2954 C C . LYS B 1 164 ? -1.626 10.062 14.859 1 98.25 164 LYS B C 1
ATOM 2956 O O . LYS B 1 164 ? -1.72 10.578 13.742 1 98.25 164 LYS B O 1
ATOM 2961 N N . ILE B 1 165 ? -2.156 8.922 15.172 1 98.31 165 ILE B N 1
ATOM 2962 C CA . ILE B 1 165 ? -2.979 8.211 14.195 1 98.31 165 ILE B CA 1
ATOM 2963 C C . ILE B 1 165 ? -4.375 7.977 14.773 1 98.31 165 ILE B C 1
ATOM 2965 O O . ILE B 1 165 ? -4.527 7.273 15.773 1 98.31 165 ILE B O 1
ATOM 2969 N N . PHE B 1 166 ? -5.332 8.633 14.172 1 98.31 166 PHE B N 1
ATOM 2970 C CA . PHE B 1 166 ? -6.73 8.281 14.383 1 98.31 166 PHE B CA 1
ATOM 2971 C C . PHE B 1 166 ? -7.156 7.152 13.453 1 98.31 166 PHE B C 1
ATOM 2973 O O . PHE B 1 166 ? -7.07 7.285 12.234 1 98.31 166 PHE B O 1
ATOM 2980 N N . GLU B 1 167 ? -7.484 6.086 14 1 97.38 167 GLU B N 1
ATOM 2981 C CA . GLU B 1 167 ? -7.969 4.938 13.242 1 97.38 167 GLU B CA 1
ATOM 2982 C C . GLU B 1 167 ? -9.359 4.52 13.703 1 97.38 167 GLU B C 1
ATOM 2984 O O . GLU B 1 167 ? -9.523 4.016 14.82 1 97.38 167 GLU B O 1
ATOM 2989 N N . PHE B 1 168 ? -10.344 4.727 12.852 1 97.44 168 PHE B N 1
ATOM 2990 C CA . PHE B 1 168 ? -11.719 4.461 13.242 1 97.44 168 PHE B CA 1
ATOM 2991 C C . PHE B 1 168 ? -12.266 3.25 12.492 1 97.44 168 PHE B C 1
ATOM 2993 O O . PHE B 1 168 ? -12.289 3.236 11.258 1 97.44 168 PHE B O 1
ATOM 3000 N N . GLY B 1 169 ? -12.727 2.26 13.234 1 95.06 169 GLY B N 1
ATOM 3001 C CA . GLY B 1 169 ? -13.312 1.059 12.664 1 95.06 169 GLY B CA 1
ATOM 3002 C C . GLY B 1 169 ? -14.828 1.034 12.766 1 95.06 169 GLY B C 1
ATOM 3003 O O . GLY B 1 169 ? -15.422 1.848 13.477 1 95.06 169 GLY B O 1
ATOM 3004 N N . GLY B 1 170 ? -15.484 0.135 11.945 1 92.25 170 GLY B N 1
ATOM 3005 C CA . GLY B 1 170 ? -16.922 -0.004 11.969 1 92.25 170 GLY B CA 1
ATOM 3006 C C . GLY B 1 170 ? -17.656 1.188 11.367 1 92.25 170 GLY B C 1
ATOM 3007 O O . GLY B 1 170 ? -18.734 1.553 11.812 1 92.25 170 GLY B O 1
ATOM 3008 N N . MET B 1 171 ? -17.094 1.816 10.367 1 90.5 171 MET B N 1
ATOM 3009 C CA . MET B 1 171 ? -17.531 3.137 9.93 1 90.5 171 MET B CA 1
ATOM 3010 C C . MET B 1 171 ? -18.672 3.023 8.922 1 90.5 171 MET B C 1
ATOM 3012 O O . MET B 1 171 ? -19.266 4.031 8.531 1 90.5 171 MET B O 1
ATOM 3016 N N . GLU B 1 172 ? -19.031 1.883 8.5 1 84.88 172 GLU B N 1
ATOM 3017 C CA . GLU B 1 172 ? -20.188 1.741 7.617 1 84.88 172 GLU B CA 1
ATOM 3018 C C . GLU B 1 172 ? -21.422 1.26 8.391 1 84.88 172 GLU B C 1
ATOM 3020 O O . GLU B 1 172 ? -22.5 1.101 7.816 1 84.88 172 GLU B O 1
ATOM 3025 N N . LYS B 1 173 ? -21.266 1.154 9.695 1 86.44 173 LYS B N 1
ATOM 3026 C CA . LYS B 1 173 ? -22.391 0.748 10.531 1 86.44 173 LYS B CA 1
ATOM 3027 C C . LYS B 1 173 ? -23.312 1.932 10.836 1 86.44 173 LYS B C 1
ATOM 3029 O O . LYS B 1 173 ? -22.844 3.051 11.039 1 86.44 173 LYS B O 1
ATOM 3034 N N . LYS B 1 174 ? -24.531 1.662 10.891 1 83.88 174 LYS B N 1
ATOM 3035 C CA . LYS B 1 174 ? -25.516 2.689 11.234 1 83.88 174 LYS B CA 1
ATOM 3036 C C . LYS B 1 174 ? -25.203 3.309 12.594 1 83.88 174 LYS B C 1
ATOM 3038 O O . LYS B 1 174 ? -25.328 4.523 12.766 1 83.88 174 LYS B O 1
ATOM 3043 N N . ASN B 1 175 ? -24.797 2.561 13.477 1 84.81 175 ASN B N 1
ATOM 3044 C CA . ASN B 1 175 ? -24.438 3.035 14.812 1 84.81 175 ASN B CA 1
ATOM 3045 C C . ASN B 1 175 ? -22.922 3.111 14.992 1 84.81 175 ASN B C 1
ATOM 3047 O O . ASN B 1 175 ? -22.422 2.904 16.094 1 84.81 175 ASN B O 1
ATOM 3051 N N . GLY B 1 176 ? -22.234 3.492 13.992 1 86.88 176 GLY B N 1
ATOM 3052 C CA . GLY B 1 176 ? -20.781 3.461 14 1 86.88 176 GLY B CA 1
ATOM 3053 C C . GLY B 1 176 ? -20.156 4.684 14.641 1 86.88 176 GLY B C 1
ATOM 3054 O O . GLY B 1 176 ? -18.953 4.91 14.531 1 86.88 176 GLY B O 1
ATOM 3055 N N . LYS B 1 177 ? -20.969 5.605 15.242 1 93.25 177 LYS B N 1
ATOM 3056 C CA . LYS B 1 177 ? -20.516 6.781 15.984 1 93.25 177 LYS B CA 1
ATOM 3057 C C . LYS B 1 177 ? -19.781 7.754 15.07 1 93.25 177 LYS B C 1
ATOM 3059 O O . LYS B 1 177 ? -18.828 8.414 15.5 1 93.25 177 LYS B O 1
ATOM 3064 N N . GLN B 1 178 ? -20.125 7.809 13.812 1 95.31 178 GLN B N 1
ATOM 3065 C CA . GLN B 1 178 ? -19.453 8.664 12.828 1 95.31 178 GLN B CA 1
ATOM 3066 C C . GLN B 1 178 ? -19.453 10.125 13.273 1 95.31 178 GLN B C 1
ATOM 3068 O O . GLN B 1 178 ? -18.438 10.797 13.219 1 95.31 178 GLN B O 1
ATOM 3073 N N . LYS B 1 179 ? -20.594 10.633 13.75 1 95.56 179 LYS B N 1
ATOM 3074 C CA . LYS B 1 179 ? -20.719 12.023 14.172 1 95.56 179 LYS B CA 1
ATOM 3075 C C . LYS B 1 179 ? -19.797 12.32 15.352 1 95.56 179 LYS B C 1
ATOM 3077 O O . LYS B 1 179 ? -19.172 13.383 15.406 1 95.56 179 LYS B O 1
ATOM 3082 N N . LYS B 1 180 ? -19.719 11.406 16.234 1 97.12 180 LYS B N 1
ATOM 3083 C CA . LYS B 1 180 ? -18.859 11.562 17.391 1 97.12 180 LYS B CA 1
ATOM 3084 C C . LYS B 1 180 ? -17.391 11.656 16.984 1 97.12 180 LYS B C 1
ATOM 3086 O O . LYS B 1 180 ? -16.656 12.508 17.484 1 97.12 180 LYS B O 1
ATOM 3091 N N . TYR B 1 181 ? -17.016 10.797 16.094 1 97.88 181 TYR B N 1
ATOM 3092 C CA . TYR B 1 181 ? -15.617 10.773 15.656 1 97.88 181 TYR B CA 1
ATOM 3093 C C . TYR B 1 181 ? -15.273 12.023 14.867 1 97.88 181 TYR B C 1
ATOM 3095 O O . TYR B 1 181 ? -14.172 12.562 14.992 1 97.88 181 TYR B O 1
ATOM 3103 N N . LEU B 1 182 ? -16.203 12.477 14.102 1 98.19 182 LEU B N 1
ATOM 3104 C CA . LEU B 1 182 ? -16.016 13.734 13.383 1 98.19 182 LEU B CA 1
ATOM 3105 C C . LEU B 1 182 ? -15.789 14.891 14.352 1 98.19 182 LEU B C 1
ATOM 3107 O O . LEU B 1 182 ? -14.867 15.688 14.172 1 98.19 182 LEU B O 1
ATOM 3111 N N . SER B 1 183 ? -16.594 14.969 15.352 1 98.06 183 SER B N 1
ATOM 3112 C CA . SER B 1 183 ? -16.484 16.016 16.359 1 98.06 183 SER B CA 1
ATOM 3113 C C . SER B 1 183 ? -15.148 15.906 17.109 1 98.06 183 SER B C 1
ATOM 3115 O O . SER B 1 183 ? -14.5 16.922 17.375 1 98.06 183 SER B O 1
ATOM 3117 N N . ARG B 1 184 ? -14.758 14.695 17.391 1 98.38 184 ARG B N 1
ATOM 3118 C CA . ARG B 1 184 ? -13.5 14.445 18.078 1 98.38 184 ARG B CA 1
ATOM 3119 C C . ARG B 1 184 ? -12.32 14.961 17.266 1 98.38 184 ARG B C 1
ATOM 3121 O O . ARG B 1 184 ? -11.422 15.625 17.797 1 98.38 184 ARG B O 1
ATOM 3128 N N . VAL B 1 185 ? -12.32 14.648 16.016 1 98.62 185 VAL B N 1
ATOM 3129 C CA . VAL B 1 185 ? -11.242 15.062 15.117 1 98.62 185 VAL B CA 1
ATOM 3130 C C . VAL B 1 185 ? -11.227 16.594 15 1 98.62 185 VAL B C 1
ATOM 3132 O O . VAL B 1 185 ? -10.172 17.219 15.125 1 98.62 185 VAL B O 1
ATOM 3135 N N . GLY B 1 186 ? -12.391 17.172 14.773 1 98.44 186 GLY B N 1
ATOM 3136 C CA . GLY B 1 186 ? -12.469 18.625 14.727 1 98.44 186 GLY B CA 1
ATOM 3137 C C . GLY B 1 186 ? -11.938 19.297 15.977 1 98.44 186 GLY B C 1
ATOM 3138 O O . GLY B 1 186 ? -11.156 20.25 15.898 1 98.44 186 GLY B O 1
ATOM 3139 N N . ALA B 1 187 ? -12.352 18.781 17.109 1 98.31 187 ALA B N 1
ATOM 3140 C CA . ALA B 1 187 ? -11.938 19.328 18.391 1 98.31 187 ALA B CA 1
ATOM 3141 C C . ALA B 1 187 ? -10.43 19.203 18.578 1 98.31 187 ALA B C 1
ATOM 3143 O O . ALA B 1 187 ? -9.781 20.109 19.109 1 98.31 187 ALA B O 1
ATOM 3144 N N . TYR B 1 188 ? -9.875 18.047 18.172 1 98.56 188 TYR B N 1
ATOM 3145 C CA . TYR B 1 188 ? -8.438 17.828 18.297 1 98.56 188 TYR B CA 1
ATOM 3146 C C . TYR B 1 188 ? -7.656 18.891 17.531 1 98.56 188 TYR B C 1
ATOM 3148 O O . TYR B 1 188 ? -6.715 19.484 18.078 1 98.56 188 TYR B O 1
ATOM 3156 N N . PHE B 1 189 ? -8.047 19.156 16.297 1 98.38 189 PHE B N 1
ATOM 3157 C CA . PHE B 1 189 ? -7.297 20.094 15.453 1 98.38 189 PHE B CA 1
ATOM 3158 C C . PHE B 1 189 ? -7.508 21.531 15.922 1 98.38 189 PHE B C 1
ATOM 3160 O O . PHE B 1 189 ? -6.637 22.375 15.742 1 98.38 189 PHE B O 1
ATOM 3167 N N . ARG B 1 190 ? -8.672 21.828 16.562 1 97.44 190 ARG B N 1
ATOM 3168 C CA . ARG B 1 190 ? -8.93 23.156 17.109 1 97.44 190 ARG B CA 1
ATOM 3169 C C . ARG B 1 190 ? -7.969 23.469 18.25 1 97.44 190 ARG B C 1
ATOM 3171 O O . ARG B 1 190 ? -7.605 24.625 18.453 1 97.44 190 ARG B O 1
ATOM 3178 N N . LYS B 1 191 ? -7.523 22.422 18.922 1 97.06 191 LYS B N 1
ATOM 3179 C CA . LYS B 1 191 ? -6.723 22.625 20.125 1 97.06 191 LYS B CA 1
ATOM 3180 C C . LYS B 1 191 ? -5.266 22.234 19.875 1 97.06 191 LYS B C 1
ATOM 3182 O O . LYS B 1 191 ? -4.434 22.328 20.781 1 97.06 191 LYS B O 1
ATOM 3187 N N . LEU B 1 192 ? -4.973 21.75 18.719 1 95.19 192 LEU B N 1
ATOM 3188 C CA . LEU B 1 192 ? -3.631 21.266 18.422 1 95.19 192 LEU B CA 1
ATOM 3189 C C . LEU B 1 192 ? -2.586 22.344 18.672 1 95.19 192 LEU B C 1
ATOM 3191 O O . LEU B 1 192 ? -2.721 23.469 18.188 1 95.19 192 LEU B O 1
ATOM 3195 N N . ALA B 1 193 ? -1.742 22.125 19.625 1 84.12 193 ALA B N 1
ATOM 3196 C CA . ALA B 1 193 ? -0.66 23.047 19.969 1 84.12 193 ALA B CA 1
ATOM 3197 C C . ALA B 1 193 ? 0.659 22.594 19.359 1 84.12 193 ALA B C 1
ATOM 3199 O O . ALA B 1 193 ? 0.82 21.422 19 1 84.12 193 ALA B O 1
ATOM 3200 N N . ARG B 1 194 ? 1.623 23.594 19.141 1 74 194 ARG B N 1
ATOM 3201 C CA . ARG B 1 194 ? 2.926 23.25 18.578 1 74 194 ARG B CA 1
ATOM 3202 C C . ARG B 1 194 ? 3.75 22.453 19.594 1 74 194 ARG B C 1
ATOM 3204 O O . ARG B 1 194 ? 3.664 22.688 20.797 1 74 194 ARG B O 1
#

Radius of gyration: 20.91 Å; Cα contacts (8 Å, |Δi|>4): 790; chains: 2; bounding box: 53×61×40 Å